Protein AF-A0A957BQY8-F1 (afdb_monomer)

Structure (mmCIF, N/CA/C/O backbone):
data_AF-A0A957BQY8-F1
#
_entry.id   AF-A0A957BQY8-F1
#
loop_
_atom_site.group_PDB
_atom_site.id
_atom_site.type_symbol
_atom_site.label_atom_id
_atom_site.label_alt_id
_atom_site.label_comp_id
_atom_site.label_asym_id
_atom_site.label_entity_id
_atom_site.label_seq_id
_atom_site.pdbx_PDB_ins_code
_atom_site.Cartn_x
_atom_site.Cartn_y
_atom_site.Cartn_z
_atom_site.occupancy
_atom_site.B_iso_or_equiv
_atom_site.auth_seq_id
_atom_site.auth_comp_id
_atom_site.auth_asym_id
_atom_site.auth_atom_id
_atom_site.pdbx_PDB_model_num
ATOM 1 N N . PRO A 1 1 ? -0.197 23.964 34.316 1.00 55.09 1 PRO A N 1
ATOM 2 C CA . PRO A 1 1 ? -0.868 24.997 33.487 1.00 55.09 1 PRO A CA 1
ATOM 3 C C . PRO A 1 1 ? -1.438 26.107 34.382 1.00 55.09 1 PRO A C 1
ATOM 5 O O . PRO A 1 1 ? -2.052 25.791 35.395 1.00 55.09 1 PRO A O 1
ATOM 8 N N . TYR A 1 2 ? -1.187 27.377 34.055 1.00 59.44 2 TYR A N 1
ATOM 9 C CA . TYR A 1 2 ? -1.797 28.526 34.733 1.00 59.44 2 TYR A CA 1
ATOM 10 C C . TYR A 1 2 ? -2.860 29.107 33.803 1.00 59.44 2 TYR A C 1
ATOM 12 O O . TYR A 1 2 ? -2.544 29.436 32.664 1.00 59.44 2 TYR A O 1
ATOM 20 N N . VAL A 1 3 ? -4.098 29.224 34.278 1.00 63.12 3 VAL A N 1
ATOM 21 C CA . VAL A 1 3 ? -5.183 29.880 33.541 1.00 63.12 3 VAL A CA 1
ATOM 22 C C . VAL A 1 3 ? -5.401 31.253 34.161 1.00 63.12 3 VAL A C 1
ATOM 24 O O . VAL A 1 3 ? -5.706 31.360 35.349 1.00 63.12 3 VAL A O 1
ATOM 27 N N . SER A 1 4 ? -5.202 32.306 33.371 1.00 68.12 4 SER A N 1
ATOM 28 C CA . SER A 1 4 ? -5.539 33.665 33.789 1.00 68.12 4 SER A CA 1
ATOM 29 C C . SER A 1 4 ? -7.035 33.881 33.598 1.00 68.12 4 SER A C 1
ATOM 31 O O . SER A 1 4 ? -7.512 33.898 32.472 1.00 68.12 4 SER A O 1
ATOM 33 N N . LEU A 1 5 ? -7.773 34.102 34.685 1.00 68.88 5 LEU A N 1
ATOM 34 C CA . LEU A 1 5 ? -9.204 34.436 34.618 1.00 68.88 5 LEU A CA 1
ATOM 35 C C . LEU A 1 5 ? -9.471 35.856 34.088 1.00 68.88 5 LEU A C 1
ATOM 37 O O . LEU A 1 5 ? -10.618 36.214 33.851 1.00 68.88 5 LEU A O 1
ATOM 41 N N . GLY A 1 6 ? -8.424 36.672 33.915 1.00 70.81 6 GLY A N 1
ATOM 42 C CA . GLY A 1 6 ? -8.511 37.966 33.232 1.00 70.81 6 GLY A CA 1
ATOM 43 C C . GLY A 1 6 ? -8.437 37.862 31.705 1.00 70.81 6 GLY A C 1
ATOM 44 O O . GLY A 1 6 ? -8.588 38.878 31.033 1.00 70.81 6 GLY A O 1
ATOM 45 N N . ASP A 1 7 ? -8.185 36.663 31.171 1.00 84.00 7 ASP A N 1
ATOM 46 C CA . ASP A 1 7 ? -8.171 36.353 29.742 1.00 84.00 7 ASP A CA 1
ATOM 47 C C . ASP A 1 7 ? -9.164 35.211 29.476 1.00 84.00 7 ASP A C 1
ATOM 49 O O . ASP A 1 7 ? -8.854 34.025 29.610 1.00 84.00 7 ASP A O 1
ATOM 53 N N . GLU A 1 8 ? -10.397 35.593 29.149 1.00 83.25 8 GLU A N 1
ATOM 54 C CA . GLU A 1 8 ? -11.506 34.662 28.927 1.00 83.25 8 GLU A CA 1
ATOM 55 C C . GLU A 1 8 ? -11.215 33.680 27.782 1.00 83.25 8 GLU A C 1
ATOM 57 O O . GLU A 1 8 ? -11.556 32.503 27.880 1.00 83.25 8 GLU A O 1
ATOM 62 N N . LEU A 1 9 ? -10.503 34.123 26.740 1.00 86.69 9 LEU A N 1
ATOM 63 C CA . LEU A 1 9 ? -10.138 33.276 25.605 1.00 86.69 9 LEU A CA 1
ATOM 64 C C . LEU A 1 9 ? -9.132 32.196 26.018 1.00 86.69 9 LEU A C 1
ATOM 66 O O . LEU A 1 9 ? -9.266 31.035 25.617 1.00 86.69 9 LEU A O 1
ATOM 70 N N . ALA A 1 10 ? -8.147 32.548 26.847 1.00 87.31 10 ALA A N 1
ATOM 71 C CA . ALA A 1 10 ? -7.199 31.579 27.391 1.00 87.31 10 ALA A CA 1
ATOM 72 C C . ALA A 1 10 ? -7.897 30.546 28.294 1.00 87.31 10 ALA A C 1
ATOM 74 O O . ALA A 1 10 ? -7.600 29.352 28.212 1.00 87.31 10 ALA A O 1
ATOM 75 N N . ALA A 1 11 ? -8.854 30.981 29.121 1.00 87.50 11 ALA A N 1
ATOM 76 C CA . ALA A 1 11 ? -9.645 30.085 29.964 1.00 87.50 11 ALA A CA 1
ATOM 77 C C . ALA A 1 11 ? -10.555 29.156 29.148 1.00 87.50 11 ALA A C 1
ATOM 79 O O . ALA A 1 11 ? -10.603 27.954 29.413 1.00 87.50 11 ALA A O 1
ATOM 80 N N . GLN A 1 12 ? -11.218 29.685 28.120 1.00 90.06 12 GLN A N 1
ATOM 81 C CA . GLN A 1 12 ? -12.044 28.899 27.210 1.00 90.06 12 GLN A CA 1
ATOM 82 C C . GLN A 1 12 ? -11.216 27.856 26.454 1.00 90.06 12 GLN A C 1
ATOM 84 O O . GLN A 1 12 ? -11.620 26.699 26.380 1.00 90.06 12 GLN A O 1
ATOM 89 N N . THR A 1 13 ? -10.046 28.239 25.936 1.00 90.06 13 THR A N 1
ATOM 90 C CA . THR A 1 13 ? -9.139 27.324 25.222 1.00 90.06 13 THR A CA 1
ATOM 91 C C . THR A 1 13 ? -8.684 26.191 26.134 1.00 90.06 13 THR A C 1
ATOM 93 O O . THR A 1 13 ? -8.748 25.025 25.759 1.00 90.06 13 THR A O 1
ATOM 96 N N . TYR A 1 14 ? -8.312 26.513 27.374 1.00 90.62 14 TYR A N 1
ATOM 97 C CA . TYR A 1 14 ? -7.950 25.499 28.358 1.00 90.62 14 TYR A CA 1
ATOM 98 C C . TYR A 1 14 ? -9.100 24.52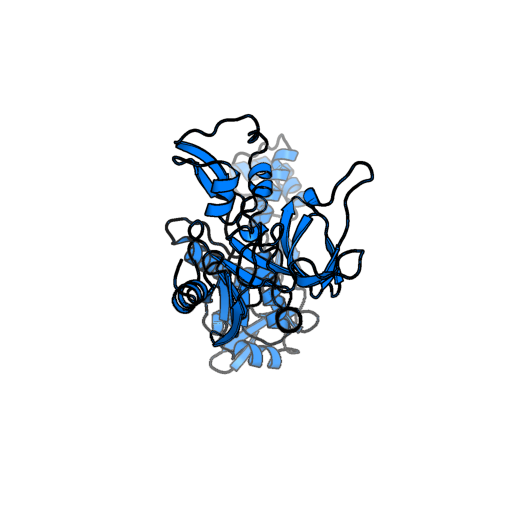6 28.650 1.00 90.62 14 TYR A C 1
ATOM 100 O O . TYR A 1 14 ? -8.880 23.320 28.741 1.00 90.62 14 TYR A O 1
ATOM 108 N N . LEU A 1 15 ? -10.328 25.030 28.804 1.00 92.38 15 LEU A N 1
ATOM 109 C CA . LEU A 1 15 ? -11.495 24.175 29.018 1.00 92.38 15 LEU A CA 1
ATOM 110 C C . LEU A 1 15 ? -11.820 23.337 27.775 1.00 92.38 15 LEU A C 1
ATOM 112 O O . LEU A 1 15 ? -12.189 22.178 27.919 1.00 92.38 15 LEU A O 1
ATOM 116 N N . LEU A 1 16 ? -11.630 23.853 26.560 1.00 92.69 16 LEU A N 1
ATOM 117 C CA . LEU A 1 16 ? -11.750 23.050 25.340 1.00 92.69 16 LEU A CA 1
ATOM 118 C C . LEU A 1 16 ? -10.746 21.888 25.338 1.00 92.69 16 LEU A C 1
ATOM 120 O O . LEU A 1 16 ? -11.155 20.747 25.129 1.00 92.69 16 LEU A O 1
ATOM 124 N N . ASP A 1 17 ? -9.480 22.139 25.669 1.00 91.88 17 ASP A N 1
ATOM 125 C CA . ASP A 1 17 ? -8.463 21.085 25.783 1.00 91.88 17 ASP A CA 1
ATOM 126 C C . ASP A 1 17 ? -8.792 20.081 26.898 1.00 91.88 17 ASP A C 1
ATOM 128 O O . ASP A 1 17 ? -8.626 18.870 26.732 1.00 91.88 17 ASP A O 1
ATOM 132 N N . LEU A 1 18 ? -9.300 20.563 28.038 1.00 92.62 18 LEU A N 1
ATOM 133 C CA . LEU A 1 18 ? -9.736 19.709 29.143 1.00 92.62 18 LEU A CA 1
ATOM 134 C C . LEU A 1 18 ? -10.931 18.833 28.746 1.00 92.62 18 LEU A C 1
ATOM 136 O O . LEU A 1 18 ? -11.015 17.687 29.186 1.00 92.62 18 LEU A O 1
ATOM 140 N N . SER A 1 19 ? -11.832 19.337 27.897 1.00 93.38 19 SER A N 1
ATOM 141 C CA . SER A 1 19 ? -13.007 18.590 27.432 1.00 93.38 19 SER A CA 1
ATOM 142 C C . SER A 1 19 ? -12.615 17.293 26.723 1.00 93.38 19 SER A C 1
ATOM 144 O O . SER A 1 19 ? -13.265 16.270 26.918 1.00 93.38 19 SER A O 1
ATOM 146 N N . LEU A 1 20 ? -11.489 17.292 26.000 1.00 90.00 20 LEU A N 1
ATOM 147 C CA . LEU A 1 20 ? -10.961 16.110 25.312 1.00 90.00 20 LEU A CA 1
ATOM 148 C C . LEU A 1 20 ? -10.586 14.976 26.279 1.00 90.00 20 LEU A C 1
ATOM 150 O O . LEU A 1 20 ? -10.509 13.824 25.869 1.00 90.00 20 LEU A O 1
ATOM 154 N N . GLN A 1 21 ? -10.355 15.297 27.555 1.00 89.62 21 GLN A N 1
ATOM 155 C CA . GLN A 1 21 ? -10.030 14.336 28.612 1.00 89.62 21 GLN A CA 1
ATOM 156 C C . GLN A 1 21 ? -11.223 14.051 29.532 1.00 89.62 21 GLN A C 1
ATOM 158 O O . GLN A 1 21 ? -11.342 12.950 30.062 1.00 89.62 21 GLN A O 1
ATOM 163 N N . ALA A 1 22 ? -12.078 15.052 29.765 1.00 92.75 22 ALA A N 1
ATOM 164 C CA . ALA A 1 22 ? -13.201 14.961 30.693 1.00 92.75 22 ALA A CA 1
ATOM 165 C C . ALA A 1 22 ? -14.442 14.294 30.082 1.00 92.75 22 ALA A C 1
ATOM 167 O O . ALA A 1 22 ? -15.251 13.718 30.814 1.00 92.75 22 ALA A O 1
ATOM 168 N N . ASN A 1 23 ? -14.613 14.387 28.761 1.00 93.62 23 ASN A N 1
ATOM 169 C CA . ASN A 1 23 ? -15.745 13.784 28.070 1.00 93.62 23 ASN A CA 1
ATOM 170 C C . ASN A 1 23 ? -15.706 12.256 28.188 1.00 93.62 23 ASN A C 1
ATOM 172 O O . ASN A 1 23 ? -14.661 11.621 28.068 1.00 93.62 23 ASN A O 1
ATOM 176 N N . VAL A 1 24 ? -16.881 11.663 28.380 1.00 91.62 24 VAL A N 1
ATOM 177 C CA . VAL A 1 24 ? -17.086 10.216 28.404 1.00 91.62 24 VAL A CA 1
ATOM 178 C C . VAL A 1 24 ? -17.993 9.870 27.234 1.00 91.62 24 VAL A C 1
ATOM 180 O O . VAL A 1 24 ? -19.144 10.306 27.201 1.00 91.62 24 VAL A O 1
ATOM 183 N N . ALA A 1 25 ? -17.490 9.102 26.270 1.00 89.00 25 ALA A N 1
ATOM 184 C CA . ALA A 1 25 ? -18.299 8.660 25.140 1.00 89.00 25 ALA A CA 1
ATOM 185 C C . ALA A 1 25 ? -19.488 7.801 25.620 1.00 89.00 25 ALA A C 1
ATOM 187 O O . ALA A 1 25 ? -19.346 7.042 26.588 1.00 89.00 25 ALA A O 1
ATOM 188 N N . PRO A 1 26 ? -20.666 7.909 24.978 1.00 90.44 26 PRO A N 1
ATOM 189 C CA . PRO A 1 26 ? -21.753 6.983 25.246 1.00 90.44 26 PRO A CA 1
ATOM 190 C C . PRO A 1 26 ? -21.346 5.560 24.865 1.00 90.44 26 PRO A C 1
ATOM 192 O O . PRO A 1 26 ? -20.563 5.333 23.946 1.00 90.44 26 PRO A O 1
ATOM 195 N N . PHE A 1 27 ? -21.904 4.589 25.577 1.00 90.62 27 PHE A N 1
ATOM 196 C CA . PHE A 1 27 ? -21.688 3.175 25.311 1.00 90.62 27 PHE A CA 1
ATOM 197 C C . PHE A 1 27 ? -22.927 2.620 24.613 1.00 90.62 27 PHE A C 1
ATOM 199 O O . PHE A 1 27 ? -23.960 2.455 25.262 1.00 90.62 27 PHE A O 1
ATOM 206 N N . ASN A 1 28 ? -22.840 2.328 23.314 1.00 91.62 28 ASN A N 1
ATOM 207 C CA . ASN A 1 28 ? -23.914 1.636 22.599 1.00 91.62 28 ASN A CA 1
ATOM 208 C C . ASN A 1 28 ? -24.094 0.216 23.140 1.00 91.62 28 ASN A C 1
ATOM 210 O O . ASN A 1 28 ? -23.132 -0.410 23.605 1.00 91.62 28 ASN A O 1
ATOM 214 N N . ALA A 1 29 ? -25.321 -0.303 23.051 1.00 94.12 29 ALA A N 1
ATOM 215 C CA . ALA A 1 29 ? -25.596 -1.688 23.404 1.00 94.12 29 ALA A CA 1
ATOM 216 C C . ALA A 1 29 ? -24.676 -2.638 22.615 1.00 94.12 29 ALA A C 1
ATOM 218 O O . ALA A 1 29 ? -24.413 -2.442 21.427 1.00 94.12 29 ALA A O 1
ATOM 219 N N . GLY A 1 30 ? -24.152 -3.656 23.288 1.00 95.31 30 GLY A N 1
ATOM 220 C CA . GLY A 1 30 ? -23.170 -4.573 22.712 1.00 95.31 30 GLY A CA 1
ATOM 221 C C . GLY A 1 30 ? -23.290 -5.968 23.290 1.00 95.31 30 GLY A C 1
ATOM 222 O O . GLY A 1 30 ? -24.381 -6.384 23.675 1.00 95.31 30 GLY A O 1
ATOM 223 N N . TYR A 1 31 ? -22.170 -6.683 23.369 1.00 96.81 31 TYR A N 1
ATOM 224 C CA . TYR A 1 31 ? -22.177 -8.111 23.678 1.00 96.81 31 TYR A CA 1
ATOM 225 C C . TYR A 1 31 ? -21.049 -8.501 24.628 1.00 96.81 31 TYR A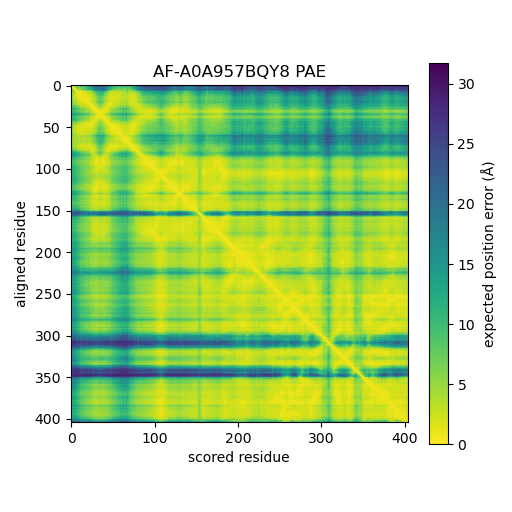 C 1
ATOM 227 O O . TYR A 1 31 ? -20.036 -7.806 24.735 1.00 96.81 31 TYR A O 1
ATOM 235 N N . ARG A 1 32 ? -21.229 -9.620 25.330 1.00 97.19 32 ARG A N 1
ATOM 236 C CA . ARG A 1 32 ? -20.202 -10.235 26.175 1.00 97.19 32 ARG A CA 1
ATOM 237 C C . ARG A 1 32 ? -20.463 -11.730 26.322 1.00 97.19 32 ARG A C 1
ATOM 239 O O . ARG A 1 32 ? -21.611 -12.140 26.470 1.00 97.19 32 ARG A O 1
ATOM 246 N N . TRP A 1 33 ? -19.401 -12.529 26.352 1.00 97.56 33 TRP A N 1
ATOM 247 C CA . TRP A 1 33 ? -19.497 -13.952 26.668 1.00 97.56 33 TRP A CA 1
ATOM 248 C C . TRP A 1 33 ? -19.614 -14.200 28.175 1.00 97.56 33 TRP A C 1
ATOM 250 O O . TRP A 1 33 ? -18.864 -13.643 28.978 1.00 97.56 33 TRP A O 1
ATOM 260 N N . VAL A 1 34 ? -20.532 -15.085 28.550 1.00 97.19 34 VAL A N 1
ATOM 261 C CA . VAL A 1 34 ? -20.671 -15.671 29.884 1.00 97.19 34 VAL A CA 1
ATOM 262 C C . VAL A 1 34 ? -20.542 -17.186 29.722 1.00 97.19 34 VAL A C 1
ATOM 264 O O . VAL A 1 34 ? -21.487 -17.895 29.386 1.00 97.19 34 VAL A O 1
ATOM 267 N N . GLY A 1 35 ? -19.316 -17.690 29.882 1.00 94.50 35 GLY A N 1
ATOM 268 C CA . GLY A 1 35 ? -18.984 -19.075 29.542 1.00 94.50 35 GLY A CA 1
ATOM 269 C C . GLY A 1 35 ? -19.060 -19.320 28.030 1.00 94.50 35 GLY A C 1
ATOM 270 O O . GLY A 1 35 ? -18.230 -18.810 27.273 1.00 94.50 35 GLY A O 1
ATOM 271 N N . GLU A 1 36 ? -20.042 -20.113 27.604 1.00 93.75 36 GLU A N 1
ATOM 272 C CA . GLU A 1 36 ? -20.321 -20.434 26.192 1.00 93.75 36 GLU A CA 1
ATOM 273 C C . GLU A 1 36 ? -21.553 -19.696 25.642 1.00 93.75 36 GLU A C 1
ATOM 275 O O . GLU A 1 36 ? -21.931 -19.885 24.486 1.00 93.75 36 GLU A O 1
ATOM 280 N N . GLU A 1 37 ? -22.196 -18.851 26.448 1.00 96.31 37 GLU A N 1
ATOM 281 C CA . GLU A 1 37 ? -23.358 -18.075 26.029 1.00 96.31 37 GLU A CA 1
ATOM 282 C C . GLU A 1 37 ? -22.970 -16.619 25.757 1.00 96.31 37 GLU A C 1
ATOM 284 O O . GLU A 1 37 ? -22.261 -16.000 26.549 1.00 96.31 37 GLU A O 1
ATOM 289 N N . LEU A 1 38 ? -23.410 -16.076 24.618 1.00 97.56 38 LEU A N 1
ATOM 290 C CA . LEU A 1 38 ? -23.290 -14.651 24.327 1.00 97.56 38 LEU A CA 1
ATOM 291 C C . LEU A 1 38 ? -24.532 -13.931 24.860 1.00 97.56 38 LEU A C 1
ATOM 293 O O . LEU A 1 38 ? -25.648 -14.272 24.467 1.00 97.56 38 LEU A O 1
ATOM 297 N N . GLU A 1 39 ? -24.320 -12.927 25.706 1.00 97.31 39 GLU A N 1
ATOM 298 C CA . GLU A 1 39 ? -25.362 -12.074 26.279 1.00 97.31 39 GLU A CA 1
ATOM 299 C C . GLU A 1 39 ? -25.246 -10.636 25.755 1.00 97.31 39 GLU A C 1
ATOM 301 O O . GLU A 1 39 ? -24.154 -10.154 25.434 1.00 97.31 39 GLU A O 1
ATOM 306 N N . THR A 1 40 ? -26.369 -9.915 25.718 1.00 96.12 40 THR A N 1
ATOM 307 C CA . THR A 1 40 ? -26.392 -8.479 25.414 1.00 96.12 40 THR A CA 1
ATOM 308 C C . THR A 1 40 ? -25.946 -7.643 26.610 1.00 96.12 40 THR A C 1
ATOM 310 O O . THR A 1 40 ? -26.368 -7.870 27.745 1.00 96.12 40 THR A O 1
ATOM 313 N N . VAL A 1 41 ? -25.165 -6.600 26.349 1.00 94.25 41 VAL A N 1
ATOM 314 C CA . VAL A 1 41 ? -24.794 -5.570 27.322 1.00 94.25 41 VAL A CA 1
ATOM 315 C C . VAL A 1 41 ? -25.612 -4.317 27.033 1.00 94.25 41 VAL A C 1
ATOM 317 O O . VAL A 1 41 ? -25.563 -3.793 25.920 1.00 94.25 41 VAL A O 1
ATOM 320 N N . ALA A 1 42 ? -26.346 -3.832 28.035 1.00 91.62 42 ALA A N 1
ATOM 321 C CA . ALA A 1 42 ? -27.167 -2.631 27.912 1.00 91.62 42 ALA A CA 1
ATOM 322 C C . ALA A 1 42 ? -26.324 -1.380 27.617 1.00 91.62 42 ALA A C 1
ATOM 324 O O . ALA A 1 42 ? -25.186 -1.244 28.084 1.00 91.62 42 ALA A O 1
ATOM 325 N N . ALA A 1 43 ? -26.914 -0.451 26.869 1.00 93.31 43 ALA A N 1
ATOM 326 C CA . ALA A 1 43 ? -26.295 0.830 26.575 1.00 93.31 43 ALA A CA 1
ATOM 327 C C . ALA A 1 43 ? -26.142 1.700 27.838 1.00 93.31 43 ALA A C 1
ATOM 329 O O . ALA A 1 43 ? -26.870 1.538 28.821 1.00 93.31 43 ALA A O 1
ATOM 330 N N . ARG A 1 44 ? -25.183 2.632 27.825 1.00 93.12 44 ARG A N 1
ATOM 331 C CA . ARG A 1 44 ? -24.954 3.595 28.915 1.00 93.12 44 ARG A CA 1
ATOM 332 C C . ARG A 1 44 ? -24.773 4.995 28.352 1.00 93.12 44 ARG A C 1
ATOM 334 O O . ARG A 1 44 ? -24.056 5.180 27.371 1.00 93.12 44 ARG A O 1
ATOM 341 N N . GLU A 1 45 ? -25.385 5.972 29.009 1.00 93.81 45 GLU A N 1
ATOM 342 C CA . GLU A 1 45 ? -25.216 7.380 28.660 1.00 93.81 45 GLU A CA 1
ATOM 343 C C . GLU A 1 45 ? -23.761 7.826 28.835 1.00 93.81 45 GLU A C 1
ATOM 345 O O . GLU A 1 45 ? -23.097 7.511 29.829 1.00 93.81 45 GLU A O 1
ATOM 350 N N . GLY A 1 46 ? -23.291 8.587 27.854 1.00 93.81 46 GLY A N 1
ATOM 351 C CA . GLY A 1 46 ? -22.054 9.343 27.925 1.00 93.81 46 GLY A CA 1
ATOM 352 C C . GLY A 1 46 ? -22.272 10.693 28.596 1.00 93.81 46 GLY A C 1
ATOM 353 O O . GLY A 1 46 ? -23.376 11.047 29.018 1.00 93.81 46 GLY A O 1
ATOM 354 N N . LYS A 1 47 ? -21.201 11.476 28.681 1.00 95.56 47 LYS A N 1
ATOM 355 C CA . LYS A 1 47 ? -21.215 12.838 29.209 1.00 95.56 47 LYS A CA 1
ATOM 356 C C . LYS A 1 47 ? -20.291 13.720 28.387 1.00 95.56 47 LYS A C 1
ATOM 358 O O . LYS A 1 47 ? -19.134 13.367 28.183 1.00 95.56 47 LYS A O 1
ATOM 363 N N . THR A 1 48 ? -20.773 14.885 27.978 1.00 96.31 48 THR A N 1
ATOM 364 C CA . THR A 1 48 ? -19.951 15.926 27.356 1.00 96.31 48 THR A CA 1
ATOM 365 C C . THR A 1 48 ? -19.896 17.142 28.260 1.00 96.31 48 THR A C 1
ATOM 367 O O . THR A 1 48 ? -20.892 17.504 28.881 1.00 96.31 48 THR A O 1
ATOM 370 N N . MET A 1 49 ? -18.739 17.780 28.351 1.00 96.75 49 MET A N 1
ATOM 371 C CA . MET A 1 49 ? -18.588 19.006 29.112 1.00 96.75 49 MET A CA 1
ATOM 372 C C . MET A 1 49 ? -19.268 20.163 28.381 1.00 96.75 49 MET A C 1
ATOM 374 O O . MET A 1 49 ? -19.013 20.405 27.200 1.00 96.75 49 MET A O 1
ATOM 378 N N . ASP A 1 50 ? -20.107 20.901 29.099 1.00 96.75 50 ASP A N 1
ATOM 379 C CA . ASP A 1 50 ? -20.580 22.211 28.676 1.00 96.75 50 ASP A CA 1
ATOM 380 C C . ASP A 1 50 ? -19.500 23.237 29.025 1.00 96.75 50 ASP A C 1
ATOM 382 O O . ASP A 1 50 ? -19.394 23.720 30.156 1.00 96.75 50 ASP A O 1
ATOM 386 N N . VAL A 1 51 ? -18.642 23.522 28.045 1.00 94.50 51 VAL A N 1
ATOM 387 C CA . VAL A 1 51 ? -17.512 24.447 28.201 1.00 94.50 51 VAL A CA 1
ATOM 388 C C . VAL A 1 51 ? -17.991 25.845 28.588 1.00 94.50 51 VAL A C 1
ATOM 390 O O . VAL A 1 51 ? -17.362 26.489 29.425 1.00 94.50 51 VAL A O 1
ATOM 393 N N . ALA A 1 52 ? -19.100 26.314 28.010 1.00 94.12 52 ALA A N 1
ATOM 394 C CA . ALA A 1 52 ? -19.607 27.658 28.257 1.00 94.12 52 ALA A CA 1
ATOM 395 C C . ALA A 1 52 ? -20.173 27.784 29.677 1.00 94.12 52 ALA A C 1
ATOM 397 O O . ALA A 1 52 ? -19.839 28.733 30.389 1.00 94.12 52 ALA A O 1
ATOM 398 N N . ALA A 1 53 ? -20.970 26.807 30.117 1.00 95.44 53 ALA A N 1
ATOM 399 C CA . ALA A 1 53 ? -21.489 26.779 31.481 1.00 95.44 53 ALA A CA 1
ATOM 400 C C . ALA A 1 53 ? -20.362 26.608 32.512 1.00 95.44 53 ALA A C 1
ATOM 402 O O . ALA A 1 53 ? -20.310 27.351 33.489 1.00 95.44 53 ALA A O 1
ATOM 403 N N . THR A 1 54 ? -19.401 25.716 32.249 1.00 95.00 54 THR A N 1
ATOM 404 C CA . THR A 1 54 ? -18.235 25.505 33.126 1.00 95.00 54 THR A CA 1
ATOM 405 C C . THR A 1 54 ? -17.384 26.772 33.254 1.00 95.00 54 THR A C 1
ATOM 407 O O . THR A 1 54 ? -16.925 27.107 34.345 1.00 95.00 54 THR A O 1
ATOM 410 N N . LEU A 1 55 ? -17.188 27.511 32.156 1.00 93.38 55 LEU A N 1
ATOM 411 C CA . LEU A 1 55 ? -16.482 28.792 32.179 1.00 93.38 55 LEU A CA 1
ATOM 412 C C . LEU A 1 55 ? -17.249 29.841 32.991 1.00 93.38 55 LEU A C 1
ATOM 414 O O . LEU A 1 55 ? -16.648 30.547 33.800 1.00 93.38 55 LEU A O 1
ATOM 418 N N . SER A 1 56 ? -18.571 29.918 32.814 1.00 92.88 56 SER A N 1
ATOM 419 C CA . SER A 1 56 ? -19.421 30.833 33.579 1.00 92.88 56 SER A CA 1
ATOM 420 C C . SER A 1 56 ? -19.337 30.557 35.084 1.00 92.88 56 SER A C 1
ATOM 422 O O . SER A 1 56 ? -19.119 31.482 35.871 1.00 92.88 56 SER A O 1
ATOM 424 N N . ASP A 1 57 ? -19.411 29.287 35.487 1.00 92.06 57 ASP A N 1
ATOM 425 C CA . ASP A 1 57 ? -19.290 28.873 36.888 1.00 92.06 57 ASP A CA 1
ATOM 426 C C . ASP A 1 57 ? -17.901 29.186 37.455 1.00 92.06 57 ASP A C 1
ATOM 428 O O . ASP A 1 57 ? -17.786 29.724 38.561 1.00 92.06 57 ASP A O 1
ATOM 432 N N . LEU A 1 58 ? -16.841 28.949 36.677 1.00 90.50 58 LEU A N 1
ATOM 433 C CA . LEU A 1 58 ? -15.474 29.307 37.050 1.00 90.50 58 LEU A CA 1
ATOM 434 C C . LEU A 1 58 ? -15.318 30.818 37.284 1.00 90.50 58 LEU A C 1
ATOM 436 O O . LEU A 1 58 ? -14.694 31.223 38.267 1.00 90.50 58 LEU A O 1
ATOM 440 N N . MET A 1 59 ? -15.890 31.658 36.417 1.00 89.12 59 MET A N 1
ATOM 441 C CA . MET A 1 59 ? -15.832 33.117 36.559 1.00 89.12 59 MET A CA 1
ATOM 442 C C . MET A 1 59 ? -16.622 33.605 37.779 1.00 89.12 59 MET A C 1
ATOM 444 O O . MET A 1 59 ? -16.148 34.473 38.514 1.00 89.12 59 MET A O 1
ATOM 448 N N . ASN A 1 60 ? -17.789 33.013 38.041 1.00 91.12 60 ASN A N 1
ATOM 449 C CA . ASN A 1 60 ? -18.647 33.385 39.166 1.00 91.12 60 ASN A CA 1
ATOM 450 C C . ASN A 1 60 ? -18.107 32.896 40.524 1.00 91.12 60 ASN A C 1
ATOM 452 O O . ASN A 1 60 ? -18.303 33.562 41.541 1.00 91.12 60 ASN A O 1
ATOM 456 N N . ALA A 1 61 ? -17.404 31.758 40.554 1.00 89.31 61 ALA A N 1
ATOM 457 C CA . ALA A 1 61 ? -16.904 31.114 41.773 1.00 89.31 61 ALA A CA 1
ATOM 458 C C . ALA A 1 61 ? -15.368 31.131 41.910 1.00 89.31 61 ALA A C 1
ATOM 460 O O . ALA A 1 61 ? -14.807 30.384 42.716 1.00 89.31 61 ALA A O 1
ATOM 461 N N . ALA A 1 62 ? -14.675 32.005 41.172 1.00 87.44 62 ALA A N 1
ATOM 462 C CA . ALA A 1 62 ? -13.213 32.048 41.068 1.00 87.44 62 ALA A CA 1
ATOM 463 C C . ALA A 1 62 ? -12.469 31.997 42.418 1.00 87.44 62 ALA A C 1
ATOM 465 O O . ALA A 1 62 ? -11.507 31.246 42.578 1.00 87.44 62 ALA A O 1
ATOM 466 N N . GLN A 1 63 ? -12.916 32.770 43.416 1.00 87.75 63 GLN A N 1
ATOM 467 C CA . GLN A 1 63 ? -12.283 32.780 44.742 1.00 87.75 63 GLN A CA 1
ATOM 468 C C . GLN A 1 63 ? -12.393 31.422 45.444 1.00 87.75 63 GLN A C 1
ATOM 470 O O . GLN A 1 63 ? -11.418 30.952 46.030 1.00 87.75 63 GLN A O 1
ATOM 475 N N . THR A 1 64 ? -13.555 30.777 45.354 1.00 89.62 64 THR A N 1
ATOM 476 C CA . THR A 1 64 ? -13.806 29.456 45.937 1.00 89.62 64 THR A CA 1
ATOM 477 C C . THR A 1 64 ? -12.971 28.388 45.245 1.00 89.62 64 THR A C 1
ATOM 479 O O . THR A 1 64 ? -12.344 27.577 45.924 1.00 89.62 64 THR A O 1
ATOM 482 N N . VAL A 1 65 ? -12.892 28.420 43.911 1.00 89.44 65 VAL A N 1
ATOM 483 C CA . VAL A 1 65 ? -12.060 27.496 43.123 1.00 89.44 65 VAL A CA 1
ATOM 484 C C . VAL A 1 65 ? -10.588 27.618 43.523 1.00 89.44 65 VAL A C 1
ATOM 486 O O . VAL A 1 65 ? -9.919 26.612 43.738 1.00 89.44 65 VAL A O 1
ATOM 489 N N . VAL A 1 66 ? -10.077 28.840 43.715 1.00 87.50 66 VAL A N 1
ATOM 490 C CA . VAL A 1 66 ? -8.689 29.063 44.161 1.00 87.50 66 VAL A CA 1
ATOM 491 C C . VAL A 1 66 ? -8.452 28.552 45.587 1.00 87.50 66 VAL A C 1
ATOM 493 O O . VAL A 1 66 ? -7.409 27.954 45.858 1.00 87.50 66 VAL A O 1
ATOM 496 N N . GLN A 1 67 ? -9.400 28.774 46.502 1.00 91.81 67 GLN A N 1
ATOM 497 C CA . GLN A 1 67 ? -9.280 28.345 47.901 1.00 91.81 67 GLN A CA 1
ATOM 498 C C . GLN A 1 67 ? -9.347 26.822 48.056 1.00 91.81 67 GLN A C 1
ATOM 500 O O . GLN A 1 67 ? -8.543 26.241 48.783 1.00 91.81 67 GLN A O 1
ATOM 505 N N . THR A 1 68 ? -10.291 26.182 47.369 1.00 92.56 68 THR A N 1
ATOM 506 C CA . THR A 1 68 ? -10.523 24.728 47.430 1.00 92.56 68 THR A CA 1
ATOM 507 C C . THR A 1 68 ? -9.592 23.944 46.511 1.00 92.56 68 THR A C 1
ATOM 509 O O . THR A 1 68 ? -9.357 22.762 46.744 1.00 92.56 68 THR A O 1
ATOM 512 N N . ARG A 1 69 ? -9.033 24.607 45.490 1.00 89.38 69 ARG A N 1
ATOM 513 C CA . ARG A 1 69 ? -8.280 23.998 44.385 1.00 89.38 69 ARG A CA 1
ATOM 514 C C . ARG A 1 69 ? -9.086 22.943 43.622 1.00 89.38 69 ARG A C 1
ATOM 516 O O . ARG A 1 69 ? -8.505 22.009 43.077 1.00 89.38 69 ARG A O 1
ATOM 523 N N . GLN A 1 70 ? -10.405 23.109 43.578 1.00 90.38 70 GLN A N 1
ATOM 524 C CA . GLN A 1 70 ? -11.333 22.233 42.876 1.00 90.38 70 GLN A CA 1
ATOM 525 C C . GLN A 1 70 ? -12.216 23.062 41.941 1.00 90.38 70 GLN A C 1
ATOM 527 O O . GLN A 1 70 ? -12.712 24.121 42.323 1.00 90.38 70 GLN A O 1
ATOM 532 N N . LEU A 1 71 ? -12.399 22.569 40.718 1.00 89.25 71 LEU A N 1
ATOM 533 C CA . LEU A 1 71 ? -13.351 23.089 39.745 1.00 89.25 71 LEU A CA 1
ATOM 534 C C . LEU A 1 71 ? -14.309 21.956 39.387 1.00 89.25 71 LEU A C 1
ATOM 536 O O . LEU A 1 71 ? -13.867 20.926 38.877 1.00 89.25 71 LEU A O 1
ATOM 540 N N . ASP A 1 72 ? -15.594 22.154 39.656 1.00 92.19 72 ASP A N 1
ATOM 541 C CA . ASP A 1 72 ? -16.630 21.227 39.219 1.00 92.19 72 ASP A CA 1
ATOM 542 C C . ASP A 1 72 ? -16.964 21.511 37.750 1.00 92.19 72 ASP A C 1
ATOM 544 O O . ASP A 1 72 ? -17.149 22.660 37.349 1.00 92.19 72 ASP A O 1
ATOM 548 N N . LEU A 1 73 ? -16.992 20.458 36.935 1.00 94.69 73 LEU A N 1
ATOM 549 C CA . LEU A 1 73 ? -17.283 20.560 35.507 1.00 94.69 73 LEU A CA 1
ATOM 550 C C . LEU A 1 73 ?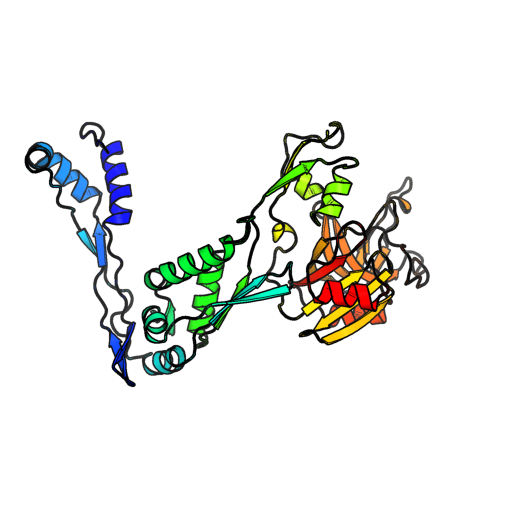 -18.786 20.407 35.281 1.00 94.69 73 LEU A C 1
ATOM 552 O O . LEU A 1 73 ? -19.403 19.470 35.797 1.00 94.69 73 LEU A O 1
ATOM 556 N N . VAL A 1 74 ? -19.369 21.290 34.473 1.00 96.75 74 VAL A N 1
ATOM 557 C CA . VAL A 1 74 ? -20.766 21.158 34.055 1.00 96.75 74 VAL A CA 1
ATOM 558 C C . VAL A 1 74 ? -20.823 20.141 32.921 1.00 96.75 74 VAL A C 1
ATOM 560 O O . VAL A 1 74 ? -20.243 20.353 31.859 1.00 96.75 74 VAL A O 1
ATOM 563 N N . MET A 1 75 ? -21.511 19.022 33.150 1.00 96.88 75 MET A N 1
ATOM 564 C CA . MET A 1 75 ? -21.591 17.906 32.204 1.00 96.88 75 MET A CA 1
ATOM 565 C C . MET A 1 75 ? -23.030 17.701 31.726 1.00 96.88 75 MET A C 1
ATOM 567 O O . MET A 1 75 ? -23.948 17.597 32.540 1.00 96.88 75 MET A O 1
ATOM 571 N N . LEU A 1 76 ? -23.213 17.571 30.414 1.00 96.38 76 LEU A N 1
ATOM 572 C CA . LEU A 1 76 ? -24.478 17.228 29.770 1.00 96.38 76 LEU A CA 1
ATOM 573 C C . LEU A 1 76 ? -24.494 15.738 29.397 1.00 96.38 76 LEU A C 1
ATOM 575 O O . LEU A 1 76 ? -23.481 15.235 28.898 1.00 96.38 76 LEU A O 1
ATOM 579 N N . PRO A 1 77 ? -25.609 15.018 29.622 1.00 95.88 77 PRO A N 1
ATOM 580 C CA . PRO A 1 77 ? -25.725 13.626 29.207 1.00 95.88 77 PRO A CA 1
ATOM 581 C C . PRO A 1 77 ? -25.726 13.517 27.679 1.00 95.88 77 PRO A C 1
ATOM 583 O O . PRO A 1 77 ? -26.297 14.356 26.980 1.00 95.88 77 PRO A O 1
ATOM 586 N N . VAL A 1 78 ? -25.103 12.459 27.167 1.00 93.94 78 VAL A N 1
ATOM 587 C CA . VAL A 1 78 ? -25.115 12.100 25.746 1.00 93.94 78 VAL A CA 1
ATOM 588 C C . VAL A 1 78 ? -25.748 10.721 25.624 1.00 93.94 78 VAL A C 1
ATOM 590 O O . VAL A 1 78 ? -25.213 9.745 26.150 1.00 93.94 78 VAL A O 1
ATOM 593 N N . ALA A 1 79 ? -26.896 10.640 24.955 1.00 90.62 79 ALA A N 1
ATOM 594 C CA . ALA A 1 79 ? -27.581 9.371 24.746 1.00 90.62 79 ALA A CA 1
ATOM 595 C C . ALA A 1 79 ? -26.768 8.457 23.806 1.00 90.62 79 ALA A C 1
ATOM 597 O O . ALA A 1 79 ? -26.128 8.956 22.874 1.00 90.62 79 ALA A O 1
ATOM 598 N N . PRO A 1 80 ? -26.783 7.132 24.026 1.00 90.25 80 PRO A N 1
ATOM 599 C CA . PRO A 1 80 ? -26.250 6.182 23.059 1.00 90.25 80 PRO A CA 1
ATOM 600 C C . PRO A 1 80 ? -27.084 6.199 21.775 1.00 90.25 80 PRO A C 1
ATOM 602 O O . PRO A 1 80 ? -28.293 6.424 21.802 1.00 90.25 80 PRO A O 1
ATOM 605 N N . SER A 1 81 ? -26.438 5.919 20.647 1.00 85.88 81 SER A N 1
ATOM 606 C CA . SER A 1 81 ? -27.114 5.814 19.352 1.00 85.88 81 SER A CA 1
ATOM 607 C C . SER A 1 81 ? -28.065 4.617 19.309 1.00 85.88 81 SER A C 1
ATOM 609 O O . SER A 1 81 ? -29.092 4.675 18.635 1.00 85.88 81 SER A O 1
ATOM 611 N N . LEU A 1 82 ? -27.734 3.536 20.027 1.00 86.50 82 LEU A N 1
ATOM 612 C CA . LEU A 1 82 ? -28.562 2.335 20.129 1.00 86.50 82 LEU A CA 1
ATOM 613 C C . LEU A 1 82 ? -28.629 1.788 21.552 1.00 86.50 82 LEU A C 1
ATOM 615 O O . LEU A 1 82 ? -27.612 1.477 22.174 1.00 86.50 82 LEU A O 1
ATOM 619 N N . GLU A 1 83 ? -29.861 1.619 22.031 1.00 86.19 83 GLU A N 1
ATOM 620 C CA . GLU A 1 83 ? -30.166 1.163 23.391 1.00 86.19 83 GLU A CA 1
ATOM 621 C C . GLU A 1 83 ? -30.301 -0.361 23.519 1.00 86.19 83 GLU A C 1
ATOM 623 O O . GLU A 1 83 ? -30.116 -0.903 24.609 1.00 86.19 83 GLU A O 1
ATOM 628 N N . ASN A 1 84 ? -30.605 -1.060 22.420 1.00 87.69 84 ASN A N 1
ATOM 629 C CA . ASN A 1 84 ? -30.887 -2.494 22.409 1.00 87.69 84 ASN A CA 1
ATOM 630 C C . ASN A 1 84 ? -30.075 -3.210 21.311 1.00 87.69 84 ASN A C 1
ATOM 632 O O . ASN A 1 84 ? -30.036 -2.760 20.166 1.00 87.69 84 ASN A O 1
ATOM 636 N N . ALA A 1 85 ? -29.451 -4.334 21.680 1.00 92.81 85 ALA A N 1
ATOM 637 C CA . ALA A 1 85 ? -28.622 -5.171 20.812 1.00 92.81 85 ALA A CA 1
ATOM 638 C C . ALA A 1 85 ? -29.249 -6.544 20.464 1.00 92.81 85 ALA A C 1
ATOM 640 O O . ALA A 1 85 ? -28.683 -7.286 19.662 1.00 92.81 85 ALA A O 1
ATOM 641 N N . ASP A 1 86 ? -30.425 -6.881 21.008 1.00 93.50 86 ASP A N 1
ATOM 642 C CA . ASP A 1 86 ? -31.109 -8.177 20.857 1.00 93.50 86 ASP A CA 1
ATOM 643 C C . ASP A 1 86 ? -31.280 -8.567 19.386 1.00 93.50 86 ASP A C 1
ATOM 645 O O . ASP A 1 86 ? -31.082 -9.721 19.008 1.00 93.50 86 ASP A O 1
ATOM 649 N N . ARG A 1 87 ? -31.600 -7.581 18.534 1.00 93.62 87 ARG A N 1
ATOM 650 C CA . ARG A 1 87 ? -31.831 -7.778 17.095 1.00 93.62 87 ARG A CA 1
ATOM 651 C C . ARG A 1 87 ? -30.650 -8.439 16.381 1.00 93.62 87 ARG A C 1
ATOM 653 O O . ARG A 1 87 ? -30.874 -9.154 15.408 1.00 93.62 87 ARG A O 1
ATOM 660 N N . TYR A 1 88 ? -29.422 -8.183 16.825 1.00 95.12 88 TYR A N 1
ATOM 661 C CA . TYR A 1 88 ? -28.209 -8.660 16.161 1.00 95.12 88 TYR A CA 1
ATOM 662 C C . TYR A 1 88 ? -27.434 -9.678 17.008 1.00 95.12 88 TYR A C 1
ATOM 664 O O . TYR A 1 88 ? -26.287 -9.978 16.690 1.00 95.12 88 TYR A O 1
ATOM 672 N N . LEU A 1 89 ? -28.047 -10.246 18.054 1.00 96.19 89 LEU A N 1
ATOM 673 C CA . LEU A 1 89 ? -27.381 -11.183 18.963 1.00 96.19 89 LEU A CA 1
ATOM 674 C C . LEU A 1 89 ? -26.865 -12.447 18.256 1.00 96.19 89 LEU A C 1
ATOM 676 O O . LEU A 1 89 ? -25.759 -12.898 18.544 1.00 96.19 89 LEU A O 1
ATOM 680 N N . GLU A 1 90 ? -27.638 -13.011 17.325 1.00 96.81 90 GLU A N 1
ATOM 681 C CA . GLU A 1 90 ? -27.221 -14.186 16.544 1.00 96.81 90 GLU A CA 1
ATOM 682 C C . GLU A 1 90 ? -26.046 -13.848 15.617 1.00 96.81 90 GLU A C 1
ATOM 684 O O . GLU A 1 90 ? -25.011 -14.504 15.675 1.00 96.81 90 GLU A O 1
ATOM 689 N N . ALA A 1 91 ? -26.137 -12.743 14.871 1.00 97.56 91 ALA A N 1
ATOM 690 C CA . ALA A 1 91 ? -25.040 -12.268 14.029 1.00 97.56 91 ALA A CA 1
ATOM 691 C C . ALA A 1 91 ? -23.769 -11.970 14.846 1.00 97.56 91 ALA A C 1
ATOM 693 O O . ALA A 1 91 ? -22.659 -12.289 14.420 1.00 97.56 91 ALA A O 1
ATOM 694 N N . ALA A 1 92 ? -23.915 -11.380 16.038 1.00 98.06 92 ALA A N 1
ATOM 695 C CA . ALA A 1 92 ? -22.796 -11.122 16.939 1.00 98.06 92 ALA A CA 1
ATOM 696 C C . ALA A 1 92 ? -22.167 -12.426 17.432 1.00 98.06 92 ALA A C 1
ATOM 698 O O . ALA A 1 92 ? -20.943 -12.517 17.510 1.00 98.06 92 ALA A O 1
ATOM 699 N N . ARG A 1 93 ? -22.979 -13.446 17.730 1.00 98.19 93 ARG A N 1
ATOM 700 C CA . ARG A 1 93 ? -22.502 -14.778 18.117 1.00 98.19 93 ARG A CA 1
ATOM 701 C C . ARG A 1 93 ? -21.714 -15.423 16.986 1.00 98.19 93 ARG A C 1
ATOM 703 O O . ARG A 1 93 ? -20.610 -15.899 17.241 1.00 98.19 93 ARG A O 1
ATOM 710 N N . ASP A 1 94 ? -22.228 -15.386 15.764 1.00 98.00 94 ASP A N 1
ATOM 711 C CA . ASP A 1 94 ? -21.559 -15.965 14.598 1.00 98.00 94 ASP A CA 1
ATOM 712 C C . ASP A 1 94 ? -20.229 -15.269 14.299 1.00 98.00 94 ASP A C 1
ATOM 714 O O . ASP A 1 94 ? -19.221 -15.933 14.061 1.00 98.00 94 ASP A O 1
ATOM 718 N N . LEU A 1 95 ? -20.195 -13.935 14.369 1.00 98.44 95 LEU A N 1
ATOM 719 C CA . LEU A 1 95 ? -18.973 -13.158 14.168 1.00 98.44 95 LEU A CA 1
ATOM 720 C C . LEU A 1 95 ? -17.947 -13.430 15.274 1.00 98.44 95 LEU A C 1
ATOM 722 O O . LEU A 1 95 ? -16.807 -13.787 14.996 1.00 98.44 95 LEU A O 1
ATOM 726 N N . THR A 1 96 ? -18.344 -13.275 16.537 1.00 98.12 96 THR A N 1
ATOM 727 C CA . THR A 1 96 ? -17.420 -13.339 17.684 1.00 98.12 96 THR A CA 1
ATOM 728 C C . THR A 1 96 ? -16.990 -14.756 18.050 1.00 98.12 96 THR A C 1
ATOM 730 O O . THR A 1 96 ? -16.054 -14.923 18.826 1.00 98.12 96 THR A O 1
ATOM 733 N N . SER A 1 97 ? -17.622 -15.781 17.473 1.00 97.38 97 SER A N 1
ATOM 734 C CA . SER A 1 97 ? -17.149 -17.168 17.562 1.00 97.38 97 SER A CA 1
ATOM 735 C C . SER A 1 97 ? -15.992 -17.464 16.600 1.00 97.38 97 SER A C 1
ATOM 737 O O . SER A 1 97 ? -15.305 -18.473 16.764 1.00 97.38 97 SER A O 1
ATOM 739 N N . GLN A 1 98 ? -15.759 -16.610 15.598 1.00 97.69 98 GLN A N 1
ATOM 740 C CA . GLN A 1 98 ? -14.615 -16.729 14.696 1.00 97.69 98 GLN A CA 1
ATOM 741 C C . GLN A 1 98 ? -13.324 -16.280 15.394 1.00 97.69 98 GLN A C 1
ATOM 743 O O . GLN A 1 98 ? -13.333 -15.479 16.329 1.00 97.69 98 GLN A O 1
ATOM 748 N N . THR A 1 99 ? -12.180 -16.772 14.916 1.00 96.62 99 THR A N 1
ATOM 749 C CA . THR A 1 99 ? -10.879 -16.249 15.352 1.00 96.62 99 THR A CA 1
ATOM 750 C C . THR A 1 99 ? -10.600 -14.936 14.636 1.00 96.62 99 THR A C 1
ATOM 752 O O . THR A 1 99 ? -10.456 -14.927 13.415 1.00 96.62 99 THR A O 1
ATOM 755 N N . PHE A 1 100 ? -10.495 -13.846 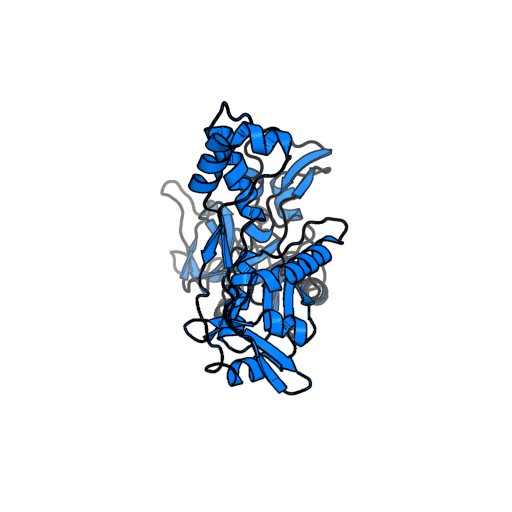15.397 1.00 98.00 100 PHE A N 1
ATOM 756 C CA . PHE A 1 100 ? -10.148 -12.547 14.836 1.00 98.00 100 PHE A CA 1
ATOM 757 C C . PHE A 1 100 ? -8.719 -12.522 14.276 1.00 98.00 100 PHE A C 1
ATOM 759 O O . PHE A 1 100 ? -7.785 -12.974 14.946 1.00 98.00 100 PHE A O 1
ATOM 766 N N . GLN A 1 101 ? -8.552 -11.951 13.081 1.00 97.75 101 GLN A N 1
ATOM 767 C CA . GLN A 1 101 ? -7.261 -11.758 12.417 1.00 97.75 101 GLN A CA 1
ATOM 768 C C . GLN A 1 101 ? -7.170 -10.380 11.746 1.00 97.75 101 GLN A C 1
ATOM 770 O O . GLN A 1 101 ? -7.915 -10.067 10.820 1.00 97.75 101 GLN A O 1
ATOM 775 N N . LEU A 1 102 ? -6.200 -9.571 12.159 1.00 98.06 102 LEU A N 1
ATOM 776 C CA . LEU A 1 102 ? -5.753 -8.396 11.416 1.00 98.06 102 LEU A CA 1
ATOM 777 C C . LEU A 1 102 ? -4.465 -8.765 10.680 1.00 98.06 102 LEU A C 1
ATOM 779 O O . LEU A 1 102 ? -3.463 -9.062 11.325 1.00 98.06 102 LEU A O 1
ATOM 783 N N . VAL A 1 103 ? -4.478 -8.745 9.350 1.00 97.62 103 VAL A N 1
ATOM 784 C CA . VAL A 1 103 ? -3.316 -9.104 8.528 1.00 97.62 103 VAL A CA 1
ATOM 785 C C . VAL A 1 103 ? -2.681 -7.836 7.968 1.00 97.62 103 VAL A C 1
ATOM 787 O O . VAL A 1 103 ? -3.298 -7.122 7.188 1.00 97.62 103 VAL A O 1
ATOM 790 N N . GLY A 1 104 ? -1.451 -7.529 8.366 1.00 96.94 104 GLY A N 1
ATOM 791 C CA . GLY A 1 104 ? -0.637 -6.479 7.764 1.00 96.94 104 GLY A CA 1
ATOM 792 C C . GLY A 1 104 ? 0.152 -7.020 6.576 1.00 96.94 104 GLY A C 1
ATOM 793 O O . GLY A 1 104 ? 1.053 -7.826 6.782 1.00 96.94 104 GLY A O 1
ATOM 794 N N . TYR A 1 105 ? -0.145 -6.564 5.360 1.00 97.62 105 TYR A N 1
ATOM 795 C CA . TYR A 1 105 ? 0.597 -6.922 4.148 1.00 97.62 105 TYR A CA 1
ATOM 796 C C . TYR A 1 105 ? 1.617 -5.840 3.779 1.00 97.62 105 TYR A C 1
ATOM 798 O O . TYR A 1 105 ? 1.257 -4.673 3.605 1.00 97.62 105 TYR A O 1
ATOM 806 N N . ASP A 1 106 ? 2.885 -6.225 3.645 1.00 97.00 106 ASP A N 1
ATOM 807 C CA . ASP A 1 106 ? 3.978 -5.379 3.170 1.00 97.00 106 ASP A CA 1
ATOM 808 C C . ASP A 1 106 ? 4.256 -5.653 1.679 1.00 97.00 106 ASP A C 1
ATOM 810 O O . ASP A 1 106 ? 4.912 -6.647 1.344 1.00 97.00 106 ASP A O 1
ATOM 814 N N . PRO A 1 107 ? 3.798 -4.779 0.760 1.00 97.38 107 PRO A N 1
ATOM 815 C CA . PRO A 1 107 ? 3.944 -5.010 -0.676 1.00 97.38 107 PRO A CA 1
ATOM 816 C C . PRO A 1 107 ? 5.401 -4.923 -1.158 1.00 97.38 107 PRO A C 1
ATOM 818 O O . PRO A 1 107 ? 5.732 -5.465 -2.217 1.00 97.38 107 PRO A O 1
ATOM 821 N N . PHE A 1 108 ? 6.297 -4.272 -0.405 1.00 97.00 108 PHE A N 1
ATOM 822 C CA . PHE A 1 108 ? 7.693 -4.109 -0.815 1.00 97.00 108 PHE A CA 1
ATOM 823 C C . PHE A 1 108 ? 8.493 -5.394 -0.620 1.00 97.00 108 PHE A C 1
ATOM 825 O O . PHE A 1 108 ? 9.278 -5.759 -1.491 1.00 97.00 108 PHE A O 1
ATOM 832 N N . VAL A 1 109 ? 8.266 -6.113 0.477 1.00 96.06 109 VAL A N 1
ATOM 833 C CA . VAL A 1 109 ? 8.955 -7.390 0.738 1.00 96.06 109 VAL A CA 1
ATOM 834 C C . VAL A 1 109 ? 8.097 -8.624 0.464 1.00 96.06 109 VAL A C 1
ATOM 836 O O . VAL A 1 109 ? 8.624 -9.729 0.522 1.00 96.06 109 VAL A O 1
ATOM 839 N N . ASP A 1 110 ? 6.820 -8.440 0.117 1.00 97.00 110 ASP A N 1
ATOM 840 C CA . ASP A 1 110 ? 5.842 -9.511 -0.112 1.00 97.00 110 ASP A CA 1
ATOM 841 C C . ASP A 1 110 ? 5.632 -10.403 1.118 1.00 97.00 110 ASP A C 1
ATOM 843 O O . ASP A 1 110 ? 5.693 -11.629 1.049 1.00 97.00 110 ASP A O 1
ATOM 847 N N . GLN A 1 111 ? 5.451 -9.774 2.280 1.00 95.06 111 GLN A N 1
ATOM 848 C CA . GLN A 1 111 ? 5.301 -10.480 3.552 1.00 95.06 111 GLN A CA 1
ATOM 849 C C . GLN A 1 111 ? 4.033 -10.054 4.272 1.00 95.06 111 GLN A C 1
ATOM 851 O O . GLN A 1 111 ? 3.612 -8.901 4.204 1.00 95.06 111 GLN A O 1
ATOM 856 N N . GLU A 1 112 ? 3.463 -10.996 5.013 1.00 95.25 112 GLU A N 1
ATOM 857 C CA . GLU A 1 112 ? 2.305 -10.769 5.862 1.00 95.25 112 GLU A CA 1
ATOM 858 C C . GLU A 1 112 ? 2.677 -10.931 7.334 1.00 95.25 112 GLU A C 1
ATOM 860 O O . GLU A 1 112 ? 3.455 -11.808 7.715 1.00 95.25 112 GLU A O 1
ATOM 865 N N . ILE A 1 113 ? 2.084 -10.087 8.172 1.00 94.94 113 ILE A N 1
ATOM 866 C CA . ILE A 1 113 ? 2.129 -10.190 9.627 1.00 94.94 113 ILE A CA 1
ATOM 867 C C . ILE A 1 113 ? 0.689 -10.317 10.106 1.00 94.94 113 ILE A C 1
ATOM 869 O O . ILE A 1 113 ? -0.123 -9.429 9.871 1.00 94.94 113 ILE A O 1
ATOM 873 N N . ALA A 1 114 ? 0.367 -11.416 10.781 1.00 96.12 114 ALA A N 1
ATOM 874 C CA . ALA A 1 114 ? -0.963 -11.638 11.329 1.00 96.12 114 ALA A CA 1
ATOM 875 C C . ALA A 1 114 ? -0.991 -11.310 12.826 1.00 96.12 114 ALA A C 1
ATOM 877 O O . ALA A 1 114 ? -0.188 -11.833 13.604 1.00 96.12 114 ALA A O 1
ATOM 878 N N . TRP A 1 115 ? -1.940 -10.471 13.231 1.00 97.25 115 TRP A N 1
ATOM 879 C CA . TRP A 1 115 ? -2.224 -10.156 14.624 1.00 97.25 115 TRP A CA 1
ATOM 880 C C . TRP A 1 115 ? -3.606 -10.667 15.009 1.00 97.25 115 TRP A C 1
ATOM 882 O O . TRP A 1 115 ? -4.606 -10.356 14.365 1.00 97.25 115 TRP A O 1
ATOM 892 N N . SER A 1 116 ? -3.673 -11.387 16.121 1.00 97.12 116 SER A N 1
ATOM 893 C CA . SER A 1 116 ? -4.918 -11.906 16.679 1.00 97.12 116 SER A CA 1
ATOM 894 C C . SER A 1 116 ? -5.132 -11.410 18.104 1.00 97.12 116 SER A C 1
ATOM 896 O O . SER A 1 116 ? -4.206 -10.949 18.773 1.00 97.12 116 SER A O 1
ATOM 898 N N . THR A 1 117 ? -6.356 -11.555 18.597 1.00 97.06 117 THR A N 1
ATOM 899 C CA . THR A 1 117 ? -6.690 -11.339 20.006 1.00 97.06 117 THR A CA 1
ATOM 900 C C . THR A 1 117 ? -7.574 -12.474 20.519 1.00 97.06 117 THR A C 1
ATOM 902 O O . THR A 1 117 ? -7.998 -13.333 19.744 1.00 97.06 117 THR A O 1
ATOM 905 N N . ASP A 1 118 ? -7.823 -12.510 21.824 1.00 97.00 118 ASP A N 1
ATOM 906 C CA . ASP A 1 118 ? -8.753 -13.465 22.411 1.00 97.00 118 ASP A CA 1
ATOM 907 C C . ASP A 1 118 ? -10.215 -13.096 22.107 1.00 97.00 118 ASP A C 1
ATOM 909 O O . ASP A 1 118 ? -10.555 -11.961 21.761 1.00 97.00 118 ASP A O 1
ATOM 913 N N . ARG A 1 119 ? -11.097 -14.087 22.254 1.00 97.12 119 ARG A N 1
ATOM 914 C CA . ARG A 1 119 ? -12.526 -13.967 21.954 1.00 97.12 119 ARG A CA 1
ATOM 915 C C . ARG A 1 119 ? -13.200 -12.830 22.720 1.00 97.12 119 ARG A C 1
ATOM 917 O O . ARG A 1 119 ? -14.037 -12.128 22.152 1.00 97.12 119 ARG A O 1
ATOM 924 N N . ASP A 1 120 ? -12.872 -12.659 23.995 1.00 97.19 120 ASP A N 1
ATOM 925 C CA . ASP A 1 120 ? -13.556 -11.698 24.857 1.00 97.19 120 ASP A CA 1
ATOM 926 C C . ASP A 1 120 ? -13.114 -10.273 24.515 1.00 97.19 120 ASP A C 1
ATOM 928 O O . ASP A 1 120 ? -13.955 -9.376 24.403 1.00 97.19 120 ASP A O 1
ATOM 932 N N . THR A 1 121 ? -11.823 -10.083 24.232 1.00 97.69 121 THR A N 1
ATOM 933 C CA . THR A 1 121 ? -11.297 -8.823 23.703 1.00 97.69 121 THR A CA 1
ATOM 934 C C . THR A 1 121 ? -11.935 -8.479 22.356 1.00 97.69 121 THR A C 1
ATOM 936 O O . THR A 1 121 ? -12.457 -7.374 22.218 1.00 97.69 121 THR A O 1
ATOM 939 N N . PHE A 1 122 ? -11.999 -9.410 21.396 1.00 98.25 122 PHE A N 1
ATOM 940 C CA . PHE A 1 122 ? -12.664 -9.160 20.108 1.00 98.25 122 PHE A CA 1
ATOM 941 C C . PHE A 1 122 ? -14.146 -8.797 20.285 1.00 98.25 122 PHE A C 1
ATOM 943 O O . PHE A 1 122 ? -14.623 -7.813 19.727 1.00 98.25 122 PHE A O 1
ATOM 950 N N . THR A 1 123 ? -14.866 -9.537 21.132 1.00 98.12 123 THR A N 1
ATOM 951 C CA . THR A 1 123 ? -16.285 -9.280 21.436 1.00 98.12 123 THR A CA 1
ATOM 952 C C . THR A 1 123 ? -16.495 -7.893 22.041 1.00 98.12 123 THR A C 1
ATOM 954 O O . THR A 1 123 ? -17.487 -7.231 21.739 1.00 98.12 123 THR A O 1
ATOM 957 N N . SER A 1 124 ? -15.545 -7.412 22.852 1.00 96.44 124 SER A N 1
ATOM 958 C CA . SER A 1 124 ? -15.601 -6.071 23.445 1.00 96.44 124 SER A CA 1
ATOM 959 C C . SER A 1 124 ? -15.567 -4.943 22.409 1.00 96.44 124 SER A C 1
ATOM 961 O O . SER A 1 124 ? -16.012 -3.834 22.709 1.00 96.44 124 SER A O 1
ATOM 963 N N . TRP A 1 125 ? -15.098 -5.226 21.191 1.00 97.06 125 TRP A N 1
ATOM 964 C CA . TRP A 1 125 ? -15.074 -4.276 20.084 1.00 97.06 125 TRP A CA 1
ATOM 965 C C . TRP A 1 125 ? -16.376 -4.247 19.295 1.00 97.06 125 TRP A C 1
ATOM 967 O O . TRP A 1 125 ? -16.544 -3.364 18.465 1.00 97.06 125 TRP A O 1
ATOM 977 N N . ILE A 1 126 ? -17.291 -5.188 19.524 1.00 97.56 126 ILE A N 1
ATOM 978 C CA . ILE A 1 126 ? -18.527 -5.289 18.753 1.00 97.56 126 ILE A CA 1
ATOM 979 C C . ILE A 1 126 ? -19.656 -4.558 19.478 1.00 97.56 126 ILE A C 1
ATOM 981 O O . ILE A 1 126 ? -19.893 -4.732 20.682 1.00 97.56 126 ILE A O 1
ATOM 985 N N . GLU A 1 127 ? -20.385 -3.747 18.721 1.00 95.81 127 GLU A N 1
ATOM 986 C CA . GLU A 1 127 ? -21.598 -3.076 19.169 1.00 95.81 127 GLU A CA 1
ATOM 987 C C . GLU A 1 127 ? -22.725 -3.175 18.143 1.00 95.81 127 GLU A C 1
ATOM 989 O O . GLU A 1 127 ? -22.517 -3.546 16.988 1.00 95.81 127 GLU A O 1
ATOM 994 N N . ALA A 1 128 ? -23.950 -2.902 18.584 1.00 94.25 128 ALA A N 1
ATOM 995 C CA . ALA A 1 128 ? -25.068 -2.730 17.674 1.00 94.25 128 ALA A CA 1
ATOM 996 C C . ALA A 1 128 ? -24.939 -1.375 16.962 1.00 94.25 128 ALA A C 1
ATOM 998 O O . ALA A 1 128 ? -24.799 -0.339 17.612 1.00 94.25 128 ALA A O 1
ATOM 999 N N . GLY A 1 129 ? -25.010 -1.404 15.634 1.00 91.69 129 GLY A N 1
ATOM 1000 C CA . GLY A 1 129 ? -25.112 -0.261 14.732 1.00 91.69 129 GLY A CA 1
ATOM 1001 C C . GLY A 1 129 ? -26.506 -0.164 14.091 1.00 91.69 129 GLY A C 1
ATOM 1002 O O . GLY A 1 129 ? -27.319 -1.089 14.206 1.00 91.69 129 GLY A O 1
ATOM 1003 N N . PRO A 1 130 ? -26.831 0.962 13.428 1.00 87.62 130 PRO A N 1
ATOM 1004 C CA . PRO A 1 130 ? -28.183 1.242 12.926 1.00 87.62 130 PRO A CA 1
ATOM 1005 C C . PRO A 1 130 ? -28.713 0.139 11.998 1.00 87.62 130 PRO A C 1
ATOM 1007 O O . PRO A 1 130 ? -29.858 -0.295 12.143 1.00 87.62 130 PRO A O 1
ATOM 1010 N N . ASP A 1 131 ? -27.844 -0.379 11.128 1.00 89.06 131 ASP A N 1
ATOM 1011 C CA . ASP A 1 131 ? -28.192 -1.354 10.089 1.00 89.06 131 ASP A CA 1
ATOM 1012 C C . ASP A 1 131 ? -27.511 -2.725 10.267 1.00 89.06 131 ASP A C 1
ATOM 1014 O O . ASP A 1 131 ? -27.633 -3.593 9.403 1.00 89.06 131 ASP A O 1
ATOM 1018 N N . GLY A 1 132 ? -26.792 -2.953 11.371 1.00 93.06 132 GLY A N 1
ATOM 1019 C CA . GLY A 1 132 ? -26.053 -4.196 11.597 1.00 93.06 132 GLY A CA 1
ATOM 1020 C C . GLY A 1 132 ? -25.091 -4.114 12.775 1.00 93.06 132 GLY A C 1
ATOM 1021 O O . GLY A 1 132 ? -25.226 -3.247 13.630 1.00 93.06 132 GLY A O 1
ATOM 1022 N N . LEU A 1 133 ? -24.111 -5.014 12.824 1.00 96.56 133 LEU A N 1
ATOM 1023 C CA . LEU A 1 133 ? -23.002 -4.906 13.774 1.00 96.56 133 LEU A CA 1
ATOM 1024 C C . LEU A 1 133 ? -22.058 -3.776 13.367 1.00 96.56 133 LEU A C 1
ATOM 1026 O O . LEU A 1 133 ? -21.863 -3.523 12.175 1.00 96.56 133 LEU A O 1
ATOM 1030 N N . ASP A 1 134 ? -21.452 -3.131 14.358 1.00 95.31 134 ASP A N 1
ATOM 1031 C CA . ASP A 1 134 ? -20.456 -2.092 14.137 1.00 95.31 134 ASP A CA 1
ATOM 1032 C C . ASP A 1 134 ? -19.267 -2.202 15.100 1.00 95.31 134 ASP A C 1
ATOM 1034 O O . ASP A 1 134 ? -19.286 -2.968 16.072 1.00 95.31 134 ASP A O 1
ATOM 1038 N N . LEU A 1 135 ? -18.211 -1.448 14.793 1.00 95.56 135 LEU A N 1
ATOM 1039 C CA . LEU A 1 135 ? -16.988 -1.387 15.585 1.00 95.56 135 LEU A CA 1
ATOM 1040 C C . LEU A 1 135 ? -17.075 -0.300 16.658 1.00 95.56 135 LEU A C 1
ATOM 1042 O O . LEU A 1 135 ? -17.184 0.891 16.367 1.00 95.56 135 LEU A O 1
ATOM 1046 N N . ARG A 1 136 ? -16.851 -0.699 17.905 1.00 93.81 136 ARG A N 1
ATOM 1047 C CA . ARG A 1 136 ? -16.569 0.194 19.024 1.00 93.81 136 ARG A CA 1
ATOM 1048 C C . ARG A 1 136 ? -15.108 0.646 18.984 1.00 93.81 136 ARG A C 1
ATOM 1050 O O . ARG A 1 136 ? -14.224 0.061 19.621 1.00 93.81 136 ARG A O 1
ATOM 1057 N N . ALA A 1 137 ? -14.867 1.718 18.234 1.00 92.19 137 ALA A N 1
ATOM 1058 C CA . ALA A 1 137 ? -13.538 2.250 17.927 1.00 92.19 137 ALA A CA 1
ATOM 1059 C C . ALA A 1 137 ? -12.636 2.456 19.160 1.00 92.19 137 ALA A C 1
ATOM 1061 O O . ALA A 1 137 ? -11.467 2.065 19.138 1.00 92.19 137 ALA A O 1
ATOM 1062 N N . ASP A 1 138 ? -13.172 3.007 20.252 1.00 89.56 138 ASP A N 1
ATOM 1063 C CA . ASP A 1 138 ? -12.391 3.319 21.458 1.00 89.56 138 ASP A CA 1
ATOM 1064 C C . ASP A 1 138 ? -11.841 2.071 22.156 1.00 89.56 138 ASP A C 1
ATOM 1066 O O . ASP A 1 138 ? -10.753 2.099 22.726 1.00 89.56 138 ASP A O 1
ATOM 1070 N N . THR A 1 139 ? -12.566 0.951 22.083 1.00 93.25 139 THR A N 1
ATOM 1071 C CA . THR A 1 139 ? -12.111 -0.324 22.662 1.00 93.25 139 THR A CA 1
ATOM 1072 C C . THR A 1 139 ? -11.124 -1.067 21.769 1.00 93.25 139 THR A C 1
ATOM 1074 O O . THR A 1 139 ? -10.300 -1.828 22.273 1.00 93.25 139 THR A O 1
ATOM 1077 N N . PHE A 1 140 ? -11.166 -0.818 20.459 1.00 96.31 140 PHE A N 1
ATOM 1078 C CA . PHE A 1 140 ? -10.229 -1.389 19.495 1.00 96.31 140 PHE A CA 1
ATOM 1079 C C . PHE A 1 140 ? -8.906 -0.612 19.428 1.00 96.31 140 PHE A C 1
ATOM 1081 O O . PHE A 1 140 ? -7.844 -1.208 19.246 1.00 96.31 140 PHE A O 1
ATOM 1088 N N . ARG A 1 141 ? -8.936 0.714 19.628 1.00 95.06 141 ARG A N 1
ATOM 1089 C CA . ARG A 1 141 ? -7.759 1.593 19.523 1.00 95.06 141 ARG A CA 1
ATOM 1090 C C . ARG A 1 141 ? -6.527 1.089 20.300 1.00 95.06 141 ARG A C 1
ATOM 1092 O O . ARG A 1 141 ? -5.458 1.058 19.696 1.00 95.06 141 ARG A O 1
ATOM 1099 N N . PRO A 1 142 ? -6.628 0.614 21.560 1.00 95.81 142 PRO A N 1
ATOM 1100 C CA . PRO A 1 142 ? -5.462 0.116 22.291 1.00 95.81 142 PRO A CA 1
ATOM 1101 C C . PRO A 1 142 ? -4.792 -1.098 21.635 1.00 95.81 142 PRO A C 1
ATOM 1103 O O . PRO A 1 142 ? -3.567 -1.224 21.692 1.00 95.81 142 PRO A O 1
ATOM 1106 N N . PHE A 1 143 ? -5.574 -1.981 21.003 1.00 96.69 143 PHE A N 1
ATOM 1107 C CA . PHE A 1 143 ? -5.036 -3.107 20.240 1.00 96.69 143 PHE A CA 1
ATOM 1108 C C . PHE A 1 143 ? -4.285 -2.603 19.007 1.00 96.69 143 PHE A C 1
ATOM 1110 O O . PHE A 1 143 ? -3.143 -3.004 18.789 1.00 96.69 143 PHE A O 1
ATOM 1117 N N . LEU A 1 144 ? -4.882 -1.679 18.249 1.00 96.12 144 LEU A N 1
ATOM 1118 C CA . LEU A 1 144 ? -4.245 -1.075 17.080 1.00 96.12 144 LEU A CA 1
ATOM 1119 C C . LEU A 1 144 ? -2.916 -0.389 17.440 1.00 96.12 144 LEU A C 1
ATOM 1121 O O . LEU A 1 144 ? -1.902 -0.631 16.787 1.00 96.12 144 LEU A O 1
ATOM 1125 N N . ASP A 1 145 ? -2.890 0.397 18.517 1.00 94.62 145 ASP A N 1
ATOM 1126 C CA . ASP A 1 145 ? -1.682 1.082 18.991 1.00 94.62 145 ASP A CA 1
ATOM 1127 C C . ASP A 1 145 ? -0.601 0.093 19.463 1.00 94.62 145 ASP A C 1
ATOM 1129 O O . ASP A 1 145 ? 0.600 0.359 19.360 1.00 94.62 145 ASP A O 1
ATOM 1133 N N . ALA A 1 146 ? -0.993 -1.065 20.006 1.00 94.38 146 ALA A N 1
ATOM 1134 C CA . ALA A 1 146 ? -0.059 -2.143 20.315 1.00 94.38 146 ALA A CA 1
ATOM 1135 C C . ALA A 1 146 ? 0.556 -2.731 19.036 1.00 94.38 146 ALA A C 1
ATOM 1137 O O . ALA A 1 146 ? 1.781 -2.797 18.948 1.00 94.38 146 ALA A O 1
ATOM 1138 N N . GLN A 1 147 ? -0.252 -3.061 18.023 1.00 93.94 147 GLN A N 1
ATOM 1139 C CA . GLN A 1 147 ? 0.267 -3.642 16.777 1.00 93.94 147 GLN A CA 1
ATOM 1140 C C . GLN A 1 147 ? 1.127 -2.657 15.984 1.00 93.94 147 GLN A C 1
ATOM 1142 O O . GLN A 1 147 ? 2.201 -3.024 15.505 1.00 93.94 147 GLN A O 1
ATOM 1147 N N . ALA A 1 148 ? 0.739 -1.382 15.933 1.00 92.38 148 ALA A N 1
ATOM 1148 C CA . ALA A 1 148 ? 1.539 -0.337 15.302 1.00 92.38 148 ALA A CA 1
ATOM 1149 C C . ALA A 1 148 ? 2.937 -0.192 15.937 1.00 92.38 148 ALA A C 1
ATOM 1151 O O . ALA A 1 148 ? 3.898 0.133 15.238 1.00 92.38 148 ALA A O 1
ATOM 1152 N N . ARG A 1 149 ? 3.083 -0.466 17.242 1.00 90.31 149 ARG A N 1
ATOM 1153 C CA . ARG A 1 149 ? 4.395 -0.493 17.909 1.00 90.31 149 ARG A CA 1
ATOM 1154 C C . ARG A 1 149 ? 5.238 -1.692 17.483 1.00 90.31 149 ARG A C 1
ATOM 1156 O O . ARG A 1 149 ? 6.413 -1.494 17.208 1.00 90.31 149 ARG A O 1
ATOM 1163 N N . THR A 1 150 ? 4.640 -2.875 17.317 1.00 90.12 150 THR A N 1
ATOM 1164 C CA . THR A 1 150 ? 5.377 -4.077 16.866 1.00 90.12 150 THR A CA 1
ATOM 1165 C C . THR A 1 150 ? 6.027 -3.907 15.488 1.00 90.12 150 THR A C 1
ATOM 1167 O O . THR A 1 150 ? 7.078 -4.482 15.225 1.00 90.12 150 THR A O 1
ATOM 1170 N N . LEU A 1 151 ? 5.450 -3.071 14.615 1.00 88.06 151 LEU A N 1
ATOM 1171 C CA . LEU A 1 151 ? 6.029 -2.743 13.306 1.00 88.06 151 LEU A CA 1
ATOM 1172 C C . LEU A 1 151 ? 7.275 -1.853 13.391 1.00 88.06 151 LEU A C 1
ATOM 1174 O O . LEU A 1 151 ? 8.072 -1.837 12.458 1.00 88.06 151 LEU A O 1
ATOM 1178 N N . ASN A 1 152 ? 7.431 -1.105 14.484 1.00 76.56 152 ASN A N 1
ATOM 1179 C CA . ASN A 1 152 ? 8.515 -0.145 14.687 1.00 76.56 152 ASN A CA 1
ATOM 1180 C C . ASN A 1 152 ? 9.664 -0.698 15.542 1.00 76.56 152 ASN A C 1
ATOM 1182 O O . ASN A 1 152 ? 10.618 0.028 15.807 1.00 76.56 152 ASN A O 1
ATOM 1186 N N . ASP A 1 153 ? 9.611 -1.973 15.937 1.00 65.56 153 ASP A N 1
ATOM 1187 C CA . ASP A 1 153 ? 10.714 -2.642 16.639 1.00 65.56 153 ASP A CA 1
ATOM 1188 C C . ASP A 1 153 ? 11.895 -2.983 15.695 1.00 65.56 153 ASP A C 1
ATOM 1190 O O . ASP A 1 153 ? 12.915 -3.526 16.128 1.00 65.56 153 ASP A O 1
ATOM 1194 N N . THR A 1 154 ? 11.797 -2.649 14.399 1.00 64.00 154 THR A N 1
ATOM 1195 C CA . THR A 1 154 ? 12.914 -2.695 13.444 1.00 64.00 154 THR A CA 1
ATOM 1196 C C . THR A 1 154 ? 13.821 -1.470 13.591 1.00 64.00 154 THR A C 1
ATOM 1198 O O . THR A 1 154 ? 13.372 -0.374 13.913 1.00 64.00 154 THR A O 1
ATOM 1201 N N . ALA A 1 155 ? 15.122 -1.635 13.321 1.00 54.88 155 ALA A N 1
ATOM 1202 C CA . ALA A 1 155 ? 16.143 -0.598 13.534 1.00 54.88 155 ALA A CA 1
ATOM 1203 C C . ALA A 1 155 ? 15.906 0.729 12.775 1.00 54.88 155 ALA A C 1
ATOM 1205 O O . ALA A 1 155 ? 16.541 1.730 13.098 1.00 54.88 155 ALA A O 1
ATOM 1206 N N . ASP A 1 156 ? 15.030 0.737 11.770 1.00 69.88 156 ASP A N 1
ATOM 1207 C CA . ASP A 1 156 ? 14.710 1.893 10.935 1.00 69.88 156 ASP A CA 1
ATOM 1208 C C . ASP A 1 156 ? 13.440 2.653 11.376 1.00 69.88 156 ASP A C 1
ATOM 1210 O O . ASP A 1 156 ? 13.315 3.833 11.052 1.00 69.88 156 ASP A O 1
ATOM 1214 N N . GLY A 1 157 ? 12.514 2.035 12.128 1.00 79.12 157 GLY A N 1
ATOM 1215 C CA . GLY A 1 157 ? 11.282 2.682 12.614 1.00 79.12 157 GLY A CA 1
ATOM 1216 C C . GLY A 1 157 ? 10.405 3.297 11.509 1.00 79.12 157 GLY A C 1
ATOM 1217 O O . GLY A 1 157 ? 9.694 4.280 11.737 1.00 79.12 157 GLY A O 1
ATOM 1218 N N . LEU A 1 158 ? 10.507 2.779 10.278 1.00 90.69 158 LEU A N 1
ATOM 1219 C CA . LEU A 1 158 ? 9.861 3.372 9.102 1.00 90.69 158 LEU A CA 1
ATOM 1220 C C . LEU A 1 158 ? 8.460 2.821 8.845 1.00 90.69 158 LEU A C 1
ATOM 1222 O O . LEU A 1 158 ? 7.678 3.481 8.158 1.00 90.69 158 LEU A O 1
ATOM 1226 N N . ARG A 1 159 ? 8.145 1.625 9.353 1.00 94.56 159 ARG A N 1
ATOM 1227 C CA . ARG A 1 159 ? 6.913 0.905 9.020 1.00 94.56 159 ARG A CA 1
ATOM 1228 C C . ARG A 1 159 ? 5.742 1.354 9.887 1.00 94.56 159 ARG A C 1
ATOM 1230 O O . ARG A 1 159 ? 5.861 1.536 11.096 1.00 94.56 159 ARG A O 1
ATOM 1237 N N . PHE A 1 160 ? 4.574 1.508 9.281 1.00 95.19 160 PHE A N 1
ATOM 1238 C CA . PHE A 1 160 ? 3.344 1.816 10.003 1.00 95.19 160 PHE A CA 1
ATOM 1239 C C . PHE A 1 160 ? 2.115 1.269 9.278 1.00 95.19 160 PHE A C 1
ATOM 1241 O O . PHE A 1 160 ? 2.172 0.933 8.102 1.00 95.19 160 PHE A O 1
ATOM 1248 N N . ILE A 1 161 ? 0.995 1.206 9.987 1.00 95.62 161 ILE A N 1
ATOM 1249 C CA . ILE A 1 161 ? -0.337 0.976 9.421 1.00 95.62 161 ILE A CA 1
ATOM 1250 C C . ILE A 1 161 ? -1.143 2.255 9.604 1.00 95.62 161 ILE A C 1
ATOM 1252 O O . ILE A 1 161 ? -1.051 2.898 10.649 1.00 95.62 161 ILE A O 1
ATOM 1256 N N . GLU A 1 162 ? -1.881 2.652 8.573 1.00 95.88 162 GLU A N 1
ATOM 1257 C CA . GLU A 1 162 ? -2.656 3.893 8.576 1.00 95.88 162 GLU A CA 1
ATOM 1258 C C . GLU A 1 162 ? -3.941 3.697 9.399 1.00 95.88 162 GLU A C 1
ATOM 1260 O O . GLU A 1 162 ? -4.794 2.905 8.993 1.00 95.88 162 GLU A O 1
ATOM 1265 N N . PRO A 1 163 ? -4.116 4.375 10.553 1.00 95.44 163 PRO A N 1
ATOM 1266 C CA . PRO A 1 163 ? -5.245 4.101 11.437 1.00 95.44 163 PRO A CA 1
ATOM 1267 C C . PRO A 1 163 ? -6.610 4.314 10.786 1.00 95.44 163 PRO A C 1
ATOM 1269 O O . PRO A 1 163 ? -7.562 3.633 11.160 1.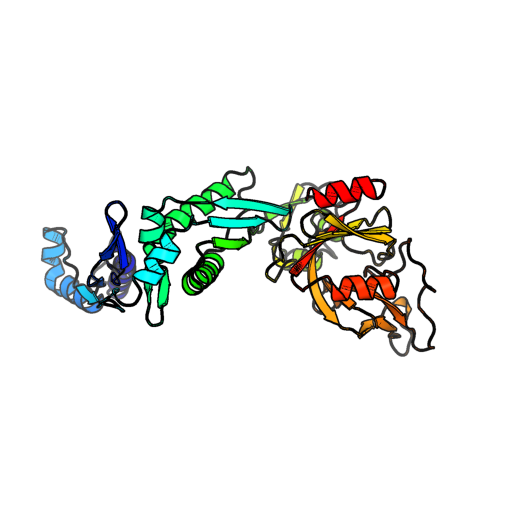00 95.44 163 PRO A O 1
ATOM 1272 N N . THR A 1 164 ? -6.720 5.252 9.844 1.00 95.25 164 THR A N 1
ATOM 1273 C CA . THR A 1 164 ? -7.977 5.493 9.123 1.00 95.25 164 THR A CA 1
ATOM 1274 C C . THR A 1 164 ? -8.340 4.324 8.201 1.00 95.25 164 THR A C 1
ATOM 1276 O O . THR A 1 164 ? -9.460 3.827 8.294 1.00 95.25 164 THR A O 1
ATOM 1279 N N . ASP A 1 165 ? -7.377 3.809 7.428 1.00 95.69 165 ASP A N 1
ATOM 1280 C CA . ASP A 1 165 ? -7.528 2.617 6.572 1.00 95.69 165 ASP A CA 1
ATOM 1281 C C . ASP A 1 165 ? -7.904 1.376 7.396 1.00 95.69 165 ASP A C 1
ATOM 1283 O O . ASP A 1 165 ? -8.830 0.642 7.051 1.00 95.69 165 ASP A O 1
ATOM 1287 N N . VAL A 1 166 ? -7.244 1.169 8.545 1.00 97.38 166 VAL A N 1
ATOM 1288 C CA . VAL A 1 166 ? -7.562 0.030 9.423 1.00 97.38 166 VAL A CA 1
ATOM 1289 C C . VAL A 1 166 ? -8.997 0.103 9.935 1.00 97.38 166 VAL A C 1
ATOM 1291 O O . VAL A 1 166 ? -9.706 -0.902 9.909 1.00 97.38 166 VAL A O 1
ATOM 1294 N N . MET A 1 167 ? -9.431 1.277 10.401 1.00 96.44 167 MET A N 1
ATOM 1295 C CA . MET A 1 167 ? -10.794 1.458 10.900 1.00 96.44 167 MET A CA 1
ATOM 1296 C C . MET A 1 167 ? -11.822 1.212 9.797 1.00 96.44 167 MET A C 1
ATOM 1298 O O . MET A 1 167 ? -12.756 0.444 10.007 1.00 96.44 167 MET A O 1
ATOM 1302 N N . GLU A 1 168 ? -11.634 1.809 8.619 1.00 96.38 168 GLU A N 1
ATOM 1303 C CA . GLU A 1 168 ? -12.533 1.634 7.475 1.00 96.38 168 GLU A CA 1
ATOM 1304 C C . GLU A 1 168 ? -12.678 0.156 7.086 1.00 96.38 168 GLU A C 1
ATOM 1306 O O . GLU A 1 168 ? -13.793 -0.372 7.016 1.00 96.38 168 GLU A O 1
ATOM 1311 N N . LYS A 1 169 ? -11.553 -0.544 6.912 1.00 97.25 169 LYS A N 1
ATOM 1312 C CA . LYS A 1 169 ? -11.551 -1.956 6.517 1.00 97.25 169 LYS A CA 1
ATOM 1313 C C . LYS A 1 169 ? -12.116 -2.870 7.599 1.00 97.25 169 LYS A C 1
ATOM 1315 O O . LYS A 1 169 ? -12.776 -3.857 7.274 1.00 97.25 169 LYS A O 1
ATOM 1320 N N . LEU A 1 170 ? -11.899 -2.562 8.878 1.00 97.25 170 LEU A N 1
ATOM 1321 C CA . LEU A 1 170 ? -12.470 -3.339 9.978 1.00 97.25 170 LEU A CA 1
ATOM 1322 C C . LEU A 1 170 ? -13.985 -3.123 10.115 1.00 97.25 170 LEU A C 1
ATOM 1324 O O . LEU A 1 170 ? -14.714 -4.097 10.298 1.00 97.25 170 LEU A O 1
ATOM 1328 N N . HIS A 1 171 ? -14.477 -1.889 9.951 1.00 96.25 171 HIS A N 1
ATOM 1329 C CA . HIS A 1 171 ? -15.915 -1.616 9.848 1.00 96.25 171 HIS A CA 1
ATOM 1330 C C . HIS A 1 171 ? -16.549 -2.430 8.709 1.00 96.25 171 HIS A C 1
ATOM 1332 O O . HIS A 1 171 ? -17.591 -3.059 8.902 1.00 96.25 171 HIS A O 1
ATOM 1338 N N . GLY A 1 172 ? -15.906 -2.460 7.536 1.00 96.44 172 GLY A N 1
ATOM 1339 C CA . GLY A 1 172 ? -16.343 -3.269 6.397 1.00 96.44 172 GLY A CA 1
ATOM 1340 C C . GLY A 1 172 ? -16.405 -4.766 6.713 1.00 96.44 172 GLY A C 1
ATOM 1341 O O . GLY A 1 172 ? -17.425 -5.405 6.453 1.00 96.44 172 GLY A O 1
ATOM 1342 N N . ALA A 1 173 ? -15.354 -5.314 7.329 1.00 97.75 173 ALA A N 1
ATOM 1343 C CA . ALA A 1 173 ? -15.280 -6.728 7.699 1.00 97.75 173 ALA A CA 1
ATOM 1344 C C . ALA A 1 173 ? -16.368 -7.131 8.712 1.00 97.75 173 ALA A C 1
ATOM 1346 O O . ALA A 1 173 ? -17.069 -8.122 8.502 1.00 97.75 173 ALA A O 1
ATOM 1347 N N . ILE A 1 174 ? -16.587 -6.320 9.755 1.00 97.69 174 ILE A N 1
ATOM 1348 C CA . ILE A 1 174 ? -17.630 -6.560 10.767 1.00 97.69 174 ILE A CA 1
ATOM 1349 C C . ILE A 1 174 ? -19.025 -6.539 10.136 1.00 97.69 174 ILE A C 1
ATOM 1351 O O . ILE A 1 174 ? -19.826 -7.439 10.392 1.00 97.69 174 ILE A O 1
ATOM 1355 N N . ARG A 1 175 ? -19.310 -5.564 9.264 1.00 95.56 175 ARG A N 1
ATOM 1356 C CA . ARG A 1 175 ? -20.593 -5.484 8.543 1.00 95.56 175 ARG A CA 1
ATOM 1357 C C . ARG A 1 175 ? -20.811 -6.662 7.597 1.00 95.56 175 ARG A C 1
ATOM 1359 O O . ARG A 1 175 ? -21.950 -7.075 7.398 1.00 95.56 175 ARG A O 1
ATOM 1366 N N . ALA A 1 176 ? -19.735 -7.216 7.042 1.00 96.75 176 ALA A N 1
ATOM 1367 C CA . ALA A 1 176 ? -19.767 -8.427 6.229 1.00 96.75 176 ALA A CA 1
ATOM 1368 C C . ALA A 1 176 ? -19.846 -9.727 7.059 1.00 96.75 176 ALA A C 1
ATOM 1370 O O . ALA A 1 176 ? -19.966 -10.803 6.477 1.00 96.75 176 ALA A O 1
ATOM 1371 N N . GLY A 1 177 ? -19.781 -9.654 8.395 1.00 97.38 177 GLY A N 1
ATOM 1372 C CA . GLY A 1 177 ? -19.799 -10.827 9.274 1.00 97.38 177 GLY A CA 1
ATOM 1373 C C . GLY A 1 177 ? -18.494 -11.631 9.267 1.00 97.38 177 GLY A C 1
ATOM 1374 O O . GLY A 1 177 ? -18.502 -12.816 9.604 1.00 97.38 177 GLY A O 1
ATOM 1375 N N . VAL A 1 178 ? -17.376 -11.006 8.890 1.00 98.00 178 VAL A N 1
ATOM 1376 C CA . VAL A 1 178 ? -16.061 -11.648 8.777 1.00 98.00 178 VAL A CA 1
ATOM 1377 C C . VAL A 1 178 ? -15.121 -11.091 9.845 1.00 98.00 178 VAL A C 1
ATOM 1379 O O . VAL A 1 178 ? -14.917 -9.884 9.941 1.00 98.00 178 VAL A O 1
ATOM 1382 N N . ALA A 1 179 ? -14.503 -11.968 10.640 1.00 97.62 179 ALA A N 1
ATOM 1383 C CA . ALA A 1 179 ? -13.563 -11.573 11.695 1.00 97.62 179 ALA A CA 1
ATOM 1384 C C . ALA A 1 179 ? -12.119 -11.380 11.194 1.00 97.62 179 ALA A C 1
ATOM 1386 O O . ALA A 1 179 ? -11.174 -11.445 11.976 1.00 97.62 179 ALA A O 1
ATOM 1387 N N . SER A 1 180 ? -11.922 -11.156 9.896 1.00 97.25 180 SER A N 1
ATOM 1388 C CA . SER A 1 180 ? -10.599 -10.958 9.308 1.00 97.25 180 SER A CA 1
ATOM 1389 C C . SER A 1 180 ? -10.562 -9.774 8.361 1.00 97.25 180 SER A C 1
ATOM 1391 O O . SER A 1 180 ? -11.479 -9.597 7.560 1.00 97.25 180 SER A O 1
ATOM 1393 N N . THR A 1 181 ? -9.475 -9.009 8.402 1.00 96.69 181 THR A N 1
ATOM 1394 C CA . THR A 1 181 ? -9.233 -7.928 7.445 1.00 96.69 181 THR A CA 1
ATOM 1395 C C . THR A 1 181 ? -7.747 -7.764 7.147 1.00 96.69 181 THR A C 1
ATOM 1397 O O . THR A 1 181 ? -6.910 -7.953 8.034 1.00 96.69 181 THR A O 1
ATOM 1400 N N . THR A 1 182 ? -7.428 -7.410 5.901 1.00 96.88 182 THR A N 1
ATOM 1401 C CA . THR A 1 182 ? -6.058 -7.148 5.448 1.00 96.88 182 THR A CA 1
ATOM 1402 C C . THR A 1 182 ? -5.844 -5.650 5.303 1.00 96.88 182 THR A C 1
ATOM 1404 O O . THR A 1 182 ? -6.583 -4.970 4.595 1.00 96.88 182 THR A O 1
ATOM 1407 N N . VAL A 1 183 ? -4.807 -5.135 5.949 1.00 96.94 183 VAL A N 1
ATOM 1408 C CA . VAL A 1 183 ? -4.389 -3.734 5.900 1.00 96.94 183 VAL A CA 1
ATOM 1409 C C . VAL A 1 183 ? -2.981 -3.644 5.345 1.00 96.94 183 VAL A C 1
ATOM 1411 O O . VAL A 1 183 ? -2.178 -4.567 5.474 1.00 96.94 183 VAL A O 1
ATOM 1414 N N . ARG A 1 184 ? -2.655 -2.517 4.722 1.00 96.81 184 ARG A N 1
ATOM 1415 C CA . ARG A 1 184 ? -1.330 -2.327 4.143 1.00 96.81 184 ARG A CA 1
ATOM 1416 C C . ARG A 1 184 ? -0.342 -1.792 5.174 1.00 96.81 184 ARG A C 1
ATOM 1418 O O . ARG A 1 184 ? -0.609 -0.789 5.836 1.00 96.81 184 ARG A O 1
ATOM 1425 N N . ILE A 1 185 ? 0.838 -2.401 5.221 1.00 96.88 185 ILE A N 1
ATOM 1426 C CA . ILE A 1 185 ? 2.021 -1.832 5.861 1.00 96.88 185 ILE A CA 1
ATOM 1427 C C . ILE A 1 185 ? 2.621 -0.783 4.917 1.00 96.88 185 ILE A C 1
ATOM 1429 O O . ILE A 1 185 ? 2.865 -1.028 3.735 1.00 96.88 185 ILE A O 1
ATOM 1433 N N . ARG A 1 186 ? 2.820 0.414 5.459 1.00 96.19 186 ARG A N 1
ATOM 1434 C CA . ARG A 1 186 ? 3.307 1.621 4.791 1.00 96.19 186 ARG A CA 1
ATOM 1435 C C . ARG A 1 186 ? 4.656 2.034 5.367 1.00 96.19 186 ARG A C 1
ATOM 1437 O O . ARG A 1 186 ? 5.044 1.594 6.446 1.00 96.19 186 ARG A O 1
ATOM 1444 N N . TYR A 1 187 ? 5.348 2.913 4.662 1.00 95.62 187 TYR A N 1
ATOM 1445 C CA . TYR A 1 187 ? 6.675 3.422 4.964 1.00 95.62 187 TYR A CA 1
ATOM 1446 C C . TYR A 1 187 ? 6.681 4.945 5.079 1.00 95.62 187 TYR A C 1
ATOM 1448 O O . TYR A 1 187 ? 6.143 5.674 4.247 1.00 95.62 187 TYR A O 1
ATOM 1456 N N . ARG A 1 188 ? 7.343 5.464 6.109 1.00 95.25 188 ARG A N 1
ATOM 1457 C CA . ARG A 1 188 ? 7.560 6.906 6.267 1.00 95.25 188 ARG A CA 1
ATOM 1458 C C . ARG A 1 188 ? 8.586 7.422 5.254 1.00 95.25 188 ARG A C 1
ATOM 1460 O O . ARG A 1 188 ? 9.397 6.663 4.723 1.00 95.25 188 ARG A O 1
ATOM 1467 N N . SER A 1 189 ? 8.556 8.731 5.001 1.00 96.38 189 SER A N 1
ATOM 1468 C CA . SER A 1 189 ? 9.680 9.421 4.361 1.00 96.38 189 SER A CA 1
ATOM 1469 C C . SER A 1 189 ? 10.949 9.232 5.188 1.00 96.38 189 SER A C 1
ATOM 1471 O O . SER A 1 189 ? 10.888 9.112 6.413 1.00 96.38 189 SER A O 1
ATOM 1473 N N . THR A 1 190 ? 12.094 9.247 4.523 1.00 95.69 190 THR A N 1
ATOM 1474 C CA . THR A 1 190 ? 13.401 9.063 5.156 1.00 95.69 190 THR A CA 1
ATOM 1475 C C . THR A 1 190 ? 14.413 10.026 4.543 1.00 95.69 190 THR A C 1
ATOM 1477 O O . THR A 1 190 ? 14.070 10.839 3.689 1.00 95.69 190 THR A O 1
ATOM 1480 N N . SER A 1 191 ? 15.667 9.951 4.966 1.00 96.12 191 SER A N 1
ATOM 1481 C CA . SER A 1 191 ? 16.771 10.690 4.368 1.00 96.12 191 SER A CA 1
ATOM 1482 C C . SER A 1 191 ? 17.766 9.750 3.696 1.00 96.12 191 SER A C 1
ATOM 1484 O O . SER A 1 191 ? 17.915 8.596 4.095 1.00 96.12 191 SER A O 1
ATOM 1486 N N . TYR A 1 192 ? 18.482 10.261 2.702 1.00 96.88 192 TYR A N 1
ATOM 1487 C CA . TYR A 1 192 ? 19.548 9.554 2.007 1.00 96.88 192 TYR A CA 1
ATOM 1488 C C . TYR A 1 192 ? 20.852 10.330 2.116 1.00 96.88 192 TYR A C 1
ATOM 1490 O O . TYR A 1 192 ? 20.892 11.508 1.763 1.00 96.88 192 TYR A O 1
ATOM 1498 N N . GLU A 1 193 ? 21.903 9.658 2.578 1.00 97.69 193 GLU A N 1
ATOM 1499 C CA . GLU A 1 193 ? 23.262 10.191 2.561 1.00 97.69 193 GLU A CA 1
ATOM 1500 C C . GLU A 1 193 ? 23.909 9.880 1.207 1.00 97.69 193 GLU A C 1
ATOM 1502 O O . GLU A 1 193 ? 24.022 8.720 0.808 1.00 97.69 193 GLU A O 1
ATOM 1507 N N . VAL A 1 194 ? 24.314 10.927 0.494 1.00 97.69 194 VAL A N 1
ATOM 1508 C CA . VAL A 1 194 ? 24.943 10.854 -0.823 1.00 97.69 194 VAL A CA 1
ATOM 1509 C C . VAL A 1 194 ? 26.278 10.127 -0.713 1.00 97.69 194 VAL A C 1
ATOM 1511 O O . VAL A 1 194 ? 27.147 10.496 0.080 1.00 97.69 194 VAL A O 1
ATOM 1514 N N . VAL A 1 195 ? 26.474 9.122 -1.566 1.00 96.88 195 VAL A N 1
ATOM 1515 C CA . VAL A 1 195 ? 27.722 8.364 -1.657 1.00 96.88 195 VAL A CA 1
ATOM 1516 C C . VAL A 1 195 ? 28.441 8.616 -2.981 1.00 96.88 195 VAL A C 1
ATOM 1518 O O . VAL A 1 195 ? 27.939 9.248 -3.911 1.00 96.88 195 VAL A O 1
ATOM 1521 N N . SER A 1 196 ? 29.678 8.126 -3.074 1.00 96.19 196 SER A N 1
ATOM 1522 C CA . SER A 1 196 ? 30.506 8.315 -4.265 1.00 96.19 196 SER A CA 1
ATOM 1523 C C . SER A 1 196 ? 29.827 7.775 -5.530 1.00 96.19 196 SER A C 1
ATOM 1525 O O . SER A 1 196 ? 29.360 6.634 -5.569 1.00 96.19 196 SER A O 1
ATOM 1527 N N . GLY A 1 197 ? 29.817 8.595 -6.584 1.00 92.00 197 GLY A N 1
ATOM 1528 C CA . GLY A 1 197 ? 29.249 8.249 -7.887 1.00 92.00 197 GLY A CA 1
ATOM 1529 C C . GLY A 1 197 ? 27.737 8.444 -8.002 1.00 92.00 197 GLY A C 1
ATOM 1530 O O . GLY A 1 197 ? 27.171 8.034 -9.018 1.00 92.00 197 GLY A O 1
ATOM 1531 N N . ASP A 1 198 ? 27.093 9.044 -7.001 1.00 95.69 198 ASP A N 1
ATOM 1532 C CA . ASP A 1 198 ? 25.685 9.409 -7.073 1.00 95.69 198 ASP A CA 1
ATOM 1533 C C . ASP A 1 198 ? 25.423 10.623 -7.962 1.00 95.69 198 ASP A C 1
ATOM 1535 O O . ASP A 1 198 ? 26.180 11.587 -8.036 1.00 95.69 198 ASP A O 1
ATOM 1539 N N . THR A 1 199 ? 24.275 10.553 -8.620 1.00 94.12 199 THR A N 1
ATOM 1540 C CA . THR A 1 199 ? 23.557 11.665 -9.239 1.00 94.12 199 THR A CA 1
ATOM 1541 C C . THR A 1 199 ? 22.092 11.509 -8.843 1.00 94.12 199 THR A C 1
ATOM 1543 O O . THR A 1 199 ? 21.691 10.414 -8.440 1.00 94.12 199 THR A O 1
ATOM 1546 N N . GLY A 1 200 ? 21.262 12.541 -9.008 1.00 93.69 200 GLY A N 1
ATOM 1547 C CA . GLY A 1 200 ? 19.826 12.430 -8.714 1.00 93.69 200 GLY A CA 1
ATOM 1548 C C . GLY A 1 200 ? 19.161 11.218 -9.391 1.00 93.69 200 GLY A C 1
ATOM 1549 O O . GLY A 1 200 ? 18.479 10.431 -8.737 1.00 93.69 200 GLY A O 1
ATOM 1550 N N . ASN A 1 201 ? 19.480 10.979 -10.669 1.00 93.25 201 ASN A N 1
ATOM 1551 C CA . ASN A 1 201 ? 19.009 9.808 -11.416 1.00 93.25 201 ASN A CA 1
ATOM 1552 C C . ASN A 1 201 ? 19.545 8.473 -10.871 1.00 93.25 201 ASN A C 1
ATOM 1554 O O . ASN A 1 201 ? 18.815 7.486 -10.845 1.00 93.25 201 ASN A O 1
ATOM 1558 N N . ARG A 1 202 ? 20.806 8.404 -10.426 1.00 95.44 202 ARG A N 1
ATOM 1559 C CA . ARG A 1 202 ? 21.353 7.171 -9.832 1.00 95.44 202 ARG A CA 1
ATOM 1560 C C . ARG A 1 202 ? 20.732 6.872 -8.474 1.00 95.44 202 ARG A C 1
ATOM 1562 O O . ARG A 1 202 ? 20.433 5.715 -8.201 1.00 95.44 202 ARG A O 1
ATOM 1569 N N . ILE A 1 203 ? 20.487 7.896 -7.658 1.00 97.25 203 ILE A N 1
ATOM 1570 C CA . ILE A 1 203 ? 19.789 7.739 -6.378 1.00 97.25 203 ILE A CA 1
ATOM 1571 C C . ILE A 1 203 ? 18.357 7.252 -6.622 1.00 97.25 203 ILE A C 1
ATOM 1573 O O . ILE A 1 203 ? 17.933 6.287 -5.991 1.00 97.25 203 ILE A O 1
ATOM 1577 N N . ALA A 1 204 ? 17.640 7.845 -7.581 1.00 97.06 204 ALA A N 1
ATOM 1578 C CA . ALA A 1 204 ? 16.308 7.396 -7.992 1.00 97.06 204 ALA A CA 1
ATOM 1579 C C . ALA A 1 204 ? 16.279 5.900 -8.350 1.00 97.06 204 ALA A C 1
ATOM 1581 O O . ALA A 1 204 ? 15.477 5.140 -7.813 1.00 97.06 204 ALA A O 1
ATOM 1582 N N . ARG A 1 205 ? 17.221 5.445 -9.187 1.00 97.12 205 ARG A N 1
ATOM 1583 C CA . ARG A 1 205 ? 17.337 4.029 -9.580 1.00 97.12 205 ARG A CA 1
ATOM 1584 C C . ARG A 1 205 ? 17.698 3.114 -8.406 1.00 97.12 205 ARG A C 1
ATOM 1586 O O . ARG A 1 205 ? 17.095 2.060 -8.260 1.00 97.12 205 ARG A O 1
ATOM 1593 N N . LYS A 1 206 ? 18.627 3.521 -7.537 1.00 97.31 206 LYS A N 1
ATOM 1594 C CA . LYS A 1 206 ? 19.006 2.750 -6.337 1.00 97.31 206 LYS A CA 1
ATOM 1595 C C . LYS A 1 206 ? 17.869 2.610 -5.326 1.00 97.31 206 LYS A C 1
ATOM 1597 O O . LYS A 1 206 ? 17.790 1.613 -4.619 1.00 97.31 206 LYS A O 1
ATOM 1602 N N . THR A 1 207 ? 17.024 3.631 -5.216 1.00 96.94 207 THR A N 1
ATOM 1603 C CA . THR A 1 207 ? 15.958 3.698 -4.205 1.00 96.94 207 THR A CA 1
ATOM 1604 C C . THR A 1 207 ? 14.616 3.190 -4.720 1.00 96.94 207 THR A C 1
ATOM 1606 O O . THR A 1 207 ? 13.731 2.914 -3.913 1.00 96.94 207 THR A O 1
ATOM 1609 N N . GLY A 1 208 ? 14.458 3.046 -6.038 1.00 97.00 208 GLY A N 1
ATOM 1610 C CA . GLY A 1 208 ? 13.184 2.701 -6.663 1.00 97.00 208 GLY A CA 1
ATOM 1611 C C . GLY A 1 208 ? 12.164 3.843 -6.644 1.00 97.00 208 GLY A C 1
ATOM 1612 O O . GLY A 1 208 ? 10.979 3.600 -6.851 1.00 97.00 208 GLY A O 1
ATOM 1613 N N . ILE A 1 209 ? 12.600 5.080 -6.376 1.00 97.50 209 ILE A N 1
ATOM 1614 C CA . ILE A 1 209 ? 11.741 6.268 -6.328 1.00 97.50 209 ILE A CA 1
ATOM 1615 C C . ILE A 1 209 ? 11.980 7.092 -7.602 1.00 97.50 209 ILE A C 1
ATOM 1617 O O . ILE A 1 209 ? 13.113 7.521 -7.827 1.00 97.50 209 ILE A O 1
ATOM 1621 N N . PRO A 1 210 ? 10.951 7.360 -8.432 1.00 96.44 210 PRO A N 1
ATOM 1622 C CA . PRO A 1 210 ? 11.058 8.242 -9.589 1.00 96.44 210 PRO A CA 1
ATOM 1623 C C . PRO A 1 210 ? 11.732 9.574 -9.252 1.00 96.44 210 PRO A C 1
ATOM 1625 O O . PRO A 1 210 ? 11.395 10.228 -8.264 1.00 96.44 210 PRO A O 1
ATOM 1628 N N . PHE A 1 211 ? 12.680 9.997 -10.092 1.00 95.94 211 PHE A N 1
ATOM 1629 C CA . PHE A 1 211 ? 13.533 11.152 -9.798 1.00 95.94 211 PHE A CA 1
ATOM 1630 C C . PHE A 1 211 ? 12.732 12.439 -9.549 1.00 95.94 211 PHE A C 1
ATOM 1632 O O . PHE A 1 211 ? 13.061 13.193 -8.634 1.00 95.94 211 PHE A O 1
ATOM 1639 N N . PHE A 1 212 ? 11.629 12.645 -10.272 1.00 95.81 212 PHE A N 1
ATOM 1640 C CA . PHE A 1 212 ? 10.773 13.815 -10.072 1.00 95.81 212 PHE A CA 1
ATOM 1641 C C . PHE A 1 212 ? 10.165 13.883 -8.657 1.00 95.81 212 PHE A C 1
ATOM 1643 O O . PHE A 1 212 ? 10.000 14.976 -8.120 1.00 95.81 212 PHE A O 1
ATOM 1650 N N . LEU A 1 213 ? 9.887 12.741 -8.011 1.00 97.25 213 LEU A N 1
ATOM 1651 C CA . LEU A 1 213 ? 9.408 12.704 -6.623 1.00 97.25 213 LEU A CA 1
ATOM 1652 C C . LEU A 1 213 ? 10.520 13.084 -5.639 1.00 97.25 213 LEU A C 1
ATOM 1654 O O . LEU A 1 213 ? 10.263 13.769 -4.651 1.00 97.25 213 LEU A O 1
ATOM 1658 N N . ILE A 1 214 ? 11.768 12.699 -5.928 1.00 97.50 214 ILE A N 1
ATOM 1659 C CA . ILE A 1 214 ? 12.934 13.140 -5.149 1.00 97.50 214 ILE A CA 1
ATOM 1660 C C . ILE A 1 214 ? 13.127 14.654 -5.301 1.00 97.50 214 ILE A C 1
ATOM 1662 O O . ILE A 1 214 ? 13.353 15.340 -4.306 1.00 97.50 214 ILE A O 1
ATOM 1666 N N . GLN A 1 215 ? 12.981 15.203 -6.510 1.00 96.88 215 GLN A N 1
ATOM 1667 C CA . GLN A 1 215 ? 13.046 16.653 -6.733 1.00 96.88 215 GLN A CA 1
ATOM 1668 C C . GLN A 1 215 ? 11.955 17.394 -5.946 1.00 96.88 215 GLN A C 1
ATOM 1670 O O . GLN A 1 215 ? 12.250 18.366 -5.255 1.00 96.88 215 GLN A O 1
ATOM 1675 N N . GLN A 1 216 ? 10.711 16.903 -5.974 1.00 96.25 216 GLN A N 1
ATOM 1676 C CA . GLN A 1 216 ? 9.601 17.492 -5.213 1.00 96.25 216 GLN A CA 1
ATOM 1677 C C . GLN A 1 216 ? 9.826 17.458 -3.696 1.00 96.25 216 GLN A C 1
ATOM 1679 O O . GLN A 1 216 ? 9.449 18.401 -3.003 1.00 96.25 216 GLN A O 1
ATOM 1684 N N . ALA A 1 217 ? 10.465 16.406 -3.177 1.00 97.44 217 ALA A N 1
ATOM 1685 C CA . ALA A 1 217 ? 10.819 16.307 -1.762 1.00 97.44 217 ALA A CA 1
ATOM 1686 C C . ALA A 1 217 ? 11.964 17.255 -1.348 1.00 97.44 217 ALA A C 1
ATOM 1688 O O . ALA A 1 217 ? 12.162 17.492 -0.157 1.00 97.44 217 ALA A O 1
ATOM 1689 N N . ASN A 1 218 ? 12.706 17.816 -2.309 1.00 97.25 218 ASN A N 1
ATOM 1690 C CA . ASN A 1 218 ? 13.854 18.693 -2.075 1.00 97.25 218 ASN A CA 1
ATOM 1691 C C . ASN A 1 218 ? 13.723 20.008 -2.873 1.00 97.25 218 ASN A C 1
ATOM 1693 O O . ASN A 1 218 ? 14.584 20.314 -3.696 1.00 97.25 218 ASN A O 1
ATOM 1697 N N . PRO A 1 219 ? 12.688 20.835 -2.623 1.00 95.75 219 PRO A N 1
ATOM 1698 C CA . PRO A 1 219 ? 12.390 22.016 -3.444 1.00 95.75 219 PRO A CA 1
ATOM 1699 C C . PRO A 1 219 ? 13.469 23.111 -3.390 1.00 95.75 219 PRO A C 1
ATOM 1701 O O . PRO A 1 219 ? 13.487 24.002 -4.234 1.00 95.75 219 PRO A O 1
ATOM 1704 N N . ASN A 1 220 ? 14.366 23.054 -2.401 1.00 93.38 220 ASN A N 1
ATOM 1705 C CA . ASN A 1 220 ? 15.474 23.999 -2.239 1.00 93.38 220 ASN A CA 1
ATOM 1706 C C . ASN A 1 220 ? 16.770 23.539 -2.933 1.00 93.38 220 ASN A C 1
ATOM 1708 O O . ASN A 1 220 ? 17.777 24.238 -2.848 1.00 93.38 220 ASN A O 1
ATOM 1712 N N . LEU A 1 221 ? 16.764 22.366 -3.574 1.00 92.94 221 LEU A N 1
ATOM 1713 C CA . LEU A 1 221 ? 17.913 21.778 -4.252 1.00 92.94 221 LEU A CA 1
ATOM 1714 C C . LEU A 1 221 ? 17.644 21.712 -5.757 1.00 92.94 221 LEU A C 1
ATOM 1716 O O . LEU A 1 221 ? 16.821 20.925 -6.221 1.00 92.94 221 LEU A O 1
ATOM 1720 N N . ASP A 1 222 ? 18.365 22.521 -6.529 1.00 90.69 222 ASP A N 1
ATOM 1721 C CA . ASP A 1 222 ? 18.336 22.433 -7.988 1.00 90.69 222 ASP A CA 1
ATOM 1722 C C . ASP A 1 222 ? 19.322 21.359 -8.456 1.00 90.69 222 ASP A C 1
ATOM 1724 O O . ASP A 1 222 ? 20.523 21.606 -8.555 1.00 90.69 222 ASP A O 1
ATOM 1728 N N . PHE A 1 223 ? 18.816 20.159 -8.736 1.00 90.88 223 PHE A N 1
ATOM 1729 C CA . PHE A 1 223 ? 19.627 19.020 -9.177 1.00 90.88 223 PHE A CA 1
ATOM 1730 C C . PHE A 1 223 ? 20.275 19.201 -10.560 1.00 90.88 223 PHE A C 1
ATOM 1732 O O . PHE A 1 223 ? 21.164 18.420 -10.899 1.00 90.88 223 PHE A O 1
ATOM 1739 N N . GLU A 1 224 ? 19.855 20.190 -11.356 1.00 85.62 224 GLU A N 1
ATOM 1740 C CA . GLU A 1 224 ? 20.468 20.472 -12.662 1.00 85.62 224 GLU A CA 1
ATOM 1741 C C . GLU A 1 224 ? 21.747 21.306 -12.521 1.00 85.62 224 GLU A C 1
ATOM 1743 O O . GLU A 1 224 ? 22.668 21.194 -13.331 1.00 85.62 224 GLU A O 1
ATOM 1748 N N . THR A 1 225 ? 21.820 22.149 -11.487 1.00 87.69 225 THR A N 1
ATOM 1749 C CA . THR A 1 225 ? 22.933 23.094 -11.292 1.00 87.69 225 THR A CA 1
ATOM 1750 C C . THR A 1 225 ? 23.760 22.814 -10.040 1.00 87.69 225 THR A C 1
ATOM 1752 O O . THR A 1 225 ? 24.903 23.266 -9.944 1.00 87.69 225 THR A O 1
ATOM 1755 N N . THR A 1 226 ? 23.222 22.044 -9.093 1.00 87.62 226 THR A N 1
ATOM 1756 C CA . THR A 1 226 ? 23.885 21.725 -7.830 1.00 87.62 226 THR A CA 1
ATOM 1757 C C . THR A 1 226 ? 24.624 20.400 -7.927 1.00 87.62 226 THR A C 1
ATOM 1759 O O . THR A 1 226 ? 24.028 19.339 -8.113 1.00 87.62 226 THR A O 1
ATOM 1762 N N . THR A 1 227 ? 25.941 20.448 -7.736 1.00 87.69 227 THR A N 1
ATOM 1763 C CA . THR A 1 227 ? 26.754 19.242 -7.548 1.00 87.69 227 THR A CA 1
ATOM 1764 C C . THR A 1 227 ? 26.465 18.640 -6.176 1.00 87.69 227 THR A C 1
ATOM 1766 O O . THR A 1 227 ? 26.647 19.319 -5.170 1.00 87.69 227 THR A O 1
ATOM 1769 N N . LEU A 1 228 ? 26.061 17.368 -6.141 1.00 93.19 228 LEU A N 1
ATOM 1770 C CA . LEU A 1 228 ? 25.950 16.597 -4.901 1.00 93.19 228 LEU A CA 1
ATOM 1771 C C . LEU A 1 228 ? 27.343 16.158 -4.428 1.00 93.19 228 LEU A C 1
ATOM 1773 O O . LEU A 1 228 ? 28.130 15.634 -5.223 1.00 93.19 228 LEU A O 1
ATOM 1777 N N . TYR A 1 229 ? 27.636 16.334 -3.142 1.00 94.88 229 TYR A N 1
ATOM 1778 C CA . TYR A 1 229 ? 28.876 15.894 -2.507 1.00 94.88 229 TYR A CA 1
ATOM 1779 C C . TYR A 1 229 ? 28.638 14.694 -1.592 1.00 94.88 229 TYR A C 1
ATOM 1781 O O . TYR A 1 229 ? 27.566 14.512 -1.025 1.00 94.88 229 TYR A O 1
ATOM 1789 N N . VAL A 1 230 ? 29.667 13.859 -1.432 1.00 97.38 230 VAL A N 1
ATOM 1790 C CA . VAL A 1 230 ? 29.614 12.718 -0.507 1.00 97.38 230 VAL A CA 1
ATOM 1791 C C . VAL A 1 230 ? 29.373 13.217 0.919 1.00 97.38 230 VAL A C 1
ATOM 1793 O O . VAL A 1 230 ? 30.094 14.100 1.384 1.00 97.38 230 VAL A O 1
ATOM 1796 N N . GLY A 1 231 ? 28.394 12.625 1.602 1.00 96.75 231 GLY A N 1
ATOM 1797 C CA . GLY A 1 231 ? 27.948 13.029 2.937 1.00 96.75 231 GLY A CA 1
ATOM 1798 C C . GLY A 1 231 ? 26.814 14.059 2.938 1.00 96.75 231 GLY A C 1
ATOM 1799 O O . GLY A 1 231 ? 26.225 14.303 3.993 1.00 96.75 231 GLY A O 1
ATOM 1800 N N . ASP A 1 232 ? 26.459 14.640 1.785 1.00 96.31 232 ASP A N 1
ATOM 1801 C CA . ASP A 1 232 ? 25.244 15.449 1.684 1.00 96.31 232 ASP A CA 1
ATOM 1802 C C . ASP A 1 232 ? 24.028 14.588 2.025 1.00 96.31 232 ASP A C 1
ATOM 1804 O O . ASP A 1 232 ? 23.968 13.405 1.697 1.00 96.31 232 ASP A O 1
ATOM 1808 N N . THR A 1 233 ? 23.031 15.182 2.670 1.00 96.88 233 THR A N 1
ATOM 1809 C CA . THR A 1 233 ? 21.782 14.490 2.992 1.00 96.88 233 THR A CA 1
ATOM 1810 C C . THR A 1 233 ? 20.637 15.087 2.188 1.00 96.88 233 THR A C 1
ATOM 1812 O O . THR A 1 233 ? 20.394 16.292 2.263 1.00 96.88 233 THR A O 1
ATOM 1815 N N . ILE A 1 234 ? 19.903 14.244 1.461 1.00 96.94 234 ILE A N 1
ATOM 1816 C CA . ILE A 1 234 ? 18.668 14.628 0.765 1.00 96.94 234 ILE A CA 1
ATOM 1817 C C . ILE A 1 234 ? 17.457 13.925 1.378 1.00 96.94 234 ILE A C 1
ATOM 1819 O O . ILE A 1 234 ? 17.575 12.854 1.974 1.00 96.94 234 ILE A O 1
ATOM 1823 N N . GLN A 1 235 ? 16.278 14.515 1.214 1.00 97.62 235 GLN A N 1
ATOM 1824 C CA . GLN A 1 235 ? 15.020 13.898 1.617 1.00 97.62 235 GLN A CA 1
ATOM 1825 C C . GLN A 1 235 ? 14.582 12.865 0.579 1.00 97.62 235 GLN A C 1
ATOM 1827 O O . GLN A 1 235 ? 14.548 13.151 -0.619 1.00 97.62 235 GLN A O 1
ATOM 1832 N N . LEU A 1 236 ? 14.211 11.675 1.040 1.00 97.62 236 LEU A N 1
ATOM 1833 C CA . LEU A 1 236 ? 13.482 10.697 0.248 1.00 97.62 236 LEU A CA 1
ATOM 1834 C C . LEU A 1 236 ? 12.013 10.727 0.673 1.00 97.62 236 LEU A C 1
ATOM 1836 O O . LEU A 1 236 ? 11.713 10.539 1.859 1.00 97.62 236 LEU A O 1
ATOM 1840 N N . PRO A 1 237 ? 11.075 10.934 -0.266 1.00 97.69 237 PRO A N 1
ATOM 1841 C CA . PRO A 1 237 ? 9.666 10.824 0.065 1.00 97.69 237 PRO A CA 1
ATOM 1842 C C . PRO A 1 237 ? 9.328 9.384 0.472 1.00 97.69 237 PRO A C 1
ATOM 1844 O O . PRO A 1 237 ? 10.114 8.453 0.278 1.00 97.69 237 PRO A O 1
ATOM 1847 N N . SER A 1 238 ? 8.135 9.191 1.036 1.00 97.00 238 SER A N 1
ATOM 1848 C CA . SER A 1 238 ? 7.632 7.839 1.271 1.00 97.00 238 SER A CA 1
ATOM 1849 C C . SER A 1 238 ? 7.612 7.053 -0.044 1.00 97.00 238 SER A C 1
ATOM 1851 O O . SER A 1 238 ? 7.103 7.527 -1.063 1.00 97.00 238 SER A O 1
ATOM 1853 N N . ARG A 1 239 ? 8.124 5.819 -0.003 1.00 95.44 239 ARG A N 1
ATOM 1854 C CA . ARG A 1 239 ? 8.007 4.873 -1.119 1.00 95.44 239 ARG A CA 1
ATOM 1855 C C . ARG A 1 239 ? 6.555 4.474 -1.398 1.00 95.44 239 ARG A C 1
ATOM 1857 O O . ARG A 1 239 ? 6.270 3.990 -2.480 1.00 95.44 239 ARG A O 1
ATOM 1864 N N . ASP A 1 240 ? 5.610 4.728 -0.492 1.00 96.25 240 ASP A N 1
ATOM 1865 C CA . ASP A 1 240 ? 4.192 4.485 -0.772 1.00 96.25 240 ASP A CA 1
ATOM 1866 C C . ASP A 1 240 ? 3.646 5.357 -1.904 1.00 96.25 240 ASP A C 1
ATOM 1868 O O . ASP A 1 240 ? 2.637 4.986 -2.496 1.00 96.25 240 ASP A O 1
ATOM 1872 N N . LEU A 1 241 ? 4.311 6.469 -2.253 1.00 96.62 241 LEU A N 1
ATOM 1873 C CA . LEU A 1 241 ? 3.910 7.307 -3.387 1.00 96.62 241 LEU A CA 1
ATOM 1874 C C . LEU A 1 241 ? 3.924 6.556 -4.725 1.00 96.62 241 LEU A C 1
ATOM 1876 O O . LEU A 1 241 ? 3.185 6.932 -5.629 1.00 96.62 241 LEU A O 1
ATOM 1880 N N . VAL A 1 242 ? 4.736 5.501 -4.857 1.00 95.12 242 VAL A N 1
ATOM 1881 C CA . VAL A 1 242 ? 4.779 4.669 -6.073 1.00 95.12 242 VAL A CA 1
ATOM 1882 C C . VAL A 1 242 ? 3.805 3.490 -6.041 1.00 95.12 242 VAL A C 1
ATOM 1884 O O . VAL A 1 242 ? 3.726 2.717 -6.992 1.00 95.12 242 VAL A O 1
ATOM 1887 N N . LEU A 1 243 ? 3.031 3.380 -4.963 1.00 97.00 243 LEU A N 1
ATOM 1888 C CA . LEU A 1 243 ? 1.963 2.411 -4.774 1.00 97.00 243 LEU A CA 1
ATOM 1889 C C . LEU A 1 243 ? 0.689 3.152 -4.299 1.00 97.00 243 LEU A C 1
ATOM 1891 O O . LEU A 1 243 ? 0.301 3.014 -3.140 1.00 97.00 243 LEU A O 1
ATOM 1895 N N . PRO A 1 244 ? 0.062 4.015 -5.119 1.00 95.75 244 PRO A N 1
ATOM 1896 C CA . PRO A 1 244 ? -1.039 4.891 -4.689 1.00 95.75 244 PRO A CA 1
ATOM 1897 C C . PRO A 1 244 ? -2.394 4.214 -4.414 1.00 95.75 244 PRO A C 1
ATOM 1899 O O . PRO A 1 244 ? -3.286 4.873 -3.887 1.00 95.75 244 PRO A O 1
ATOM 1902 N N . ILE A 1 245 ? -2.571 2.937 -4.759 1.00 96.88 245 ILE A N 1
ATOM 1903 C CA . ILE A 1 245 ? -3.833 2.197 -4.558 1.00 96.88 245 ILE A CA 1
ATOM 1904 C C . ILE A 1 245 ? -3.589 0.943 -3.718 1.00 96.88 245 ILE A C 1
ATOM 1906 O O . ILE A 1 245 ? -2.442 0.629 -3.384 1.00 96.88 245 ILE A O 1
ATOM 1910 N N . ASP A 1 246 ? -4.665 0.270 -3.316 1.00 95.94 246 ASP A N 1
ATOM 1911 C CA . ASP A 1 246 ? -4.556 -0.955 -2.533 1.00 95.94 246 ASP A CA 1
ATOM 1912 C C . ASP A 1 246 ? -3.882 -2.055 -3.367 1.00 95.94 246 ASP A C 1
ATOM 1914 O O . ASP A 1 246 ? -4.327 -2.336 -4.484 1.00 95.94 246 ASP A O 1
ATOM 1918 N N . PRO A 1 247 ? -2.793 -2.663 -2.862 1.00 97.06 247 PRO A N 1
ATOM 1919 C CA . PRO A 1 247 ? -2.130 -3.737 -3.572 1.00 97.06 247 PRO A CA 1
ATOM 1920 C C . PRO A 1 247 ? -3.007 -4.990 -3.565 1.00 97.06 247 PRO A C 1
ATOM 1922 O O . PRO A 1 247 ? -3.787 -5.196 -2.637 1.00 97.06 247 PRO A O 1
ATOM 1925 N N . VAL A 1 248 ? -2.832 -5.849 -4.567 1.00 96.50 248 VAL A N 1
ATOM 1926 C CA . VAL A 1 248 ? -3.477 -7.167 -4.647 1.00 96.50 248 VAL A CA 1
ATOM 1927 C C . VAL A 1 248 ? -2.514 -8.213 -4.076 1.00 96.50 248 VAL A C 1
ATOM 1929 O O . VAL A 1 248 ? -1.568 -8.589 -4.775 1.00 96.50 248 VAL A O 1
ATOM 1932 N N . PRO A 1 249 ? -2.705 -8.695 -2.829 1.00 94.31 249 PRO A N 1
ATOM 1933 C CA . PRO A 1 249 ? -1.825 -9.706 -2.257 1.00 94.31 249 PRO A CA 1
ATOM 1934 C C . PRO A 1 249 ? -1.882 -11.002 -3.068 1.00 94.31 249 PRO A C 1
ATOM 1936 O O . PRO A 1 249 ? -2.885 -11.316 -3.711 1.00 94.31 249 PRO A O 1
ATOM 1939 N N . GLY A 1 250 ? -0.788 -11.758 -3.052 1.00 95.69 250 GLY A N 1
ATOM 1940 C CA . GLY A 1 250 ? -0.688 -13.029 -3.767 1.00 95.69 250 GLY A CA 1
ATOM 1941 C C . GLY A 1 250 ? -0.441 -12.906 -5.273 1.00 95.69 250 GLY A C 1
ATOM 1942 O O . GLY A 1 250 ? -0.066 -13.906 -5.876 1.00 95.69 250 GLY A O 1
ATOM 1943 N N . LYS A 1 251 ? -0.568 -11.725 -5.895 1.00 97.56 251 LYS A N 1
ATOM 1944 C CA . LYS A 1 251 ? -0.141 -11.497 -7.287 1.00 97.56 251 LYS A CA 1
ATOM 1945 C C . LYS A 1 251 ? 1.095 -10.611 -7.348 1.00 97.56 251 LYS A C 1
ATOM 1947 O O . LYS A 1 251 ? 1.103 -9.505 -6.811 1.00 97.56 251 LYS A O 1
ATOM 1952 N N . ARG A 1 252 ? 2.123 -11.066 -8.067 1.00 98.62 252 ARG A N 1
ATOM 1953 C CA . ARG A 1 252 ? 3.360 -10.297 -8.254 1.00 98.62 252 ARG A CA 1
ATOM 1954 C C . ARG A 1 252 ? 3.952 -10.513 -9.636 1.00 98.62 252 ARG A C 1
ATOM 1956 O O . ARG A 1 252 ? 4.071 -11.644 -10.090 1.00 98.62 252 ARG A O 1
ATOM 1963 N N . ILE A 1 253 ? 4.365 -9.433 -10.285 1.00 98.94 253 ILE A N 1
ATOM 1964 C CA . ILE A 1 253 ? 5.127 -9.463 -11.533 1.00 98.94 253 ILE A CA 1
ATOM 1965 C C . ILE A 1 253 ? 6.556 -9.051 -11.204 1.00 98.94 253 ILE A C 1
ATOM 1967 O O . ILE A 1 253 ? 6.774 -7.983 -10.642 1.00 98.94 253 ILE A O 1
ATOM 1971 N N . VAL A 1 254 ? 7.532 -9.870 -11.572 1.00 98.88 254 VAL A N 1
ATOM 1972 C CA . VAL A 1 254 ? 8.951 -9.546 -11.458 1.00 98.88 254 VAL A CA 1
ATOM 1973 C C . VAL A 1 254 ? 9.517 -9.310 -12.851 1.00 98.88 254 VAL A C 1
ATOM 1975 O O . VAL A 1 254 ? 9.386 -10.157 -13.731 1.00 98.88 254 VAL A O 1
ATOM 1978 N N . VAL A 1 255 ? 10.165 -8.165 -13.053 1.00 98.88 255 VAL A N 1
ATOM 1979 C CA . VAL A 1 255 ? 10.877 -7.829 -14.291 1.00 98.88 255 VAL A CA 1
ATOM 1980 C C . VAL A 1 255 ? 12.363 -7.761 -13.990 1.00 98.88 255 VAL A C 1
ATOM 1982 O O . VAL A 1 255 ? 12.799 -6.914 -13.215 1.00 98.88 255 VAL A O 1
ATOM 1985 N N . ASN A 1 256 ? 13.154 -8.607 -14.639 1.00 98.69 256 ASN A N 1
ATOM 1986 C CA . ASN A 1 256 ? 14.605 -8.568 -14.536 1.00 98.69 256 ASN A CA 1
ATOM 1987 C C . ASN A 1 256 ? 15.192 -7.791 -15.721 1.00 98.69 256 ASN A C 1
ATOM 1989 O O . ASN A 1 256 ? 15.216 -8.272 -16.857 1.00 98.69 256 ASN A O 1
ATOM 1993 N N . LEU A 1 257 ? 15.678 -6.573 -15.455 1.00 98.31 257 LEU A N 1
ATOM 1994 C CA . LEU A 1 257 ? 16.258 -5.710 -16.490 1.00 98.31 257 LEU A CA 1
AT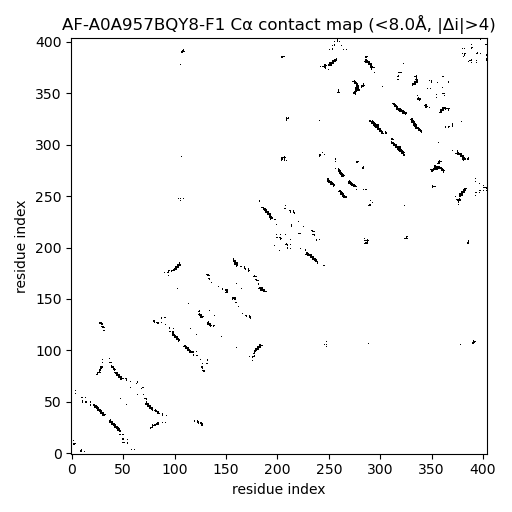OM 1995 C C . LEU A 1 257 ? 17.590 -6.248 -17.025 1.00 98.31 257 LEU A C 1
ATOM 1997 O O . LEU A 1 257 ? 17.942 -5.973 -18.171 1.00 98.31 257 LEU A O 1
ATOM 2001 N N . ASN A 1 258 ? 18.323 -7.018 -16.225 1.00 97.12 258 ASN A N 1
ATOM 2002 C CA . ASN A 1 258 ? 19.633 -7.544 -16.594 1.00 97.12 258 ASN A CA 1
ATOM 2003 C C . ASN A 1 258 ? 19.521 -8.691 -17.596 1.00 97.12 258 ASN A C 1
ATOM 2005 O O . ASN A 1 258 ? 20.295 -8.761 -18.549 1.00 97.12 258 ASN A O 1
ATOM 2009 N N . THR A 1 259 ? 18.528 -9.556 -17.401 1.00 97.19 259 THR A N 1
ATOM 2010 C CA . THR A 1 259 ? 18.296 -10.742 -18.238 1.00 97.19 259 THR A CA 1
ATOM 2011 C C . THR A 1 259 ? 17.180 -10.534 -19.260 1.00 97.19 259 THR A C 1
ATOM 2013 O O . THR A 1 259 ? 16.926 -11.420 -20.072 1.00 97.19 259 THR A O 1
ATOM 2016 N N . GLN A 1 260 ? 16.544 -9.353 -19.257 1.00 97.50 260 GLN A N 1
ATOM 2017 C CA . GLN A 1 260 ? 15.440 -8.987 -20.147 1.00 97.50 260 GLN A CA 1
ATOM 2018 C C . GLN A 1 260 ? 14.304 -10.011 -20.087 1.00 97.50 260 GLN A C 1
ATOM 2020 O O . GLN A 1 260 ? 13.852 -10.531 -21.106 1.00 97.50 260 GLN A O 1
ATOM 2025 N N . SER A 1 261 ? 13.848 -10.306 -18.872 1.00 97.94 261 SER A N 1
ATOM 2026 C CA . SER A 1 261 ? 12.819 -11.313 -18.618 1.00 97.94 261 SER A CA 1
ATOM 2027 C C . SER A 1 261 ? 11.737 -10.809 -17.669 1.00 97.94 261 SER A C 1
ATOM 2029 O O . SER A 1 261 ? 11.933 -9.858 -16.908 1.00 97.94 261 SER A O 1
ATOM 2031 N N . LEU A 1 262 ? 10.577 -11.452 -17.747 1.00 98.62 262 LEU A N 1
ATOM 2032 C CA . LEU A 1 262 ? 9.454 -11.272 -16.844 1.00 98.62 262 LEU A CA 1
ATOM 2033 C C . LEU A 1 262 ? 9.053 -12.631 -16.288 1.00 98.62 262 LEU A C 1
ATOM 2035 O O . LEU A 1 262 ? 8.915 -13.583 -17.055 1.00 98.62 262 LEU A O 1
ATOM 2039 N N . VAL A 1 263 ? 8.811 -12.685 -14.980 1.00 98.81 263 VAL A N 1
ATOM 2040 C CA . VAL A 1 263 ? 8.169 -13.815 -14.304 1.00 98.81 263 VAL A CA 1
ATOM 2041 C C . VAL A 1 263 ? 6.989 -13.282 -13.500 1.00 98.81 263 VAL A C 1
ATOM 2043 O O . VAL A 1 263 ? 7.156 -12.353 -12.715 1.00 98.81 263 VAL A O 1
ATOM 2046 N N . ALA A 1 264 ? 5.795 -13.832 -13.694 1.00 98.75 264 ALA A N 1
ATOM 2047 C CA . ALA A 1 264 ? 4.621 -13.482 -12.901 1.00 98.75 264 ALA A CA 1
ATOM 2048 C C . ALA A 1 264 ? 4.208 -14.651 -12.011 1.00 98.75 264 ALA A C 1
ATOM 2050 O O . ALA A 1 264 ? 4.290 -15.813 -12.418 1.00 98.75 264 ALA A O 1
ATOM 2051 N N . TYR A 1 265 ? 3.739 -14.321 -10.813 1.00 98.75 265 TYR A N 1
ATOM 2052 C CA . TYR A 1 265 ? 3.350 -15.262 -9.778 1.00 98.75 265 TYR A CA 1
ATOM 2053 C C . TYR A 1 265 ? 1.921 -15.013 -9.306 1.00 98.75 265 TYR A C 1
ATOM 2055 O O . TYR A 1 265 ? 1.509 -13.865 -9.125 1.00 98.75 265 TYR A O 1
ATOM 2063 N N . GLU A 1 266 ? 1.210 -16.104 -9.033 1.00 98.38 266 GLU A N 1
ATOM 2064 C CA . GLU A 1 266 ? -0.071 -16.121 -8.334 1.00 98.38 266 GLU A CA 1
ATOM 2065 C C . GLU A 1 266 ? 0.002 -17.114 -7.171 1.00 98.38 266 GLU A C 1
ATOM 2067 O O . GLU A 1 266 ? 0.269 -18.299 -7.363 1.00 98.38 266 GLU A O 1
ATOM 2072 N N . ASN A 1 267 ? -0.208 -16.632 -5.947 1.00 97.38 267 ASN A N 1
ATOM 2073 C CA . ASN A 1 267 ? -0.111 -17.401 -4.705 1.00 97.38 267 ASN A CA 1
ATOM 2074 C C . ASN A 1 267 ? 1.217 -18.175 -4.586 1.00 97.38 267 ASN A C 1
ATOM 2076 O O . ASN A 1 267 ? 1.253 -19.331 -4.166 1.00 97.38 267 ASN A O 1
ATOM 2080 N N . GLY A 1 268 ? 2.312 -17.538 -5.014 1.00 96.06 268 GLY A N 1
ATOM 2081 C CA . GLY A 1 268 ? 3.661 -18.107 -5.018 1.00 96.06 268 GLY A CA 1
ATOM 2082 C C . GLY A 1 268 ? 3.963 -19.083 -6.163 1.00 96.06 268 GLY A C 1
ATOM 2083 O O . GLY A 1 268 ? 5.108 -19.510 -6.294 1.00 96.06 268 GLY A O 1
ATOM 2084 N N . ALA A 1 269 ? 2.988 -19.422 -7.010 1.00 98.06 269 ALA A N 1
ATOM 2085 C CA . ALA A 1 269 ? 3.196 -20.264 -8.186 1.00 98.06 269 ALA A CA 1
ATOM 2086 C C . ALA A 1 269 ? 3.474 -19.415 -9.433 1.00 98.06 269 ALA A C 1
ATOM 2088 O O . ALA A 1 269 ? 2.812 -18.405 -9.654 1.00 98.06 269 ALA A O 1
ATOM 2089 N N . GLU A 1 270 ? 4.434 -19.835 -10.261 1.00 98.25 270 GLU A N 1
ATOM 2090 C CA . GLU A 1 270 ? 4.696 -19.214 -11.565 1.00 98.25 270 GLU A CA 1
ATOM 2091 C C . GLU A 1 270 ? 3.480 -19.387 -12.488 1.00 98.25 270 GLU A C 1
ATOM 2093 O O . GLU A 1 270 ? 3.021 -20.508 -12.717 1.00 98.25 270 GLU A O 1
ATOM 2098 N N . VAL A 1 271 ? 2.980 -18.276 -13.028 1.00 98.31 271 VAL A N 1
ATOM 2099 C CA . VAL A 1 271 ? 1.915 -18.254 -14.045 1.00 98.31 271 VAL A CA 1
ATOM 2100 C C . VAL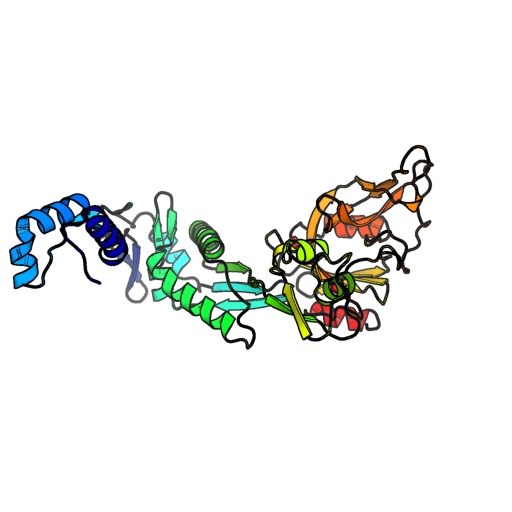 A 1 271 ? 2.445 -17.864 -15.420 1.00 98.31 271 VAL A C 1
ATOM 2102 O O . VAL A 1 271 ? 1.999 -18.423 -16.420 1.00 98.31 271 VAL A O 1
ATOM 2105 N N . PHE A 1 272 ? 3.430 -16.963 -15.483 1.00 98.50 272 PHE A N 1
ATOM 2106 C CA . PHE A 1 272 ? 4.044 -16.515 -16.732 1.00 98.50 272 PHE A CA 1
ATOM 2107 C C . PHE A 1 272 ? 5.555 -16.402 -16.605 1.00 98.50 272 PHE A C 1
ATOM 2109 O O . PHE A 1 272 ? 6.058 -15.958 -15.577 1.00 98.50 272 PHE A O 1
ATOM 2116 N N . ASN A 1 273 ? 6.261 -16.733 -17.685 1.00 98.00 273 ASN A N 1
ATOM 2117 C CA . ASN A 1 273 ? 7.705 -16.583 -17.792 1.00 98.00 273 ASN A CA 1
ATOM 2118 C C . ASN A 1 273 ? 8.108 -16.412 -19.259 1.00 98.00 273 ASN A C 1
ATOM 2120 O O . ASN A 1 273 ? 7.930 -17.320 -20.077 1.00 98.00 273 ASN A O 1
ATOM 2124 N N . TRP A 1 274 ? 8.608 -15.230 -19.614 1.00 96.56 274 TRP A N 1
ATOM 2125 C CA . TRP A 1 274 ? 9.013 -14.931 -20.985 1.00 96.56 274 TRP A CA 1
ATOM 2126 C C . TRP A 1 274 ? 10.028 -13.790 -21.078 1.00 96.56 274 TRP A C 1
ATOM 2128 O O . TRP A 1 274 ? 10.159 -12.982 -20.155 1.00 96.56 274 TRP A O 1
ATOM 2138 N N . PRO A 1 275 ? 10.743 -13.682 -22.213 1.00 96.25 275 PRO A N 1
ATOM 2139 C CA . PRO A 1 275 ? 11.584 -12.524 -22.474 1.00 96.25 275 PRO A CA 1
ATOM 2140 C C . PRO A 1 275 ? 10.751 -11.244 -22.654 1.00 96.25 275 PRO A C 1
ATOM 2142 O O . PRO A 1 275 ? 9.612 -11.285 -23.122 1.00 96.25 275 PRO A O 1
ATOM 2145 N N . ILE A 1 276 ? 11.347 -10.102 -22.321 1.00 96.31 276 ILE A N 1
ATOM 2146 C CA . ILE A 1 276 ? 10.812 -8.750 -22.529 1.00 96.31 276 ILE A CA 1
ATOM 2147 C C . ILE A 1 276 ? 11.856 -7.867 -23.217 1.00 96.31 276 ILE A C 1
ATOM 2149 O O . ILE A 1 276 ? 12.994 -8.277 -23.431 1.00 96.31 276 ILE A O 1
ATOM 2153 N N . SER A 1 277 ? 11.477 -6.645 -23.567 1.00 95.44 277 SER A N 1
ATOM 2154 C CA . SER A 1 277 ? 12.401 -5.589 -23.972 1.00 95.44 277 SER A CA 1
ATOM 2155 C C . SER A 1 277 ? 12.150 -4.348 -23.127 1.00 95.44 277 SER A C 1
ATOM 2157 O O . SER A 1 277 ? 11.050 -3.796 -23.140 1.00 95.44 277 SER A O 1
ATOM 2159 N N . SER A 1 278 ? 13.163 -3.913 -22.382 1.00 96.44 278 SER A N 1
ATOM 2160 C CA . SER A 1 278 ? 13.112 -2.712 -21.543 1.00 96.44 278 SER A CA 1
ATOM 2161 C C . SER A 1 278 ? 13.572 -1.460 -22.298 1.00 96.44 278 SER A C 1
ATOM 2163 O O . SER A 1 278 ? 13.886 -1.502 -23.491 1.00 96.44 278 SER A O 1
ATOM 2165 N N . GLY A 1 279 ? 13.662 -0.340 -21.583 1.00 94.06 279 GLY A N 1
ATOM 2166 C CA . GLY A 1 279 ? 14.162 0.933 -22.088 1.00 94.06 279 GLY A CA 1
ATOM 2167 C C . GLY A 1 279 ? 15.639 0.910 -22.478 1.00 94.06 279 GLY A C 1
ATOM 2168 O O . GLY A 1 279 ? 16.454 0.267 -21.814 1.00 94.06 279 GLY A O 1
ATOM 2169 N N . LEU A 1 280 ? 15.976 1.638 -23.542 1.00 93.44 280 LEU A N 1
ATOM 2170 C CA . LEU A 1 280 ? 17.345 1.874 -24.011 1.00 93.44 280 LEU A CA 1
ATOM 2171 C C . LEU A 1 280 ? 18.198 2.620 -22.962 1.00 93.44 280 LEU A C 1
ATOM 2173 O O . LEU A 1 280 ? 17.648 3.328 -22.122 1.00 93.44 280 LEU A O 1
ATOM 2177 N N . PRO A 1 281 ? 19.545 2.576 -23.027 1.00 91.31 281 PRO A N 1
ATOM 2178 C CA . PRO A 1 281 ? 20.409 3.249 -22.045 1.00 91.31 281 PRO A CA 1
ATOM 2179 C C . PRO A 1 281 ? 20.170 4.760 -21.873 1.00 91.31 281 PRO A C 1
ATOM 2181 O O . PRO A 1 281 ? 20.425 5.312 -20.809 1.00 91.31 281 PRO A O 1
ATOM 2184 N N . ASN A 1 282 ? 19.688 5.436 -22.916 1.00 88.50 282 ASN A N 1
ATOM 2185 C CA . ASN A 1 282 ? 19.355 6.864 -22.923 1.00 88.50 282 ASN A CA 1
ATOM 2186 C C . ASN A 1 282 ? 17.884 7.166 -22.575 1.00 88.50 282 ASN A C 1
ATOM 2188 O O . ASN A 1 282 ? 17.519 8.333 -22.466 1.00 88.50 282 ASN A O 1
ATOM 2192 N N . ALA A 1 283 ? 17.053 6.137 -22.417 1.00 90.19 283 ALA A N 1
ATOM 2193 C CA . ALA A 1 283 ? 15.673 6.213 -21.947 1.00 90.19 283 ALA A CA 1
ATOM 2194 C C . ALA A 1 283 ? 15.348 4.941 -21.135 1.00 90.19 283 ALA A C 1
ATOM 2196 O O . ALA A 1 283 ? 14.538 4.116 -21.568 1.00 90.19 283 ALA A O 1
ATOM 2197 N N . PRO A 1 284 ? 16.054 4.712 -20.011 1.00 95.12 284 PRO A N 1
ATOM 2198 C CA . PRO A 1 284 ? 16.046 3.418 -19.344 1.00 95.12 284 PRO A CA 1
ATOM 2199 C C . PRO A 1 284 ? 14.734 3.180 -18.595 1.00 95.12 284 PRO A C 1
ATOM 2201 O O . PRO A 1 284 ? 14.138 4.102 -18.041 1.00 95.12 284 PRO A O 1
ATOM 2204 N N . THR A 1 285 ? 14.326 1.914 -18.498 1.00 97.50 285 THR A N 1
ATOM 2205 C CA . THR A 1 285 ? 13.304 1.509 -17.523 1.00 97.50 285 THR A CA 1
ATOM 2206 C C . THR A 1 285 ? 13.859 1.699 -16.113 1.00 97.50 285 THR A C 1
ATOM 2208 O O . THR A 1 285 ? 15.011 1.346 -15.830 1.00 97.50 285 THR A O 1
ATOM 2211 N N . SER A 1 286 ? 13.056 2.287 -15.232 1.00 97.44 286 SER A N 1
ATOM 2212 C CA . SER A 1 286 ? 13.402 2.517 -13.833 1.00 97.44 286 SER A CA 1
ATOM 2213 C C . SER A 1 286 ? 13.190 1.224 -13.054 1.00 97.44 286 SER A C 1
ATOM 2215 O O . SER A 1 286 ? 12.090 0.675 -13.111 1.00 97.44 286 SER A O 1
ATOM 2217 N N . PRO A 1 287 ? 14.202 0.724 -12.331 1.00 98.44 287 PRO A N 1
ATOM 2218 C CA . PRO A 1 287 ? 13.978 -0.322 -11.353 1.00 98.44 287 PRO A CA 1
ATOM 2219 C C . PRO A 1 287 ? 13.253 0.239 -10.122 1.00 98.44 287 PRO A C 1
ATOM 2221 O O . PRO A 1 287 ? 13.240 1.453 -9.904 1.00 98.44 287 PRO A O 1
ATOM 2224 N N . GLY A 1 288 ? 12.651 -0.639 -9.327 1.00 98.31 288 GLY A N 1
ATOM 2225 C CA . GLY A 1 288 ? 11.841 -0.272 -8.168 1.00 98.31 288 GLY A CA 1
ATOM 2226 C C . GLY A 1 288 ? 10.681 -1.235 -7.944 1.00 98.31 288 GLY A C 1
ATOM 2227 O O . GLY A 1 288 ? 10.537 -2.228 -8.654 1.00 98.31 288 GLY A O 1
ATOM 2228 N N . ILE A 1 289 ? 9.849 -0.934 -6.950 1.00 98.75 289 ILE A N 1
ATOM 2229 C CA . ILE A 1 289 ? 8.627 -1.690 -6.664 1.00 98.75 289 ILE A CA 1
ATOM 2230 C C . ILE A 1 289 ? 7.447 -0.760 -6.893 1.00 98.75 289 ILE A C 1
ATOM 2232 O O . ILE A 1 289 ? 7.275 0.226 -6.181 1.00 98.75 289 ILE A O 1
ATOM 2236 N N . PHE A 1 290 ? 6.679 -1.085 -7.918 1.00 98.62 290 PHE A N 1
ATOM 2237 C CA . PHE A 1 290 ? 5.548 -0.339 -8.441 1.00 98.62 290 PHE A CA 1
ATOM 2238 C C . PHE A 1 290 ? 4.302 -1.225 -8.405 1.00 98.62 290 PHE A C 1
ATOM 2240 O O . PHE A 1 290 ? 4.299 -2.309 -7.818 1.00 98.62 290 PHE A O 1
ATOM 2247 N N . GLN A 1 291 ? 3.239 -0.785 -9.061 1.00 97.69 291 GLN A N 1
ATOM 2248 C CA . GLN A 1 291 ? 2.009 -1.550 -9.209 1.00 97.69 291 GLN A CA 1
ATOM 2249 C C . GLN A 1 291 ? 1.366 -1.255 -10.556 1.00 97.69 291 GLN A C 1
ATOM 2251 O O . GLN A 1 291 ? 1.627 -0.213 -11.150 1.00 97.69 291 GLN A O 1
ATOM 2256 N N . ILE A 1 292 ? 0.488 -2.138 -11.014 1.00 98.69 292 ILE A N 1
ATOM 2257 C CA . ILE A 1 292 ? -0.395 -1.827 -12.136 1.00 98.69 292 ILE A CA 1
ATOM 2258 C C . ILE A 1 292 ? -1.379 -0.729 -11.704 1.00 98.69 292 ILE A C 1
ATOM 2260 O O . ILE A 1 292 ? -2.089 -0.886 -10.713 1.00 98.69 292 ILE A O 1
ATOM 2264 N N . LEU A 1 293 ? -1.403 0.388 -12.432 1.00 98.00 293 LEU A N 1
ATOM 2265 C CA . LEU A 1 293 ? -2.197 1.584 -12.118 1.00 98.00 293 LEU A CA 1
ATOM 2266 C C . LEU A 1 293 ? -3.395 1.786 -13.036 1.00 98.00 293 LEU A C 1
ATOM 2268 O O . LEU A 1 293 ? -4.375 2.389 -12.621 1.00 98.00 293 LEU A O 1
ATOM 2272 N N . THR A 1 294 ? -3.269 1.393 -14.301 1.00 97.44 294 THR A N 1
ATOM 2273 C CA . THR A 1 294 ? -4.282 1.650 -15.331 1.00 97.44 294 THR A CA 1
ATOM 2274 C C . THR A 1 294 ? -4.236 0.570 -16.392 1.00 97.44 294 THR A C 1
ATOM 2276 O O . THR A 1 294 ? -3.174 -0.003 -16.633 1.00 97.44 294 THR A O 1
ATOM 2279 N N . HIS A 1 295 ? -5.360 0.379 -17.076 1.00 97.88 295 HIS A N 1
ATOM 2280 C CA . HIS A 1 295 ? -5.512 -0.517 -18.216 1.00 97.88 295 HIS A CA 1
ATOM 2281 C C . HIS A 1 295 ? -6.041 0.249 -19.429 1.00 97.88 295 HIS A C 1
ATOM 2283 O O . HIS A 1 295 ? -7.076 0.903 -19.356 1.00 97.88 295 HIS A O 1
ATOM 2289 N N . ASN A 1 296 ? -5.345 0.158 -20.564 1.00 97.06 296 ASN A N 1
ATOM 2290 C CA . ASN A 1 296 ? -5.785 0.728 -21.838 1.00 97.06 296 ASN A CA 1
ATOM 2291 C C . ASN A 1 296 ? -5.515 -0.258 -22.983 1.00 97.06 296 ASN A C 1
ATOM 2293 O O . ASN A 1 296 ? -4.356 -0.532 -23.289 1.00 97.06 296 ASN A O 1
ATOM 2297 N N . ASP A 1 297 ? -6.566 -0.749 -23.648 1.00 93.19 297 ASP A N 1
ATOM 2298 C CA . ASP A 1 297 ? -6.434 -1.680 -24.786 1.00 93.19 297 ASP A CA 1
ATOM 2299 C C . ASP A 1 297 ? -5.535 -1.113 -25.892 1.00 93.19 297 ASP A C 1
ATOM 2301 O O . ASP A 1 297 ? -4.754 -1.835 -26.511 1.00 93.19 297 ASP A O 1
ATOM 2305 N N . VAL A 1 298 ? -5.630 0.201 -26.121 1.00 91.06 298 VAL A N 1
ATOM 2306 C CA . VAL A 1 298 ? -4.760 0.959 -27.021 1.00 91.06 298 VAL A CA 1
ATOM 2307 C C . VAL A 1 298 ? -4.343 2.256 -26.339 1.00 91.06 298 VAL A C 1
ATOM 2309 O O . VAL A 1 298 ? -5.184 3.084 -25.993 1.00 91.06 298 VAL A O 1
ATOM 2312 N N . ALA A 1 299 ? -3.038 2.468 -26.206 1.00 88.69 299 ALA A N 1
ATOM 2313 C CA . ALA A 1 299 ? -2.446 3.719 -25.746 1.00 88.69 299 ALA A CA 1
ATOM 2314 C C . ALA A 1 299 ? -1.666 4.406 -26.874 1.00 88.69 299 ALA A C 1
ATOM 2316 O O . ALA A 1 299 ? -1.191 3.761 -27.809 1.00 88.69 299 ALA A O 1
ATOM 2317 N N . SER A 1 300 ? -1.516 5.727 -26.784 1.00 85.12 300 SER A N 1
ATOM 2318 C CA . SER A 1 300 ? -0.655 6.497 -27.689 1.00 85.12 300 SER A CA 1
ATOM 2319 C C . SER A 1 300 ? 0.688 6.786 -27.025 1.00 85.12 300 SER A C 1
ATOM 2321 O O . SER A 1 300 ? 0.737 7.074 -25.832 1.00 85.12 300 SER A O 1
ATOM 2323 N N . GLY A 1 301 ? 1.771 6.729 -27.795 1.00 80.62 301 GLY A N 1
ATOM 2324 C CA . GLY A 1 301 ? 3.111 7.094 -27.345 1.00 80.62 301 GLY A CA 1
ATOM 2325 C C . GLY A 1 301 ? 3.852 7.948 -28.368 1.00 80.62 301 GLY A C 1
ATOM 2326 O O . GLY A 1 301 ? 3.438 8.076 -29.518 1.00 80.62 301 GLY A O 1
ATOM 2327 N N . SER A 1 302 ? 4.957 8.547 -27.933 1.00 75.06 302 SER A N 1
ATOM 2328 C CA . SER A 1 302 ? 5.803 9.435 -28.732 1.00 75.06 302 SER A CA 1
ATOM 2329 C C . SER A 1 302 ? 7.231 9.405 -28.194 1.00 75.06 302 SER A C 1
ATOM 2331 O O . SER A 1 302 ? 7.452 9.110 -27.023 1.00 75.06 302 SER A O 1
ATOM 2333 N N . SER A 1 303 ? 8.214 9.754 -29.023 1.00 71.69 303 SER A N 1
ATOM 2334 C CA . SER A 1 303 ? 9.605 9.939 -28.592 1.00 71.69 303 SER A CA 1
ATOM 2335 C C . SER A 1 303 ? 10.231 11.131 -29.292 1.00 71.69 303 SER A C 1
ATOM 2337 O O . SER A 1 303 ? 9.859 11.472 -30.416 1.00 71.69 303 SER A O 1
ATOM 2339 N N . TYR A 1 304 ? 11.233 11.717 -28.636 1.00 69.00 304 TYR A N 1
ATOM 2340 C CA . TYR A 1 304 ? 12.074 12.762 -29.204 1.00 69.00 304 TYR A CA 1
ATOM 2341 C C . TYR A 1 304 ? 12.751 12.321 -30.515 1.00 69.00 304 TYR A C 1
ATOM 2343 O O . TYR A 1 304 ? 12.992 13.147 -31.390 1.00 69.00 304 TYR A O 1
ATOM 2351 N N . THR A 1 305 ? 13.019 11.020 -30.690 1.00 63.94 305 THR A N 1
ATOM 2352 C CA . THR A 1 305 ? 13.624 10.471 -31.916 1.00 63.94 305 THR A CA 1
ATOM 2353 C C . THR A 1 305 ? 12.685 10.501 -33.118 1.00 63.94 305 THR A C 1
ATOM 2355 O O . THR A 1 305 ? 13.141 10.384 -34.253 1.00 63.94 305 THR A O 1
ATOM 2358 N N . LEU A 1 306 ? 11.380 10.653 -32.878 1.00 65.38 306 LEU A N 1
ATOM 2359 C CA . LEU A 1 306 ? 10.363 10.809 -33.913 1.00 65.38 306 LEU A CA 1
ATOM 2360 C C . LEU A 1 306 ? 9.976 12.276 -34.125 1.00 65.38 306 LEU A C 1
ATOM 2362 O O . LEU A 1 306 ? 9.056 12.554 -34.894 1.00 65.38 306 LEU A O 1
ATOM 2366 N N . CYS A 1 307 ? 10.647 13.212 -33.450 1.00 70.00 307 CYS A N 1
ATOM 2367 C CA . CYS A 1 307 ? 10.433 14.639 -33.639 1.00 70.00 307 CYS A CA 1
ATOM 2368 C C . CYS A 1 307 ? 11.243 15.174 -34.820 1.00 70.00 307 CYS A C 1
ATOM 2370 O O . CYS A 1 307 ? 12.439 14.923 -34.947 1.00 70.00 307 CYS A O 1
ATOM 2372 N N . GLY A 1 308 ? 10.578 15.957 -35.666 1.00 70.00 308 GLY A N 1
ATOM 2373 C CA . GLY A 1 308 ? 11.206 16.828 -36.655 1.00 70.00 308 GLY A CA 1
ATOM 2374 C C . GLY A 1 308 ? 10.602 18.230 -36.594 1.00 70.00 308 GLY A C 1
ATOM 2375 O O . GLY A 1 308 ? 9.831 18.546 -35.688 1.00 70.00 308 GLY A O 1
ATOM 2376 N N . ASP A 1 309 ? 10.876 19.055 -37.605 1.00 73.19 309 ASP A N 1
ATOM 2377 C CA . ASP A 1 309 ? 10.438 20.464 -37.658 1.00 73.19 309 ASP A CA 1
ATOM 2378 C C . ASP A 1 309 ? 8.910 20.665 -37.574 1.00 73.19 309 ASP A C 1
ATOM 2380 O O . ASP A 1 309 ? 8.433 21.776 -37.359 1.00 73.19 309 ASP A O 1
ATOM 2384 N N . ARG A 1 310 ? 8.123 19.599 -37.775 1.00 70.50 310 ARG A N 1
ATOM 2385 C CA . ARG A 1 310 ? 6.650 19.615 -37.787 1.00 70.50 310 ARG A CA 1
ATOM 2386 C C . ARG A 1 310 ? 6.010 18.929 -36.575 1.00 70.50 310 ARG A C 1
ATOM 2388 O O . ARG A 1 310 ? 4.809 18.677 -36.596 1.00 70.50 310 ARG A O 1
ATOM 2395 N N . GLY A 1 311 ? 6.794 18.628 -35.540 1.00 70.88 311 GLY A N 1
ATOM 2396 C CA . GLY A 1 311 ? 6.345 17.927 -34.337 1.00 70.88 311 GLY A CA 1
ATOM 2397 C C . GLY A 1 311 ? 6.817 16.475 -34.279 1.00 70.88 311 GLY A C 1
ATOM 2398 O O . GLY A 1 311 ? 7.668 16.051 -35.063 1.00 70.88 311 GLY A O 1
ATOM 2399 N N . CYS A 1 312 ? 6.275 15.729 -33.318 1.00 72.50 312 CYS A N 1
ATOM 2400 C CA . CYS A 1 312 ? 6.712 14.379 -32.974 1.00 72.50 312 CYS A CA 1
ATOM 2401 C C . CYS A 1 312 ? 5.750 13.313 -33.484 1.00 72.50 312 CYS A C 1
ATOM 2403 O O . CYS A 1 312 ? 4.543 13.383 -33.239 1.00 72.50 312 CYS A O 1
ATOM 2405 N N . GLY A 1 313 ? 6.296 12.315 -34.181 1.00 70.31 313 GLY A N 1
ATOM 2406 C CA . GLY A 1 313 ? 5.550 11.134 -34.591 1.00 70.31 313 GLY A CA 1
ATOM 2407 C C . GLY A 1 313 ? 4.957 10.411 -33.384 1.00 70.31 313 GLY A C 1
ATOM 2408 O O . GLY A 1 313 ? 5.625 10.243 -32.366 1.00 70.31 313 GLY A O 1
ATOM 2409 N N . GLN A 1 314 ? 3.700 9.997 -33.521 1.00 80.25 314 GLN A N 1
ATOM 2410 C CA . GLN A 1 314 ? 2.989 9.190 -32.532 1.00 80.25 314 GLN A CA 1
ATOM 2411 C C . GLN A 1 314 ? 2.996 7.720 -32.958 1.00 80.25 314 GLN A C 1
ATOM 2413 O O . GLN A 1 314 ? 3.027 7.425 -34.153 1.00 80.25 314 GLN A O 1
ATOM 2418 N N . TRP A 1 315 ? 2.916 6.802 -32.006 1.00 80.19 315 TRP A N 1
ATOM 2419 C CA . TRP A 1 315 ? 2.651 5.384 -32.246 1.00 80.19 315 TRP A CA 1
ATOM 2420 C C . TRP A 1 315 ? 1.510 4.899 -31.357 1.00 80.19 315 TRP A C 1
ATOM 2422 O O . TRP A 1 315 ? 1.185 5.531 -30.352 1.00 80.19 315 TRP A O 1
ATOM 2432 N N . GLN A 1 316 ? 0.917 3.765 -31.722 1.00 87.31 316 GLN A N 1
ATOM 2433 C CA . GLN A 1 316 ? -0.067 3.070 -30.895 1.00 87.31 316 GLN A CA 1
ATOM 2434 C C . GLN A 1 316 ? 0.576 1.856 -30.233 1.00 87.31 316 GLN A C 1
ATOM 2436 O O . GLN A 1 316 ? 1.351 1.149 -30.872 1.00 87.31 316 GLN A O 1
ATOM 2441 N N . MET A 1 317 ? 0.266 1.630 -28.963 1.00 90.19 317 MET A N 1
ATOM 2442 C CA . MET A 1 317 ? 0.700 0.472 -28.182 1.00 90.19 317 MET A CA 1
ATOM 2443 C C . MET A 1 317 ? -0.539 -0.297 -27.748 1.00 90.19 317 MET A C 1
ATOM 2445 O O . MET A 1 317 ? -1.473 0.318 -27.236 1.00 90.19 317 MET A O 1
ATOM 2449 N N . TYR A 1 318 ? -0.544 -1.611 -27.940 1.00 92.38 318 TYR A N 1
ATOM 2450 C CA . TYR A 1 318 ? -1.643 -2.463 -27.490 1.00 92.38 318 TYR A CA 1
ATOM 2451 C C . TYR A 1 318 ? -1.415 -2.972 -26.066 1.00 92.38 318 TYR A C 1
ATOM 2453 O O . TYR A 1 318 ? -0.265 -3.128 -25.644 1.00 92.38 318 TYR A O 1
ATOM 2461 N N . TRP A 1 319 ? -2.507 -3.246 -25.348 1.00 95.62 319 TRP A N 1
ATOM 2462 C CA . TRP A 1 319 ? -2.495 -3.878 -24.022 1.00 95.62 319 TRP A CA 1
ATOM 2463 C C . TRP A 1 319 ? -1.656 -3.100 -23.003 1.00 95.62 319 TRP A C 1
ATOM 2465 O O . TRP A 1 319 ? -0.827 -3.660 -22.284 1.00 95.62 319 TRP A O 1
ATOM 2475 N N . PHE A 1 320 ? -1.815 -1.777 -22.987 1.00 97.44 320 PHE A N 1
ATOM 2476 C CA . PHE A 1 320 ? -1.004 -0.914 -22.146 1.00 97.44 320 PHE A CA 1
ATOM 2477 C C . PHE A 1 320 ? -1.460 -0.977 -20.688 1.00 97.44 320 PHE A C 1
ATOM 2479 O O . PHE A 1 320 ? -2.609 -0.652 -20.377 1.00 97.44 320 PHE A O 1
ATOM 2486 N N . MET A 1 321 ? -0.530 -1.315 -19.795 1.00 98.44 321 MET A N 1
ATOM 2487 C CA . MET A 1 321 ? -0.722 -1.247 -18.347 1.00 98.44 321 MET A CA 1
ATOM 2488 C C . MET A 1 321 ? 0.258 -0.260 -17.727 1.00 98.44 321 MET A C 1
ATOM 2490 O O . MET A 1 321 ? 1.459 -0.530 -17.696 1.00 98.44 321 MET A O 1
ATOM 2494 N N . GLY A 1 322 ? -0.226 0.878 -17.229 1.00 98.06 322 GLY A N 1
ATOM 2495 C CA . GLY A 1 322 ? 0.635 1.881 -16.592 1.00 98.06 322 GLY A CA 1
ATOM 2496 C C . GLY A 1 322 ? 1.200 1.383 -15.260 1.00 98.06 322 GLY A C 1
ATOM 2497 O O . GLY A 1 322 ? 0.449 0.811 -14.476 1.00 98.06 322 GLY A O 1
ATOM 2498 N N . ILE A 1 323 ? 2.493 1.612 -14.998 1.00 98.06 323 ILE A N 1
ATOM 2499 C CA . ILE A 1 323 ? 3.176 1.183 -13.762 1.00 98.06 323 ILE A CA 1
ATOM 2500 C C . ILE A 1 323 ? 3.701 2.341 -12.910 1.00 98.06 323 ILE A C 1
ATOM 2502 O O . ILE A 1 323 ? 3.555 2.329 -11.691 1.00 98.06 323 ILE A O 1
ATOM 2506 N N . TYR A 1 324 ? 4.321 3.346 -13.530 1.00 96.62 324 TYR A N 1
ATOM 2507 C CA . TYR A 1 324 ? 4.848 4.514 -12.832 1.00 96.62 324 TYR A CA 1
ATOM 2508 C C . TYR A 1 324 ? 4.989 5.707 -13.775 1.00 96.62 324 TYR A C 1
ATOM 2510 O O . TYR A 1 324 ? 5.291 5.566 -14.965 1.00 96.62 324 TYR A O 1
ATOM 2518 N N . GLU A 1 325 ? 4.815 6.902 -13.222 1.00 94.81 325 GLU A N 1
ATOM 2519 C CA . GLU A 1 325 ? 5.089 8.141 -13.937 1.00 94.81 325 GLU A CA 1
ATOM 2520 C C . GLU A 1 325 ? 6.594 8.428 -13.970 1.00 94.81 325 GLU A C 1
ATOM 2522 O O . GLU A 1 325 ? 7.295 8.313 -12.965 1.00 94.81 325 GLU A O 1
ATOM 2527 N N . VAL A 1 326 ? 7.110 8.811 -15.135 1.00 91.06 326 VAL A N 1
ATOM 2528 C CA . VAL A 1 326 ? 8.480 9.329 -15.281 1.00 91.06 326 VAL A CA 1
ATOM 2529 C C . VAL A 1 326 ? 8.531 10.790 -14.836 1.00 91.06 326 VAL A C 1
ATOM 2531 O O . VAL A 1 326 ? 9.472 11.219 -14.173 1.00 91.06 326 VAL A O 1
ATOM 2534 N N . ILE A 1 327 ? 7.490 11.529 -15.211 1.00 90.19 327 ILE A N 1
ATOM 2535 C CA . ILE A 1 327 ? 7.123 12.878 -14.784 1.00 90.19 327 ILE A CA 1
ATOM 2536 C C . ILE A 1 327 ? 5.587 12.935 -14.751 1.00 90.19 327 ILE A C 1
ATOM 2538 O O . ILE A 1 327 ? 4.958 12.105 -15.416 1.00 90.19 327 ILE A O 1
ATOM 2542 N N . PRO A 1 328 ? 4.971 13.910 -14.062 1.00 90.94 328 PRO A N 1
ATOM 2543 C CA . PRO A 1 328 ? 3.515 14.019 -14.015 1.00 90.94 328 PRO A CA 1
ATOM 2544 C C . PRO A 1 328 ? 2.883 14.015 -15.415 1.00 90.94 328 PRO A C 1
ATOM 2546 O O . PRO A 1 328 ? 3.237 14.837 -16.263 1.00 90.94 328 PRO A O 1
ATOM 2549 N N . GLY A 1 329 ? 1.962 13.081 -15.660 1.00 87.62 329 GLY A N 1
ATOM 2550 C CA . GLY A 1 329 ? 1.270 12.914 -16.939 1.00 87.62 329 GLY A CA 1
ATOM 2551 C C . GLY A 1 329 ? 2.016 12.097 -18.004 1.00 87.62 329 GLY A C 1
ATOM 2552 O O . GLY A 1 329 ? 1.469 11.904 -19.090 1.00 87.62 329 GLY A O 1
ATOM 2553 N N . LEU A 1 330 ? 3.227 11.596 -17.727 1.00 90.12 330 LEU A N 1
ATOM 2554 C CA . LEU A 1 330 ? 3.958 10.680 -18.610 1.00 90.12 330 LEU A CA 1
ATOM 2555 C C . LEU A 1 330 ? 4.203 9.344 -17.910 1.00 90.12 330 LEU A C 1
ATOM 2557 O O . LEU A 1 330 ? 5.070 9.229 -17.044 1.00 90.12 330 LEU A O 1
ATOM 2561 N N . MET A 1 331 ? 3.465 8.326 -18.338 1.00 92.94 331 MET A N 1
ATOM 2562 C CA . MET A 1 331 ? 3.447 6.999 -17.730 1.00 92.94 331 MET A CA 1
ATOM 2563 C C . MET A 1 331 ? 4.311 6.012 -18.520 1.00 92.94 331 MET A C 1
ATOM 2565 O O . MET A 1 331 ? 4.149 5.881 -19.733 1.00 92.94 331 MET A O 1
ATOM 2569 N N . ASN A 1 332 ? 5.170 5.266 -17.826 1.00 95.88 332 ASN A N 1
ATOM 2570 C CA . ASN A 1 332 ? 5.726 4.023 -18.352 1.00 95.88 332 ASN A CA 1
ATOM 2571 C C . ASN A 1 332 ? 4.838 2.849 -17.951 1.00 95.88 332 ASN A C 1
ATOM 2573 O O . ASN A 1 332 ? 4.197 2.868 -16.900 1.00 95.88 332 ASN A O 1
ATOM 2577 N N . GLY A 1 333 ? 4.810 1.827 -18.799 1.00 97.19 333 GLY A N 1
ATOM 2578 C CA . GLY A 1 333 ? 3.904 0.696 -18.664 1.00 97.19 333 GLY A CA 1
ATOM 2579 C C . GLY A 1 333 ? 4.443 -0.587 -19.274 1.00 97.19 333 GLY A C 1
ATOM 2580 O O . GLY A 1 333 ? 5.474 -0.586 -19.953 1.00 97.19 333 GLY A O 1
ATOM 2581 N N . PHE A 1 334 ? 3.704 -1.670 -19.062 1.00 97.94 334 PHE A N 1
ATOM 2582 C CA . PHE A 1 334 ? 3.768 -2.835 -19.935 1.00 97.94 334 PHE A CA 1
ATOM 2583 C C . PHE A 1 334 ? 2.995 -2.560 -21.222 1.00 97.94 334 PHE A C 1
ATOM 2585 O O . PHE A 1 334 ? 2.001 -1.837 -21.185 1.00 97.94 334 PHE A O 1
ATOM 2592 N N . HIS A 1 335 ? 3.426 -3.136 -22.343 1.00 95.81 335 HIS A N 1
ATOM 2593 C CA . HIS A 1 335 ? 2.630 -3.163 -23.571 1.00 95.81 335 HIS A CA 1
ATOM 2594 C C . HIS A 1 335 ? 3.037 -4.306 -24.510 1.00 95.81 335 HIS A C 1
ATOM 2596 O O . HIS A 1 335 ? 4.133 -4.864 -24.413 1.00 95.81 335 HIS A O 1
ATOM 2602 N N . GLY A 1 336 ? 2.149 -4.607 -25.456 1.00 92.19 336 GLY A N 1
ATOM 2603 C CA . GLY A 1 336 ? 2.366 -5.531 -26.563 1.00 92.19 336 GLY A CA 1
ATOM 2604 C C . GLY A 1 336 ? 2.915 -4.838 -27.804 1.00 92.19 336 GLY A C 1
ATOM 2605 O O . GLY A 1 336 ? 3.844 -4.028 -27.737 1.00 92.19 336 GLY A O 1
ATOM 2606 N N . ALA A 1 337 ? 2.348 -5.156 -28.966 1.00 85.94 337 ALA A N 1
ATOM 2607 C CA . ALA A 1 337 ? 2.843 -4.643 -30.231 1.00 85.94 337 ALA A CA 1
ATOM 2608 C C . ALA A 1 337 ? 2.729 -3.112 -30.334 1.00 85.94 337 ALA A C 1
ATOM 2610 O O . ALA A 1 337 ? 1.783 -2.492 -29.846 1.00 85.94 337 ALA A O 1
ATOM 2611 N N . VAL A 1 338 ? 3.697 -2.504 -31.025 1.00 84.44 338 VAL A N 1
ATOM 2612 C CA . VAL A 1 338 ? 3.732 -1.060 -31.280 1.00 84.44 338 VAL A CA 1
ATOM 2613 C C . VAL A 1 338 ? 3.523 -0.795 -32.763 1.00 84.44 338 VAL A C 1
ATOM 2615 O O . VAL A 1 338 ? 4.383 -1.137 -33.574 1.00 84.44 338 VAL A O 1
ATOM 2618 N N . LEU A 1 339 ? 2.407 -0.169 -33.126 1.00 79.19 339 LEU A N 1
ATOM 2619 C CA . LEU A 1 339 ? 2.068 0.168 -34.505 1.00 79.19 339 LEU A CA 1
ATOM 2620 C C . LEU A 1 339 ? 2.512 1.599 -34.839 1.00 79.19 339 LEU A C 1
ATOM 2622 O O . LEU A 1 339 ? 2.074 2.571 -34.219 1.00 79.19 339 LEU A O 1
ATOM 2626 N N . LEU A 1 340 ? 3.380 1.733 -35.842 1.00 72.06 340 LEU A N 1
ATOM 2627 C CA . LEU A 1 340 ? 3.816 3.021 -36.383 1.00 72.06 340 LEU A CA 1
ATOM 2628 C C . LEU A 1 340 ? 2.770 3.602 -37.353 1.00 72.06 340 LEU A C 1
ATOM 2630 O O . LEU A 1 340 ? 2.024 2.836 -37.966 1.00 72.06 340 LEU A O 1
ATOM 2634 N N . PRO A 1 341 ? 2.769 4.928 -37.613 1.00 66.19 341 PRO A N 1
ATOM 2635 C CA . PRO A 1 341 ? 1.811 5.575 -38.522 1.00 66.19 341 PRO A CA 1
ATOM 2636 C C . PRO A 1 341 ? 1.758 4.991 -39.943 1.00 66.19 341 PRO A C 1
ATOM 2638 O O . PRO A 1 341 ? 0.757 5.137 -40.634 1.00 66.19 341 PRO A O 1
ATOM 2641 N N . GLY A 1 342 ? 2.835 4.332 -40.388 1.00 62.34 342 GLY A N 1
ATOM 2642 C CA . GLY A 1 342 ? 2.915 3.643 -41.680 1.00 62.34 342 GLY A CA 1
ATOM 2643 C C . GLY A 1 342 ? 2.426 2.187 -41.679 1.00 62.34 342 GLY A C 1
ATOM 2644 O O . GLY A 1 342 ? 2.632 1.497 -42.672 1.00 62.34 342 GLY A O 1
ATOM 2645 N N . GLY A 1 343 ? 1.846 1.694 -40.578 1.00 64.56 343 GLY A N 1
ATOM 2646 C CA . GLY A 1 343 ? 1.361 0.314 -40.431 1.00 64.56 343 GLY A CA 1
ATOM 2647 C C . GLY A 1 343 ? 2.448 -0.728 -40.135 1.00 64.56 343 GLY A C 1
ATOM 2648 O O . GLY A 1 343 ? 2.162 -1.921 -40.094 1.00 64.56 343 GLY A O 1
ATOM 2649 N N . GLN A 1 344 ? 3.698 -0.299 -39.944 1.00 65.00 344 GLN A N 1
ATOM 2650 C CA . GLN A 1 344 ? 4.808 -1.172 -39.556 1.00 65.00 344 GLN A CA 1
ATOM 2651 C C . GLN A 1 344 ? 4.874 -1.325 -38.037 1.00 65.00 344 GLN A C 1
ATOM 2653 O O . GLN A 1 344 ? 4.595 -0.374 -37.308 1.00 65.00 344 GLN A O 1
ATOM 2658 N N . TYR A 1 345 ? 5.309 -2.489 -37.560 1.00 67.38 345 TYR A N 1
ATOM 2659 C CA . TYR A 1 345 ? 5.567 -2.695 -36.139 1.00 67.38 345 TYR A CA 1
ATOM 2660 C C . TYR A 1 345 ? 6.940 -2.145 -35.744 1.00 67.38 345 TYR A C 1
ATOM 2662 O O . TYR A 1 345 ? 7.959 -2.539 -36.322 1.00 67.38 345 TYR A O 1
ATOM 2670 N N . LEU A 1 346 ? 6.987 -1.254 -34.751 1.00 64.12 346 LEU A N 1
ATOM 2671 C CA . LEU A 1 346 ? 8.247 -0.769 -34.190 1.00 64.12 346 LEU A CA 1
ATOM 2672 C C . LEU A 1 346 ? 9.000 -1.955 -33.568 1.00 64.12 346 LEU A C 1
ATOM 2674 O O . LEU A 1 346 ? 8.453 -2.708 -32.768 1.00 64.12 346 LEU A O 1
ATOM 2678 N N . GLY A 1 347 ? 10.257 -2.143 -33.973 1.00 58.34 347 GLY A N 1
ATOM 2679 C CA . GLY A 1 347 ? 11.108 -3.219 -33.467 1.00 58.34 347 GLY A CA 1
ATOM 2680 C C . GLY A 1 347 ? 10.848 -4.610 -34.036 1.00 58.34 347 GLY A C 1
ATOM 2681 O O . GLY A 1 347 ? 11.554 -5.523 -33.637 1.00 58.34 347 GLY A O 1
ATOM 2682 N N . GLY A 1 348 ? 9.891 -4.808 -34.951 1.00 55.31 348 GLY A N 1
ATOM 2683 C CA . GLY A 1 348 ? 9.711 -6.083 -35.669 1.00 55.31 348 GLY A CA 1
ATOM 2684 C C . GLY A 1 348 ? 9.525 -7.335 -34.793 1.00 55.31 348 GLY A C 1
ATOM 2685 O O . GLY A 1 348 ? 9.803 -8.435 -35.261 1.00 55.31 348 GLY A O 1
ATOM 2686 N N . GLY A 1 349 ? 9.100 -7.192 -33.532 1.00 61.56 349 GLY A N 1
ATOM 2687 C CA . GLY A 1 349 ? 9.034 -8.305 -32.576 1.00 61.56 349 GLY A CA 1
ATOM 2688 C C . GLY A 1 349 ? 10.343 -8.597 -31.826 1.00 61.56 349 GLY A C 1
ATOM 2689 O O . GLY A 1 349 ? 10.498 -9.696 -31.296 1.00 61.56 349 GLY A O 1
ATOM 2690 N N . ASN A 1 350 ? 11.278 -7.640 -31.766 1.00 65.50 350 ASN A N 1
ATOM 2691 C CA . ASN A 1 350 ? 12.516 -7.712 -30.982 1.00 65.50 350 ASN A CA 1
ATOM 2692 C C . ASN A 1 350 ? 12.216 -7.720 -29.477 1.00 65.50 350 ASN A C 1
ATOM 2694 O O . ASN A 1 350 ? 12.299 -6.694 -28.801 1.00 65.50 350 ASN A O 1
ATOM 2698 N N . VAL A 1 351 ? 11.862 -8.895 -28.975 1.00 82.06 351 VAL A N 1
ATOM 2699 C CA . VAL A 1 351 ? 11.755 -9.235 -27.558 1.00 82.06 351 VAL A CA 1
ATOM 2700 C C . VAL A 1 351 ? 13.059 -9.916 -27.128 1.00 82.06 351 VAL A C 1
ATOM 2702 O O . VAL A 1 351 ? 13.527 -10.816 -27.828 1.00 82.06 351 VAL A O 1
ATOM 2705 N N . GLY A 1 352 ? 13.645 -9.492 -26.005 1.00 86.62 352 GLY A N 1
ATOM 2706 C CA . GLY A 1 352 ? 14.863 -10.076 -25.424 1.00 86.62 352 GLY A CA 1
ATOM 2707 C C . GLY A 1 352 ? 16.090 -9.156 -25.391 1.00 86.62 352 GLY A C 1
ATOM 2708 O O . GLY A 1 352 ? 17.183 -9.624 -25.084 1.00 86.62 352 GLY A O 1
ATOM 2709 N N . GLN A 1 353 ? 15.949 -7.867 -25.720 1.00 90.81 353 GLN A N 1
ATOM 2710 C CA . GLN A 1 353 ? 17.016 -6.866 -25.575 1.00 90.81 353 GLN A CA 1
ATOM 2711 C C . GLN A 1 353 ? 16.430 -5.458 -25.377 1.00 90.81 353 GLN A C 1
ATOM 2713 O O . GLN A 1 353 ? 15.353 -5.186 -25.909 1.00 90.81 353 GLN A O 1
ATOM 2718 N N . PRO A 1 354 ? 17.132 -4.527 -24.700 1.00 93.38 354 PRO A N 1
ATOM 2719 C CA . PRO A 1 354 ? 16.635 -3.166 -24.516 1.00 93.38 354 PRO A CA 1
ATOM 2720 C C . PRO A 1 354 ? 16.317 -2.484 -25.851 1.00 93.38 354 PRO A C 1
ATOM 2722 O O . PRO A 1 354 ? 17.158 -2.437 -26.752 1.00 93.38 354 PRO A O 1
ATOM 2725 N N . TYR A 1 355 ? 15.102 -1.955 -25.985 1.00 89.75 355 TYR A N 1
ATOM 2726 C CA . TYR A 1 355 ? 14.614 -1.392 -27.246 1.00 89.75 355 TYR A CA 1
ATOM 2727 C C . TYR A 1 355 ? 13.571 -0.274 -27.091 1.00 89.75 355 TYR A C 1
ATOM 2729 O O . TYR A 1 355 ? 13.357 0.496 -28.026 1.00 89.75 355 TYR A O 1
ATOM 2737 N N . THR A 1 356 ? 12.909 -0.161 -25.940 1.00 89.06 356 THR A N 1
ATOM 2738 C CA . THR A 1 356 ? 11.832 0.820 -25.736 1.00 89.06 356 THR A CA 1
ATOM 2739 C C . THR A 1 356 ? 12.383 2.180 -25.282 1.00 89.06 356 THR A C 1
ATOM 2741 O O . THR A 1 356 ? 13.581 2.345 -25.042 1.00 89.06 356 THR A O 1
ATOM 2744 N N . PHE A 1 357 ? 11.496 3.166 -25.114 1.00 89.56 357 PHE A N 1
ATOM 2745 C CA . PHE A 1 357 ? 11.806 4.454 -24.475 1.00 89.56 357 PHE A CA 1
ATOM 2746 C C . PHE A 1 357 ? 11.456 4.482 -22.975 1.00 89.56 357 PHE A C 1
ATOM 2748 O O . PHE A 1 357 ? 11.162 5.541 -22.429 1.00 89.56 357 PHE A O 1
ATOM 2755 N N . GLY A 1 358 ? 11.461 3.317 -22.318 1.00 91.81 358 GLY A N 1
ATOM 2756 C CA . GLY A 1 358 ? 11.282 3.188 -20.868 1.00 91.81 358 GLY A CA 1
ATOM 2757 C C . GLY A 1 358 ? 10.224 2.164 -20.460 1.00 91.81 358 GLY A C 1
ATOM 2758 O O . GLY A 1 358 ? 10.314 1.598 -19.372 1.00 91.81 358 GLY A O 1
ATOM 2759 N N . CYS A 1 359 ? 9.266 1.869 -21.339 1.00 95.00 359 CYS A N 1
ATOM 2760 C CA . CYS A 1 359 ? 8.261 0.827 -21.130 1.00 95.00 359 CYS A CA 1
ATOM 2761 C C . CYS A 1 359 ? 8.858 -0.593 -21.136 1.00 95.00 359 CYS A C 1
ATOM 2763 O O . CYS A 1 359 ? 9.995 -0.806 -21.560 1.00 95.00 359 CYS A O 1
ATOM 2765 N N . VAL A 1 360 ? 8.073 -1.576 -20.702 1.00 96.69 360 VAL A N 1
ATOM 2766 C CA . VAL A 1 360 ? 8.429 -2.998 -20.760 1.00 96.69 360 VAL A CA 1
ATOM 2767 C C . VAL A 1 360 ? 7.570 -3.672 -21.826 1.00 96.69 360 VAL A C 1
ATOM 2769 O O . VAL A 1 360 ? 6.368 -3.849 -21.654 1.00 96.69 360 VAL A O 1
ATOM 2772 N N . MET A 1 361 ? 8.186 -4.028 -22.950 1.00 95.06 361 MET A N 1
ATOM 2773 C CA . MET A 1 361 ? 7.493 -4.625 -24.090 1.00 95.06 361 MET A CA 1
ATOM 2774 C C . MET A 1 361 ? 7.598 -6.151 -24.062 1.00 95.06 361 MET A C 1
ATOM 2776 O O . MET A 1 361 ? 8.697 -6.687 -23.910 1.00 95.06 361 MET A O 1
ATOM 2780 N N . SER A 1 362 ? 6.489 -6.851 -24.286 1.00 94.00 362 SER A N 1
ATOM 2781 C CA . SER A 1 362 ? 6.457 -8.293 -24.577 1.00 94.00 362 SER A CA 1
ATOM 2782 C C . SER A 1 362 ? 5.864 -8.553 -25.968 1.00 94.00 362 SER A C 1
ATOM 2784 O O . SER A 1 362 ? 5.595 -7.622 -26.734 1.00 94.00 362 SER A O 1
ATOM 2786 N N . ARG A 1 363 ? 5.703 -9.828 -26.350 1.00 91.81 363 ARG A N 1
ATOM 2787 C CA . ARG A 1 363 ? 4.924 -10.169 -27.551 1.00 91.81 363 ARG A CA 1
ATOM 2788 C C . ARG A 1 363 ? 3.456 -9.820 -27.330 1.00 91.81 363 ARG A C 1
ATOM 2790 O O . ARG A 1 363 ? 2.987 -9.825 -26.200 1.00 91.81 363 ARG A O 1
ATOM 2797 N N . ASP A 1 364 ? 2.732 -9.542 -28.408 1.00 91.56 364 ASP A N 1
ATOM 2798 C CA . ASP A 1 364 ? 1.354 -9.049 -28.321 1.00 91.56 364 ASP A CA 1
ATOM 2799 C C . ASP A 1 364 ? 0.404 -10.011 -27.592 1.00 91.56 364 ASP A C 1
ATOM 2801 O O . ASP A 1 364 ? -0.347 -9.599 -26.716 1.00 91.56 364 ASP A O 1
ATOM 2805 N N . ASP A 1 365 ? 0.514 -11.309 -27.878 1.00 93.06 365 ASP A N 1
ATOM 2806 C CA . ASP A 1 365 ? -0.254 -12.375 -27.231 1.00 93.06 365 ASP A CA 1
ATOM 2807 C C . ASP A 1 365 ? 0.090 -12.537 -25.742 1.00 93.06 365 ASP A C 1
ATOM 2809 O O . ASP A 1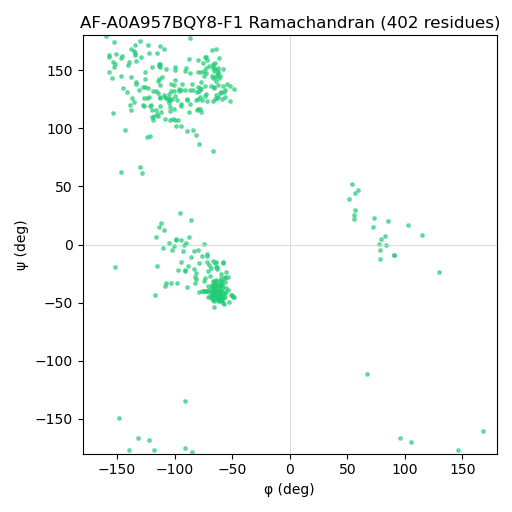 365 ? -0.777 -12.834 -24.922 1.00 93.06 365 ASP A O 1
ATOM 2813 N N . GLN A 1 366 ? 1.358 -12.342 -25.379 1.00 95.62 366 GLN A N 1
ATOM 2814 C CA . GLN A 1 366 ? 1.824 -12.367 -23.991 1.00 95.62 366 GLN A CA 1
ATOM 2815 C C . GLN A 1 366 ? 1.376 -11.118 -23.227 1.00 95.62 366 GLN A C 1
ATOM 2817 O O . GLN A 1 366 ? 0.989 -11.206 -22.065 1.00 95.62 366 GLN A O 1
ATOM 2822 N N . ALA A 1 367 ? 1.413 -9.953 -23.876 1.00 96.19 367 ALA A N 1
ATOM 2823 C CA . ALA A 1 367 ? 0.917 -8.708 -23.310 1.00 96.19 367 ALA A CA 1
ATOM 2824 C C . ALA A 1 367 ? -0.587 -8.782 -23.051 1.00 96.19 367 ALA A C 1
ATOM 2826 O O . ALA A 1 367 ? -1.015 -8.404 -21.967 1.00 96.19 367 ALA A O 1
ATOM 2827 N N . GLN A 1 368 ? -1.362 -9.338 -23.987 1.00 97.06 368 GLN A N 1
ATOM 2828 C CA . GLN A 1 368 ? -2.787 -9.583 -23.787 1.00 97.06 368 GLN A CA 1
ATOM 2829 C C . GLN A 1 368 ? -3.036 -10.511 -22.587 1.00 97.06 368 GLN A C 1
ATOM 2831 O O . GLN A 1 368 ? -3.832 -10.179 -21.715 1.00 97.06 368 GLN A O 1
ATOM 2836 N N . GLN A 1 369 ? -2.315 -11.636 -22.490 1.00 98.31 369 GLN A N 1
ATOM 2837 C CA . GLN A 1 369 ? -2.436 -12.555 -21.347 1.00 98.31 369 GLN A CA 1
ATOM 2838 C C . GLN A 1 369 ? -2.137 -11.866 -20.011 1.00 98.31 369 GLN A C 1
ATOM 2840 O O . GLN A 1 369 ? -2.860 -12.063 -19.035 1.00 98.31 369 GLN A O 1
ATOM 2845 N N . LEU A 1 370 ? -1.083 -11.047 -19.960 1.00 98.56 370 LEU A N 1
ATOM 2846 C CA . LEU A 1 370 ? -0.732 -10.303 -18.754 1.00 98.56 370 LEU A CA 1
ATOM 2847 C C . LEU A 1 370 ? -1.790 -9.243 -18.420 1.00 98.56 370 LEU A C 1
ATOM 2849 O O . LEU A 1 370 ? -2.153 -9.120 -17.256 1.00 98.56 370 LEU A O 1
ATOM 2853 N N . TYR A 1 371 ? -2.296 -8.531 -19.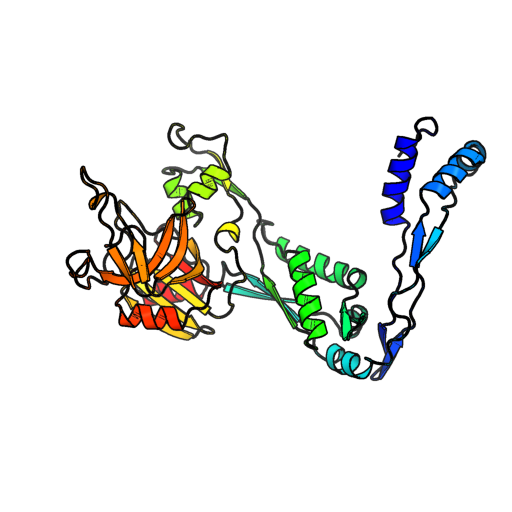429 1.00 98.56 371 TYR A N 1
ATOM 2854 C CA . TYR A 1 371 ? -3.338 -7.507 -19.313 1.00 98.56 371 TYR A CA 1
ATOM 2855 C C . TYR A 1 371 ? -4.650 -8.067 -18.761 1.00 98.56 371 TYR A C 1
ATOM 2857 O O . TYR A 1 371 ? -5.285 -7.456 -17.911 1.00 98.56 371 TYR A O 1
ATOM 2865 N N . GLU A 1 372 ? -5.050 -9.254 -19.211 1.00 98.38 372 GLU A N 1
ATOM 2866 C CA . GLU A 1 372 ? -6.265 -9.915 -18.731 1.00 98.38 372 GLU A CA 1
ATOM 2867 C C . GLU A 1 372 ? -6.100 -10.483 -17.309 1.00 98.38 372 GLU A C 1
ATOM 2869 O O . GLU A 1 372 ? -7.073 -10.580 -16.558 1.00 98.38 372 GLU A O 1
ATOM 2874 N N . TRP A 1 373 ? -4.880 -10.867 -16.920 1.00 98.69 373 TRP A N 1
ATOM 2875 C CA . TRP A 1 373 ? -4.601 -11.487 -15.622 1.00 98.69 373 TRP A CA 1
ATOM 2876 C C . TRP A 1 373 ? -4.283 -10.481 -14.502 1.00 98.69 373 TRP A C 1
ATOM 2878 O O . TRP A 1 373 ? -4.649 -10.718 -13.343 1.00 98.69 373 TRP A O 1
ATOM 2888 N N . ALA A 1 374 ? -3.578 -9.390 -14.805 1.00 98.50 374 ALA A N 1
ATOM 2889 C CA . ALA A 1 374 ? -3.045 -8.465 -13.810 1.00 98.50 374 ALA A CA 1
ATOM 2890 C C . ALA A 1 374 ? -4.052 -7.355 -13.481 1.00 98.50 374 ALA A C 1
ATOM 2892 O O . ALA A 1 374 ? -4.118 -6.347 -14.164 1.00 98.50 374 ALA A O 1
ATOM 2893 N N . ALA A 1 375 ? -4.808 -7.490 -12.392 1.00 98.25 375 ALA A N 1
ATOM 2894 C CA . ALA A 1 375 ? -5.682 -6.407 -11.937 1.00 98.25 375 ALA A CA 1
ATOM 2895 C C . ALA A 1 375 ? -4.875 -5.165 -11.498 1.00 98.25 375 ALA A C 1
ATOM 2897 O O . ALA A 1 375 ? -3.717 -5.281 -11.079 1.00 98.25 375 ALA A O 1
ATOM 2898 N N . GLU A 1 376 ? -5.503 -3.984 -11.533 1.00 98.62 376 GLU A N 1
ATOM 2899 C CA . GLU A 1 376 ? -4.958 -2.784 -10.880 1.00 98.62 376 GLU A CA 1
ATOM 2900 C C . GLU A 1 376 ? -4.625 -3.092 -9.410 1.00 98.62 376 GLU A C 1
ATOM 2902 O O . GLU A 1 376 ? -5.371 -3.791 -8.726 1.00 98.62 376 GLU A O 1
ATOM 2907 N N . GLY A 1 377 ? -3.462 -2.630 -8.949 1.00 98.31 377 GLY A N 1
ATOM 2908 C CA . GLY A 1 377 ? -2.905 -2.960 -7.635 1.00 98.31 377 GLY A CA 1
ATOM 2909 C C . GLY A 1 377 ? -1.996 -4.196 -7.624 1.00 98.31 377 GLY A C 1
ATOM 2910 O O . GLY A 1 377 ? -1.309 -4.429 -6.630 1.00 98.31 377 GLY A O 1
ATOM 2911 N N . THR A 1 378 ? -1.911 -4.976 -8.710 1.00 98.75 378 THR A N 1
ATOM 2912 C CA . THR A 1 378 ? -0.906 -6.055 -8.821 1.00 98.75 378 THR A CA 1
ATOM 2913 C C . THR A 1 378 ? 0.500 -5.466 -8.688 1.00 98.75 378 THR A C 1
ATOM 2915 O O . THR A 1 378 ? 0.852 -4.548 -9.432 1.00 98.75 378 THR A O 1
ATOM 2918 N N . VAL A 1 379 ? 1.307 -5.982 -7.756 1.00 98.75 379 VAL A N 1
ATOM 2919 C CA . VAL A 1 379 ? 2.649 -5.447 -7.475 1.00 98.75 379 VAL A CA 1
ATOM 2920 C C . VAL A 1 379 ? 3.624 -5.817 -8.595 1.00 98.75 379 VAL A C 1
ATOM 2922 O O . VAL A 1 379 ? 3.658 -6.957 -9.058 1.00 98.75 379 VAL A O 1
ATOM 2925 N N . VAL A 1 380 ? 4.445 -4.850 -9.008 1.00 98.88 380 VAL A N 1
ATOM 2926 C CA . VAL A 1 380 ? 5.463 -4.982 -10.055 1.00 98.88 380 VAL A CA 1
ATOM 2927 C C . VAL A 1 380 ? 6.837 -4.684 -9.463 1.00 98.88 380 VAL A C 1
ATOM 2929 O O . VAL A 1 380 ? 7.153 -3.540 -9.154 1.00 98.88 380 VAL A O 1
ATOM 2932 N N . GLU A 1 381 ? 7.681 -5.697 -9.326 1.00 98.81 381 GLU A N 1
ATOM 2933 C CA . GLU A 1 381 ? 9.053 -5.566 -8.840 1.00 98.81 381 GLU A CA 1
ATOM 2934 C C . GLU A 1 381 ? 10.039 -5.609 -10.010 1.00 98.81 381 GLU A C 1
ATOM 2936 O O . GLU A 1 381 ? 10.265 -6.644 -10.632 1.00 98.81 381 GLU A O 1
ATOM 2941 N N . ILE A 1 382 ? 10.632 -4.462 -10.323 1.00 98.81 382 ILE A N 1
ATOM 2942 C CA . ILE A 1 382 ? 11.611 -4.307 -11.395 1.00 98.81 382 ILE A CA 1
ATOM 2943 C C . ILE A 1 382 ? 13.008 -4.321 -10.780 1.00 98.81 382 ILE A C 1
ATOM 2945 O O . ILE A 1 382 ? 13.432 -3.354 -10.143 1.00 98.81 382 ILE A O 1
ATOM 2949 N N . ILE A 1 383 ? 13.730 -5.416 -10.991 1.00 98.69 383 ILE A N 1
ATOM 2950 C CA . ILE A 1 383 ? 15.049 -5.664 -10.408 1.00 98.69 383 ILE A CA 1
ATOM 2951 C C . ILE A 1 383 ? 16.162 -5.362 -11.404 1.00 98.69 383 ILE A C 1
ATOM 2953 O O . ILE A 1 383 ? 16.002 -5.485 -12.623 1.00 98.69 383 ILE A O 1
ATOM 2957 N N . SER A 1 384 ? 17.314 -4.960 -10.871 1.00 98.00 384 SER A N 1
ATOM 2958 C CA . SER A 1 384 ? 18.538 -4.812 -11.651 1.00 98.00 384 SER A CA 1
ATOM 2959 C C . SER A 1 384 ? 19.791 -4.835 -10.776 1.00 98.00 384 SER A C 1
ATOM 2961 O O . SER A 1 384 ? 19.706 -4.840 -9.550 1.00 98.00 384 SER A O 1
ATOM 2963 N N . ASN A 1 385 ? 20.971 -4.719 -11.391 1.00 96.62 385 ASN A N 1
ATOM 2964 C CA . ASN A 1 385 ? 22.229 -4.500 -10.659 1.00 96.62 385 ASN A CA 1
ATOM 2965 C C . ASN A 1 385 ? 22.182 -3.291 -9.707 1.00 96.62 385 ASN A C 1
ATOM 2967 O O . ASN A 1 385 ? 22.886 -3.266 -8.700 1.00 96.62 385 ASN A O 1
ATOM 2971 N N . GLU A 1 386 ? 21.358 -2.290 -10.016 1.00 95.81 386 GLU A N 1
ATOM 2972 C CA . GLU A 1 386 ? 21.213 -1.071 -9.216 1.00 95.81 386 GLU A CA 1
ATOM 2973 C C . GLU A 1 386 ? 20.144 -1.204 -8.121 1.00 95.81 386 GLU A C 1
ATOM 2975 O O . GLU A 1 386 ? 20.162 -0.430 -7.168 1.00 95.81 386 GLU A O 1
ATOM 2980 N N . PHE A 1 387 ? 19.240 -2.181 -8.238 1.00 97.94 387 PHE A N 1
ATOM 2981 C CA . PHE A 1 387 ? 18.121 -2.403 -7.323 1.00 97.94 387 PHE A CA 1
ATOM 2982 C C . PHE A 1 387 ? 17.891 -3.905 -7.151 1.00 97.94 387 PHE A C 1
ATOM 2984 O O . PHE A 1 387 ? 17.281 -4.570 -7.993 1.00 97.94 387 PHE A O 1
ATOM 2991 N N . GLN A 1 388 ? 18.427 -4.437 -6.060 1.00 98.12 388 GLN A N 1
ATOM 2992 C CA . GLN A 1 388 ? 18.357 -5.859 -5.746 1.00 98.12 388 GLN A CA 1
ATOM 2993 C C . GLN A 1 388 ? 16.932 -6.263 -5.315 1.00 98.12 388 GLN A C 1
ATOM 2995 O O . GLN A 1 388 ? 16.209 -5.430 -4.760 1.00 98.12 388 GLN A O 1
ATOM 3000 N N . PRO A 1 389 ? 16.527 -7.526 -5.536 1.00 98.00 389 PRO A N 1
ATOM 3001 C CA . PRO A 1 389 ? 15.216 -8.040 -5.168 1.00 98.00 389 PRO A CA 1
ATOM 3002 C C . PRO A 1 389 ? 14.992 -7.926 -3.663 1.00 98.00 389 PRO A C 1
ATOM 3004 O O . PRO A 1 389 ? 15.827 -8.347 -2.857 1.00 98.00 389 PRO A O 1
ATOM 3007 N N . GLN A 1 390 ? 13.838 -7.388 -3.286 1.00 97.38 390 GLN A N 1
ATOM 3008 C CA . GLN A 1 390 ? 13.435 -7.223 -1.893 1.00 97.38 390 GLN A CA 1
ATOM 3009 C C . GLN A 1 390 ? 12.513 -8.360 -1.445 1.00 97.38 390 GLN A C 1
ATOM 3011 O O . GLN A 1 390 ? 12.637 -8.809 -0.302 1.00 97.38 390 GLN A O 1
ATOM 3016 N N . SER A 1 391 ? 11.680 -8.897 -2.341 1.00 97.88 391 SER A N 1
ATOM 3017 C CA . SER A 1 391 ? 10.812 -10.042 -2.036 1.00 97.88 391 SER A CA 1
ATOM 3018 C C . SER A 1 391 ? 11.484 -11.401 -2.267 1.00 97.88 391 SER A C 1
ATOM 3020 O O . SER A 1 391 ? 12.466 -11.517 -3.008 1.00 97.88 391 SER A O 1
ATOM 3022 N N . ASP A 1 392 ? 10.940 -12.450 -1.642 1.00 97.81 392 ASP A N 1
ATOM 3023 C CA . ASP A 1 392 ? 11.364 -13.835 -1.897 1.00 97.81 392 ASP A CA 1
ATOM 3024 C C . ASP A 1 392 ? 11.078 -14.259 -3.343 1.00 97.81 392 ASP A C 1
ATOM 3026 O O . ASP A 1 392 ? 11.921 -14.898 -3.972 1.00 97.81 392 ASP A O 1
ATOM 3030 N N . LEU A 1 393 ? 9.948 -13.828 -3.910 1.00 98.19 393 LEU A N 1
ATOM 3031 C CA . LEU A 1 393 ? 9.620 -14.070 -5.318 1.00 98.19 393 LEU A CA 1
ATOM 3032 C C . LEU A 1 393 ? 10.570 -13.333 -6.268 1.00 98.19 393 LEU A C 1
ATOM 3034 O O . LEU A 1 393 ? 10.971 -13.887 -7.287 1.00 98.19 393 LEU A O 1
ATOM 3038 N N . GLY A 1 394 ? 10.994 -12.117 -5.920 1.00 98.25 394 GLY A N 1
ATOM 3039 C CA . GLY A 1 394 ? 12.011 -11.371 -6.660 1.00 98.25 394 GLY A CA 1
ATOM 3040 C C . GLY A 1 394 ? 13.355 -12.102 -6.684 1.00 98.25 394 GLY A C 1
ATOM 3041 O O . GLY A 1 394 ? 13.996 -12.190 -7.732 1.00 98.25 394 GLY A O 1
ATOM 3042 N N . ARG A 1 395 ? 13.766 -12.679 -5.545 1.00 98.38 395 ARG A N 1
ATOM 3043 C CA . ARG A 1 395 ? 14.973 -13.517 -5.448 1.00 98.38 395 ARG A CA 1
ATOM 3044 C C . ARG A 1 395 ? 14.837 -14.798 -6.273 1.00 98.38 395 ARG A C 1
ATOM 3046 O O . ARG A 1 395 ? 15.737 -15.108 -7.049 1.00 98.38 395 ARG A O 1
ATOM 3053 N N . ALA A 1 396 ? 13.704 -15.490 -6.169 1.00 98.06 396 ALA A N 1
ATOM 3054 C CA . ALA A 1 396 ? 13.429 -16.698 -6.944 1.00 98.06 396 ALA A CA 1
ATOM 3055 C C . ALA A 1 396 ? 13.438 -16.427 -8.459 1.00 98.06 396 ALA A C 1
ATOM 3057 O O . ALA A 1 396 ? 14.046 -17.178 -9.219 1.00 98.06 396 ALA A O 1
ATOM 3058 N N . ALA A 1 397 ? 12.829 -15.325 -8.904 1.00 98.06 397 ALA A N 1
ATOM 3059 C CA . ALA A 1 397 ? 12.838 -14.908 -10.303 1.00 98.06 397 ALA A CA 1
ATOM 3060 C C . ALA A 1 397 ? 14.247 -14.538 -10.790 1.00 98.06 397 ALA A C 1
ATOM 3062 O O . ALA A 1 397 ? 14.621 -14.890 -11.910 1.00 98.06 397 ALA A O 1
ATOM 3063 N N . ALA A 1 398 ? 15.051 -13.860 -9.963 1.00 97.75 398 ALA A N 1
ATOM 3064 C CA . ALA A 1 398 ? 16.447 -13.577 -10.282 1.00 97.75 398 ALA A CA 1
ATOM 3065 C C . ALA A 1 398 ? 17.227 -14.876 -10.527 1.00 97.75 398 ALA A C 1
ATOM 3067 O O . ALA A 1 398 ? 17.858 -15.020 -11.570 1.00 97.75 398 ALA A O 1
ATOM 3068 N N . GLU A 1 399 ? 17.134 -15.852 -9.622 1.00 97.25 399 GLU A N 1
ATOM 3069 C CA . GLU A 1 399 ? 17.787 -17.157 -9.778 1.00 97.25 399 GLU A CA 1
ATOM 3070 C C . GLU A 1 399 ? 17.296 -17.905 -11.025 1.00 97.25 399 GLU A C 1
ATOM 3072 O O . GLU A 1 399 ? 18.107 -18.381 -11.824 1.00 97.25 399 GLU A O 1
ATOM 3077 N N . LEU A 1 400 ? 15.978 -17.948 -11.234 1.00 96.94 400 LEU A N 1
ATOM 3078 C CA . LEU A 1 400 ? 15.339 -18.619 -12.367 1.00 96.94 400 LEU A CA 1
ATOM 3079 C C . LEU A 1 400 ? 15.781 -18.048 -13.721 1.00 96.94 400 LEU A C 1
ATOM 3081 O O . LEU A 1 400 ? 15.925 -18.788 -14.693 1.00 96.94 400 LEU A O 1
ATOM 3085 N N . THR A 1 401 ? 15.996 -16.735 -13.789 1.00 95.94 401 THR A N 1
ATOM 3086 C CA . THR A 1 401 ? 16.259 -16.019 -15.046 1.00 95.94 401 THR A CA 1
ATOM 3087 C C . THR A 1 401 ? 17.745 -15.833 -15.353 1.00 95.94 401 THR A C 1
ATOM 3089 O O . THR A 1 401 ? 18.082 -15.232 -16.371 1.00 95.94 401 THR A O 1
ATOM 3092 N N . GLY A 1 402 ? 18.642 -16.390 -14.530 1.00 92.88 402 GLY A N 1
ATOM 3093 C CA . GLY A 1 402 ? 20.091 -16.362 -14.764 1.00 92.88 402 GLY A CA 1
ATOM 3094 C C . GLY A 1 402 ? 20.871 -15.341 -13.930 1.00 92.88 402 GLY A C 1
ATOM 3095 O O . GLY A 1 402 ? 22.021 -15.053 -14.253 1.00 92.88 402 GLY A O 1
ATOM 3096 N N . GLY A 1 403 ? 20.277 -14.829 -12.853 1.00 92.62 403 GLY A N 1
ATOM 3097 C CA . GLY A 1 403 ? 20.895 -13.925 -11.886 1.00 92.62 403 GLY A CA 1
ATOM 3098 C C . GLY A 1 403 ? 20.616 -12.443 -12.140 1.00 92.62 403 GLY A C 1
ATOM 3099 O O . GLY A 1 403 ? 19.726 -12.071 -12.910 1.00 92.62 403 GLY A O 1
ATOM 3100 N N . ILE A 1 404 ? 21.387 -11.598 -11.450 1.00 87.69 404 ILE A N 1
ATOM 3101 C CA . ILE A 1 404 ? 21.402 -10.134 -11.586 1.00 87.69 404 ILE A CA 1
ATOM 3102 C C . ILE A 1 404 ? 22.755 -9.693 -12.122 1.00 87.69 404 ILE A C 1
ATOM 3104 O O . ILE A 1 404 ? 23.781 -10.184 -11.603 1.00 87.69 404 ILE A O 1
#

Nearest PDB structures (foldseek):
  4xvo-assembly3_C  TM=8.468E-01  e=3.792E-09  Mycolicibacterium smegmatis MC2 155
  7a1c-assembly1_A  TM=8.433E-01  e=6.293E-08  Mycobacterium tuberculosis H37Rv
  3tx4-assembly1_A  TM=8.274E-01  e=4.696E-08  Mycobacterium tuberculosis
  4jmx-assembly1_A  TM=7.115E-01  e=8.604E-09  Mycobacterium tuberculosis
  5e5l-assembly1_A  TM=6.565E-01  e=1.270E-07  Mycobacterium tuberculosis H37Rv

Sequence (404 aa):
PYVSLGDELAAQTYLLDLSLQANVAPFNAGYRWVGEELETVAAREGKTMDVAATLSDLMNAAQTVVQTRQLDLVMLPVAPSLENADRYLEAARDLTSQTFQLVGYDPFVDQEIAWSTDRDTFTSWIEAGPDGLDLRADTFRPFLDAQARTLNDTADGLRFIEPTDVMEKLHGAIRAGVASTTVRIRYRSTSYEVVSGDTGNRIARKTGIPFFLIQQANPNLDFETTTLYVGDTIQLPSRDLVLPIDPVPGKRIVVNLNTQSLVAYENGAEVFNWPISSGLPNAPTSPGIFQILTHNDVASGSSYTLCGDRGCGQWQMYWFMGIYEVIPGLMNGFHGAVLLPGGQYLGGGNVGQPYTFGCVMSRDDQAQQLYEWAAEGTVVEIISNEFQPQSDLGRAAAELTGGI

pLDDT: mean 92.28, std 8.8, range [54.88, 98.94]

Mean predicted aligned error: 6.92 Å

Radius of gyration: 28.69 Å; Cα contacts (8 Å, |Δi|>4): 819; chains: 1; bounding box: 62×58×90 Å

Foldseek 3Di:
DDQDLVDLVSLLVVLVVVQVVPWFDWAFWFWADDDLDIDIDFTGKIKGFPSVVQSVCCNVCVVVCVVVVDRDTHIDIHGHPHGDDVVARVLLSLLLVDWAWEWEAELQALDIDIDTDDSRLLRVQWHDDPVYIFGPCVSCVVVQVVVQVVQQPDPVNFKGFDSVQVRVQCRVCSRVSHNYGYTYIWGAKDKDFDAPPDALQLVCQLAVHQSVQQCVQCVVDDSVPDDDDGRDMGIGGTPCVQQVDAADRQWEWEAEQVFQWIWITGNNDTDDIDGKAFADPVQGARFHKHWFADWDQKDKDWDPVQDDPVGTFIKIWGGWTFTGANHVPRTATETAWIAGPVRDTQPNQPTGYHDDNHHIYHHHVVSVVCSVPGDTNRMYGYDYPSYQRSYPVNVVVQVVSPHD

Solvent-accessible surface area (backbone atoms only — not comparable to full-atom values): 21752 Å² total; per-residue (Å²): 140,87,72,53,85,91,38,63,67,59,39,50,51,51,43,55,61,46,34,78,71,70,40,40,78,44,36,43,2,20,46,45,73,60,90,94,43,77,43,75,38,75,39,39,71,13,33,40,60,38,57,68,60,27,50,51,52,45,68,77,40,44,72,56,30,66,74,71,72,53,81,83,76,42,67,43,82,33,77,39,94,30,66,70,26,74,94,47,46,67,61,48,46,61,27,44,70,43,78,42,36,43,31,38,36,29,81,72,44,70,44,76,47,80,46,70,66,54,56,65,64,56,28,59,20,41,23,42,40,99,91,44,53,33,67,38,57,80,66,41,46,63,56,52,56,52,55,44,48,66,51,35,75,46,100,78,56,42,41,38,60,56,69,67,61,47,50,54,47,45,43,52,21,45,60,70,56,38,44,53,40,79,40,60,47,41,48,52,59,49,76,43,71,38,51,90,90,60,46,71,66,51,49,18,32,50,69,32,42,52,43,56,55,39,45,66,52,30,80,90,56,56,76,91,80,51,84,84,49,71,69,42,75,46,48,35,55,35,67,46,72,48,47,84,61,71,68,39,84,56,37,40,35,32,34,35,67,71,60,18,31,36,38,28,30,50,75,84,39,81,75,44,76,47,55,19,10,34,17,25,93,93,31,51,47,73,31,26,61,29,18,33,70,45,82,32,72,68,38,80,45,71,48,79,89,43,45,54,101,90,49,59,46,58,32,40,29,30,33,25,31,33,39,49,56,66,44,95,96,41,72,31,26,41,20,18,50,34,41,35,88,85,76,46,56,65,69,75,78,63,55,52,42,64,68,36,81,24,28,43,31,33,54,47,72,56,18,43,53,47,53,76,66,54,54,70,16,25,34,31,40,29,28,30,86,64,21,72,59,67,22,68,67,38,46,50,46,30,61,75,60,76,43,107

Secondary structure (DSSP, 8-state):
----TT-HHHHHHHHHHHHHHH-B--B--EEEEETTEEEEEPPB-EEEE-HHHHHHHHHHTHHHHHHHT--PPPEEEE--S-S--GGGHHHHHHHHTSPPEEEEEETTTTEEEEE---HHHHHHTEEEETTEEEE-HHHHHHHHHHHHHHTT-STT--EEE-HHHHHHHHHHHHHTT-SEEEEEEEE--EEEE--TT--HHHHHHHHT--HHHHHHH-TT--TTTPPP-TT-EEEEPPGGGG--S---TTEEEEEETTTTEEEEEETTEEEEEEE-B-B-TTSPPPPEEEE--EEEEEEEEEEEEEEETTEEEEEEEEEEEEEEEEETTEEEEEE--EE-TTSPBGGGG--SS--BSSSEE--HHHHHHHHHH--TT-EEEEEBTTB---SHHHHHHHHHTT--